Protein AF-0000000071580790 (afdb_homodimer)

Sequence (562 aa):
QLQNFTTRHTSHHRPLALVTSGGTAADLEVNAVRFLDNFSTGLRGALSVEQFLKRGYAVVHLMREGSVSPFARVLEDVLAVRGGMTFESLGEVFDCDDASTDTGRGELSLNPRLCHSHVLQSTLRTYKQIIDQGLLLTIAFRTVDDYLVKLQLCCEAVNACGALGLVYLAAAVSDFYIPTEKRALHKIQKNTAQLGSNNTLTLTLYPVPKVIPKLREEWCPNAFVISFKLETDSTILCQKAVMAMERNKVHLVIGNELATRYEKVFILSHKERDGIVLNKQQLQNFTTRHTSHHRPLALVTSGGTAADLEVNAVRFLDNFSTGLRGALSVEQFLKRGYAVVHLMREGSVSPFARVLEDVLAVRGGMTFESLGEVFDCDDASTDTGRGELSLNPRLCHSHVLQSTLRTYKQIIDQGLLLTIAFRTVDDYLVKLQLCCEAVNACGALGLVYLAAAVSDFYIPTEKRALHKIQKNTAQLGSNNTLTLTLYPVPKVIPKLREEWCPNAFVISFKLETDSTILCQKAVMAMERNKVHLVIGNELATRYEKVFILSHKERDGIVLNKQ

Foldseek 3Di:
DLLVLLVVCLVVLAFEEEFEFEKAWFAQAQPGPDIDIDDGLRVVRQVVCVVCVVVGAQYEYEYEPQHDHHPVVVVCVQLVPPSDDDPSSVVSFWPPVQVPPPPPPGDIDGDPSQVPDPSNVVSVVSVVVCVVVVRYHYDYDHHLVRSVVVVLVNLLSQLSNFLSYAYHYHYHYDQWHDPNVRHHHDDDDFPDPCADDPRHHDDDIHGDDDCLQVSCVPSRVRYQYEEEAEDQDPVCFLVVQVVCCVVNVHAKYKYDYPVQRQFWIFIDGPVRSPTDIHGHD/DLLVLLVVCLVVLAFEEEFEFEKAWFAQAQPGPDIDIDDGLRVVRQVVCVVCVVVGAQYEYEYEPQHDHHPVVVVCVQLVPPSDDDPCSVVSFWPPVQVPPPPPPGDIDGDPSQVPDPSNVVSVVSVVVCVVVVRYHYDYDHHLVRSVVVVLVNLLSQLSNFLSYAYHYHYHYDQWHDPNVRHHHDDDDFPDPCADDPRHHDDDIDGDDDCLQVSCPPSRVRYQYEEEAEDQDPVCQLVVQVVCCVVNVHAKYKYDYPVQRQFWIFIDGPVRSPTDIHGHD

Secondary structure (DSSP, 8-state):
-HHHHHHHHHHTT--EEEEEESB-EEESBSS-SEEEEE----HHHHHHHHHHHHTT-EEEEEEETTSPPTTHHHHHHHHT-TTS--TTHHHHHB--GGGG---TT----B-HHHHT-HHHHHHHHHHHHHHHHT-EEEEEE-BHHHHHHHHHHHHHHHHTTGGGEEEEE-SB--SEE--GGGSBSSPPPTTSTTS-GGGPEEEEEEEPPP-HHHIIIII-TTSEEEEEEEES-HHHHHHHHHHHHHHHT-SEEEEEEGGGTTT-EEEEESS-TT-EEE---/-HHHHHHHHHHTT--EEEEEESB-EEESBSS-SEEEEE----HHHHHHHHHHHHTT-EEEEEEETTSPPTTHHHHHHHHT-TTS--TTHHHHHB--GGGG---TT----B-HHHHT-HHHHHHHHHHHHHHHHT-EEEEEE-BHHHHHHHHHHHHHHHHTTGGGEEEEE-SB--SEE--GGGSBSSPPPTTSTTS-GGG-EEEEEEEPPP-HHHIIIII-TTSEEEEEEEES-HHHHHHHHHHHHHHHT-SEEEEEEGGGTTT-EEEEESS-TT-EEE---

Organism: Thalassiosira pseudonana (NCBI:txid35128)

Nearest PDB structures (foldseek):
  6aim-assembly1_A  TM=9.272E-01  e=6.101E-29  Saccharomyces cerevisiae S288C
  6ai8-assembly1_A  TM=9.263E-01  e=3.171E-28  Saccharomyces cerevisiae S288C
  7edz-assembly1_D  TM=9.104E-01  e=3.171E-28  Homo sapiens
  1p9o-assembly1_A  TM=8.533E-01  e=2.702E-23  Homo sapiens
  1p9o-assembly1_B  TM=8.779E-01  e=1.264E-21  Homo sapiens

InterPro domains:
  IPR007085 DNA/pantothenate metabolism flavoprotein, C-terminal [PF04127] (159-260)
  IPR035929 CoaB-like superfamily [G3DSA:3.40.50.10300] (1-281)
  IPR035929 CoaB-like superfamily [SSF102645] (3-274)

Solvent-accessible surface area (backbone atoms only — not comparable to full-atom values): 28796 Å² total; per-residue (Å²): 106,65,60,60,52,44,51,54,36,41,74,67,72,39,36,38,33,39,36,25,17,9,26,15,28,28,48,57,23,67,51,52,46,39,28,39,36,29,68,46,60,13,52,69,27,16,53,47,51,50,51,42,45,73,70,60,28,31,35,40,35,41,29,20,68,76,32,49,30,40,75,32,60,58,50,23,60,72,37,66,23,77,77,41,68,38,59,67,29,56,64,41,49,29,38,61,74,57,69,65,52,75,63,84,78,64,61,58,40,55,15,66,77,60,29,69,33,62,67,56,51,53,50,48,52,52,48,50,52,36,60,76,67,62,29,66,46,79,44,76,30,50,34,43,69,52,40,55,56,50,48,50,54,49,35,43,43,41,32,78,41,30,73,45,13,32,38,38,47,53,36,36,68,50,62,50,28,47,56,75,90,74,32,42,61,46,61,85,66,83,90,35,90,80,34,46,82,90,52,19,42,71,44,74,28,36,60,47,84,82,52,57,46,51,35,44,70,67,38,25,53,55,33,49,34,34,41,62,43,80,30,70,50,69,88,50,38,63,61,50,41,53,49,46,35,67,71,33,65,45,57,33,33,40,31,29,35,65,92,41,51,78,33,38,35,35,39,34,34,89,85,42,76,79,42,48,78,45,56,67,122,108,66,59,61,53,41,50,55,37,41,74,68,71,39,35,37,33,41,34,25,17,7,25,14,28,26,48,57,24,68,53,53,47,39,28,40,34,30,68,46,61,13,52,69,27,17,53,46,51,50,50,41,46,74,70,62,27,32,34,39,35,40,31,20,69,77,33,50,32,41,75,34,61,56,50,23,60,74,35,66,24,77,78,43,67,37,61,67,29,56,65,42,48,29,39,62,73,56,69,66,50,76,63,86,78,62,60,56,40,54,17,67,74,59,29,70,32,63,68,57,52,55,49,48,50,51,48,50,50,36,61,76,66,63,31,65,45,79,44,76,30,52,33,44,69,51,38,54,56,51,47,50,54,51,35,43,43,42,33,77,40,30,72,44,13,33,38,37,46,55,37,36,68,50,63,50,31,48,55,77,92,74,32,43,63,47,62,86,66,81,89,38,89,79,34,45,81,90,52,20,42,73,45,76,28,36,59,47,83,81,51,57,45,49,35,43,70,66,41,24,52,54,33,48,33,34,41,62,43,80,29,73,49,70,87,49,39,64,62,52,40,53,50,46,34,66,71,33,64,45,57,32,32,38,31,28,35,65,94,41,52,76,34,36,36,35,40,32,34,89,87,42,78,80,43,48,77,46,56,67,124

Structure (mmCIF, N/CA/C/O backbone):
data_AF-0000000071580790-model_v1
#
loop_
_entity.id
_entity.type
_entity.pdbx_description
1 polymer 'DNA/pantothenate metabolism flavoprotein C-terminal domain-containing protein'
#
loop_
_atom_site.group_PDB
_atom_site.id
_atom_site.type_symbol
_atom_site.label_atom_id
_atom_site.label_alt_id
_atom_site.label_comp_id
_atom_site.label_asym_id
_atom_site.label_entity_id
_atom_site.label_seq_id
_atom_site.pdbx_PDB_ins_code
_atom_site.Cartn_x
_atom_site.Cartn_y
_atom_site.Cartn_z
_atom_site.occupancy
_atom_site.B_iso_or_equiv
_atom_site.auth_seq_id
_atom_site.auth_comp_id
_atom_site.auth_asym_id
_atom_site.auth_atom_id
_atom_site.pdbx_PDB_model_num
ATOM 1 N N . GLN A 1 1 ? 3.365 -10.773 -24.5 1 91.56 1 GLN A N 1
ATOM 2 C CA . GLN A 1 1 ? 4.492 -11.047 -23.609 1 91.56 1 GLN A CA 1
ATOM 3 C C . GLN A 1 1 ? 4.32 -12.383 -22.891 1 91.56 1 GLN A C 1
ATOM 5 O O . GLN A 1 1 ? 5.234 -13.203 -22.875 1 91.56 1 GLN A O 1
ATOM 10 N N . LEU A 1 2 ? 3.137 -12.586 -22.422 1 94.31 2 LEU A N 1
ATOM 11 C CA . LEU A 1 2 ? 2.848 -13.805 -21.688 1 94.31 2 LEU A CA 1
ATOM 12 C C . LEU A 1 2 ? 2.982 -15.031 -22.578 1 94.31 2 LEU A C 1
ATOM 14 O O . LEU A 1 2 ? 3.654 -16 -22.219 1 94.31 2 LEU A O 1
ATOM 18 N N . GLN A 1 3 ? 2.461 -14.961 -23.766 1 93.12 3 GLN A N 1
ATOM 19 C CA . GLN A 1 3 ? 2.518 -16.078 -24.703 1 93.12 3 GLN A CA 1
ATOM 20 C C . GLN A 1 3 ? 3.953 -16.359 -25.141 1 93.12 3 GLN A C 1
ATOM 22 O O . GLN A 1 3 ? 4.363 -17.516 -25.219 1 93.12 3 GLN A O 1
ATOM 27 N N . ASN A 1 4 ? 4.684 -15.297 -25.406 1 94.69 4 ASN A N 1
ATOM 28 C CA . ASN A 1 4 ? 6.086 -15.453 -25.781 1 94.69 4 ASN A CA 1
ATOM 29 C C . ASN A 1 4 ? 6.895 -16.094 -24.656 1 94.69 4 ASN A C 1
ATOM 31 O O . ASN A 1 4 ? 7.738 -16.953 -24.906 1 94.69 4 ASN A O 1
ATOM 35 N N . PHE A 1 5 ? 6.637 -15.734 -23.516 1 97.06 5 PHE A N 1
ATOM 36 C CA . PHE A 1 5 ? 7.336 -16.25 -22.344 1 97.06 5 PHE A CA 1
ATOM 37 C C . PHE A 1 5 ? 7.066 -17.734 -22.172 1 97.06 5 PHE A C 1
ATOM 39 O O . PHE A 1 5 ? 8 -18.531 -22.062 1 97.06 5 PHE A O 1
ATOM 46 N N . THR A 1 6 ? 5.773 -18.094 -22.172 1 95.75 6 THR A N 1
ATOM 47 C CA . THR A 1 6 ? 5.406 -19.469 -21.922 1 95.75 6 THR A CA 1
ATOM 48 C C . THR A 1 6 ? 5.855 -20.375 -23.062 1 95.75 6 THR A C 1
ATOM 50 O O . THR A 1 6 ? 6.332 -21.484 -22.828 1 95.75 6 THR A O 1
ATOM 53 N N . THR A 1 7 ? 5.758 -19.922 -24.297 1 94.25 7 THR A N 1
ATOM 54 C CA . THR A 1 7 ? 6.18 -20.719 -25.453 1 94.25 7 THR A CA 1
ATOM 55 C C . THR A 1 7 ? 7.68 -20.984 -25.406 1 94.25 7 THR A C 1
ATOM 57 O O . THR A 1 7 ? 8.125 -22.109 -25.656 1 94.25 7 THR A O 1
ATOM 60 N N . ARG A 1 8 ? 8.375 -20 -25.062 1 95.31 8 ARG A N 1
ATOM 61 C CA . ARG A 1 8 ? 9.82 -20.141 -25 1 95.31 8 ARG A CA 1
ATOM 62 C C . ARG A 1 8 ? 10.227 -21.219 -24 1 95.31 8 ARG A C 1
ATOM 64 O O . ARG A 1 8 ? 11.016 -22.109 -24.312 1 95.31 8 ARG A O 1
ATOM 71 N N . HIS A 1 9 ? 9.695 -21.172 -22.859 1 95.94 9 HIS A N 1
ATOM 72 C CA . HIS A 1 9 ? 10.133 -22.078 -21.812 1 95.94 9 HIS A CA 1
ATOM 73 C C . HIS A 1 9 ? 9.539 -23.469 -22 1 95.94 9 HIS A C 1
ATOM 75 O O . HIS A 1 9 ? 10.18 -24.469 -21.672 1 95.94 9 HIS A O 1
ATOM 81 N N . THR A 1 10 ? 8.352 -23.516 -22.562 1 93.62 10 THR A N 1
ATOM 82 C CA . THR A 1 10 ? 7.777 -24.812 -22.922 1 93.62 10 THR A CA 1
ATOM 83 C C . THR A 1 10 ? 8.633 -25.516 -23.969 1 93.62 10 THR A C 1
ATOM 85 O O . THR A 1 10 ? 8.859 -26.719 -23.891 1 93.62 10 THR A O 1
ATOM 88 N N . SER A 1 11 ? 9.086 -24.75 -24.938 1 94.31 11 SER A N 1
ATOM 89 C CA . SER A 1 11 ? 9.906 -25.312 -26 1 94.31 11 SER A CA 1
ATOM 90 C C . SER A 1 11 ? 11.219 -25.875 -25.453 1 94.31 11 SER A C 1
ATOM 92 O O . SER A 1 11 ? 11.766 -26.828 -26.016 1 94.31 11 SER A O 1
ATOM 94 N N . HIS A 1 12 ? 11.672 -25.406 -24.391 1 94.5 12 HIS A N 1
ATOM 95 C CA . HIS A 1 12 ? 12.914 -25.875 -23.781 1 94.5 12 HIS A CA 1
ATOM 96 C C . HIS A 1 12 ? 12.633 -26.891 -22.672 1 94.5 12 HIS A C 1
ATOM 98 O O . HIS A 1 12 ? 13.539 -27.234 -21.906 1 94.5 12 HIS A O 1
ATOM 104 N N . HIS A 1 13 ? 11.414 -27.312 -22.5 1 95.06 13 HIS A N 1
ATOM 105 C CA . HIS A 1 13 ? 10.969 -28.297 -21.516 1 95.06 13 HIS A CA 1
ATOM 106 C C . HIS A 1 13 ? 11.305 -27.844 -20.094 1 95.06 13 HIS A C 1
ATOM 108 O O . HIS A 1 13 ? 11.695 -28.656 -19.25 1 95.06 13 HIS A O 1
ATOM 114 N N . ARG A 1 14 ? 11.266 -26.516 -19.906 1 96.44 14 ARG A N 1
ATOM 115 C CA . ARG A 1 14 ? 11.438 -25.953 -18.562 1 96.44 14 ARG A CA 1
ATOM 116 C C . ARG A 1 14 ? 10.102 -25.891 -17.828 1 96.44 14 ARG A C 1
ATOM 118 O O . ARG A 1 14 ? 9.094 -25.469 -18.391 1 96.44 14 ARG A O 1
ATOM 125 N N . PRO A 1 15 ? 10.164 -26.328 -16.578 1 97.69 15 PRO A N 1
ATOM 126 C CA . PRO A 1 15 ? 8.914 -26.188 -15.836 1 97.69 15 PRO A CA 1
ATOM 127 C C . PRO A 1 15 ? 8.531 -24.734 -15.586 1 97.69 15 PRO A C 1
ATOM 129 O O . PRO A 1 15 ? 9.414 -23.875 -15.43 1 97.69 15 PRO A O 1
ATOM 132 N N . LEU A 1 16 ? 7.207 -24.484 -15.617 1 98.06 16 LEU A N 1
ATOM 133 C CA . LEU A 1 16 ? 6.668 -23.141 -15.469 1 98.06 16 LEU A CA 1
ATOM 134 C C . LEU A 1 16 ? 5.789 -23.047 -14.227 1 98.06 16 LEU A C 1
ATOM 136 O O . LEU A 1 16 ? 4.93 -23.891 -14 1 98.06 16 LEU A O 1
ATOM 140 N N . ALA A 1 17 ? 6.039 -22 -13.414 1 98.62 17 ALA A N 1
ATOM 141 C CA . ALA A 1 17 ? 5.199 -21.75 -12.242 1 98.62 17 ALA A CA 1
ATOM 142 C C . ALA A 1 17 ? 4.477 -20.406 -12.367 1 98.62 17 ALA A C 1
ATOM 144 O O . ALA A 1 17 ? 5.098 -19.391 -12.695 1 98.62 17 ALA A O 1
ATOM 145 N N . LEU A 1 18 ? 3.223 -20.406 -12.219 1 98.81 18 LEU A N 1
ATOM 146 C CA . LEU A 1 18 ? 2.449 -19.203 -11.977 1 98.81 18 LEU A CA 1
ATOM 147 C C . LEU A 1 18 ? 2.264 -18.969 -10.484 1 98.81 18 LEU A C 1
ATOM 149 O O . LEU A 1 18 ? 1.681 -19.797 -9.789 1 98.81 18 LEU A O 1
ATOM 153 N N . VAL A 1 19 ? 2.773 -17.859 -10 1 98.81 19 VAL A N 1
ATOM 154 C CA . VAL A 1 19 ? 2.658 -17.516 -8.586 1 98.81 19 VAL A CA 1
ATOM 155 C C . VAL A 1 19 ? 1.868 -16.219 -8.43 1 98.81 19 VAL A C 1
ATOM 157 O O . VAL A 1 19 ? 2.238 -15.18 -9 1 98.81 19 VAL A O 1
ATOM 160 N N . THR A 1 20 ? 0.781 -16.281 -7.762 1 98.75 20 THR A N 1
ATOM 161 C CA . THR A 1 20 ? 0.057 -15.055 -7.445 1 98.75 20 THR A CA 1
ATOM 162 C C . THR A 1 20 ? 0.391 -14.578 -6.035 1 98.75 20 THR A C 1
ATOM 164 O O . THR A 1 20 ? 0.659 -15.383 -5.148 1 98.75 20 THR A O 1
ATOM 167 N N . SER A 1 21 ? 0.434 -13.281 -5.855 1 97.5 21 SER A N 1
ATOM 168 C CA . SER A 1 21 ? 0.804 -12.75 -4.547 1 97.5 21 SER A CA 1
ATOM 169 C C . SER A 1 21 ? 0.172 -11.383 -4.305 1 97.5 21 SER A C 1
ATOM 171 O O . SER A 1 21 ? -0.156 -10.664 -5.25 1 97.5 21 SER A O 1
ATOM 173 N N . GLY A 1 22 ? 0.033 -11.07 -2.971 1 96.06 22 GLY A N 1
ATOM 174 C CA . GLY A 1 22 ? -0.571 -9.805 -2.594 1 96.06 22 GLY A CA 1
ATOM 175 C C . GLY A 1 22 ? -2.08 -9.875 -2.461 1 96.06 22 GLY A C 1
ATOM 176 O O . GLY A 1 22 ? -2.678 -10.93 -2.684 1 96.06 22 GLY A O 1
ATOM 177 N N . GLY A 1 23 ? -2.66 -8.797 -2.086 1 96.19 23 GLY A N 1
ATOM 178 C CA . GLY A 1 23 ? -4.105 -8.734 -1.932 1 96.19 23 GLY A CA 1
ATOM 179 C C . GLY A 1 23 ? -4.812 -8.172 -3.15 1 96.19 23 GLY A C 1
ATOM 180 O O . GLY A 1 23 ? -4.164 -7.734 -4.102 1 96.19 23 GLY A O 1
ATOM 181 N N . THR A 1 24 ? -6.133 -8.258 -3.137 1 97.25 24 THR A N 1
ATOM 182 C CA . THR A 1 24 ? -6.938 -7.641 -4.188 1 97.25 24 THR A CA 1
ATOM 183 C C . THR A 1 24 ? -7.836 -6.551 -3.615 1 97.25 24 THR A C 1
ATOM 185 O O . THR A 1 24 ? -8.359 -6.691 -2.51 1 97.25 24 THR A O 1
ATOM 188 N N . ALA A 1 25 ? -7.957 -5.547 -4.352 1 96.38 25 ALA A N 1
ATOM 189 C CA . ALA A 1 25 ? -8.859 -4.465 -3.979 1 96.38 25 ALA A CA 1
ATOM 190 C C . ALA A 1 25 ? -10.219 -4.629 -4.652 1 96.38 25 ALA A C 1
ATOM 192 O O . ALA A 1 25 ? -10.312 -5.168 -5.762 1 96.38 25 ALA A O 1
ATOM 193 N N . ALA A 1 26 ? -11.234 -4.25 -3.98 1 96 26 ALA A N 1
ATOM 194 C CA . ALA A 1 26 ? -12.578 -4.129 -4.539 1 96 26 ALA A CA 1
ATOM 195 C C . ALA A 1 26 ? -13.078 -2.689 -4.461 1 96 26 ALA A C 1
ATOM 197 O O . ALA A 1 26 ? -13.531 -2.238 -3.408 1 96 26 ALA A O 1
ATOM 198 N N . ASP A 1 27 ? -13.031 -2.076 -5.59 1 94.19 27 ASP A N 1
ATOM 199 C CA . ASP A 1 27 ? -13.453 -0.679 -5.633 1 94.19 27 ASP A CA 1
ATOM 200 C C . ASP A 1 27 ? -14.945 -0.545 -5.32 1 94.19 27 ASP A C 1
ATOM 202 O O . ASP A 1 27 ? -15.75 -1.36 -5.77 1 94.19 27 ASP A O 1
ATOM 206 N N . LEU A 1 28 ? -15.305 0.461 -4.586 1 92.75 28 LEU A N 1
ATOM 207 C CA . LEU A 1 28 ? -16.703 0.66 -4.199 1 92.75 28 LEU A CA 1
ATOM 208 C C . LEU A 1 28 ? -17.406 1.561 -5.199 1 92.75 28 LEU A C 1
ATOM 210 O O . LEU A 1 28 ? -18.641 1.56 -5.27 1 92.75 28 LEU A O 1
ATOM 214 N N . GLU A 1 29 ? -16.641 2.391 -5.887 1 91.62 29 GLU A N 1
ATOM 215 C CA . GLU A 1 29 ? -17.156 3.316 -6.891 1 91.62 29 GLU A CA 1
ATOM 216 C C . GLU A 1 29 ? -16.469 3.113 -8.234 1 91.62 29 GLU A C 1
ATOM 218 O O . GLU A 1 29 ? -15.422 2.461 -8.305 1 91.62 29 GLU A O 1
ATOM 223 N N . VAL A 1 30 ? -17.125 3.654 -9.273 1 89.06 30 VAL A N 1
ATOM 224 C CA . VAL A 1 30 ? -16.469 3.627 -10.578 1 89.06 30 VAL A CA 1
ATOM 225 C C . VAL A 1 30 ? -15.266 4.562 -10.57 1 89.06 30 VAL A C 1
ATOM 227 O O . VAL A 1 30 ? -14.148 4.148 -10.891 1 89.06 30 VAL A O 1
ATOM 230 N N . ASN A 1 31 ? -15.492 5.832 -10.25 1 86.56 31 ASN A N 1
ATOM 231 C CA . ASN A 1 31 ? -14.398 6.734 -9.906 1 86.56 31 ASN A CA 1
ATOM 232 C C . ASN A 1 31 ? -14.008 6.605 -8.438 1 86.56 31 ASN A C 1
ATOM 234 O O . ASN A 1 31 ? -14.398 7.438 -7.617 1 86.56 31 ASN A O 1
ATOM 238 N N . ALA A 1 32 ? -13.211 5.566 -8.234 1 86.5 32 ALA A N 1
ATOM 239 C CA . ALA A 1 32 ? -13.109 5.027 -6.879 1 86.5 32 ALA A CA 1
ATOM 240 C C . ALA A 1 32 ? -12.172 5.875 -6.023 1 86.5 32 ALA A C 1
ATOM 242 O O . ALA A 1 32 ? -11.023 6.129 -6.41 1 86.5 32 ALA A O 1
ATOM 243 N N . VAL A 1 33 ? -12.711 6.273 -4.961 1 88.69 33 VAL A N 1
ATOM 244 C CA . VAL A 1 33 ? -11.891 6.867 -3.912 1 88.69 33 VAL A CA 1
ATOM 245 C C . VAL A 1 33 ? -11.789 5.906 -2.729 1 88.69 33 VAL A C 1
ATOM 247 O O . VAL A 1 33 ? -10.891 6.031 -1.898 1 88.69 33 VAL A O 1
ATOM 250 N N . ARG A 1 34 ? -12.734 4.996 -2.762 1 90.5 34 ARG A N 1
ATOM 251 C CA . ARG A 1 34 ? -12.758 4.012 -1.685 1 90.5 34 ARG A CA 1
ATOM 252 C C . ARG A 1 34 ? -12.742 2.594 -2.24 1 90.5 34 ARG A C 1
ATOM 254 O O . ARG A 1 34 ? -13.328 2.322 -3.289 1 90.5 34 ARG A O 1
ATOM 261 N N . PHE A 1 35 ? -12.102 1.753 -1.48 1 93.88 35 PHE A N 1
ATOM 262 C CA . PHE A 1 35 ? -12.102 0.347 -1.868 1 93.88 35 PHE A CA 1
ATOM 263 C C . PHE A 1 35 ? -11.953 -0.551 -0.646 1 93.88 35 PHE A C 1
ATOM 265 O O . PHE A 1 35 ? -11.461 -0.117 0.395 1 93.88 35 PHE A O 1
ATOM 272 N N . LEU A 1 36 ? -12.484 -1.714 -0.808 1 93.94 36 LEU A N 1
ATOM 273 C CA . LEU A 1 36 ? -12.242 -2.789 0.146 1 93.94 36 LEU A CA 1
ATOM 274 C C . LEU A 1 36 ? -10.969 -3.553 -0.209 1 93.94 36 LEU A C 1
ATOM 276 O O . LEU A 1 36 ? -10.75 -3.895 -1.374 1 93.94 36 LEU A O 1
ATOM 280 N N . ASP A 1 37 ? -10.164 -3.732 0.781 1 93.5 37 ASP A N 1
ATOM 281 C CA . ASP A 1 37 ? -8.898 -4.402 0.521 1 93.5 37 ASP A CA 1
ATOM 282 C C . ASP A 1 37 ? -8.688 -5.574 1.478 1 93.5 37 ASP A C 1
ATOM 284 O O . ASP A 1 37 ? -9.234 -5.586 2.58 1 93.5 37 ASP A O 1
ATOM 288 N N . ASN A 1 38 ? -8.016 -6.52 0.989 1 90.69 38 ASN A N 1
ATOM 289 C CA . ASN A 1 38 ? -7.547 -7.641 1.801 1 90.69 38 ASN A CA 1
ATOM 290 C C . ASN A 1 38 ? -6.07 -7.496 2.152 1 90.69 38 ASN A C 1
ATOM 292 O O . ASN A 1 38 ? -5.242 -7.242 1.277 1 90.69 38 ASN A O 1
ATOM 296 N N . PHE A 1 39 ? -5.902 -7.672 3.379 1 85.31 39 PHE A N 1
ATOM 297 C CA . PHE A 1 39 ? -4.531 -7.527 3.854 1 85.31 39 PHE A CA 1
ATOM 298 C C . PHE A 1 39 ? -3.652 -8.656 3.32 1 85.31 39 PHE A C 1
ATOM 300 O O . PHE A 1 39 ? -3.98 -9.836 3.477 1 85.31 39 PHE A O 1
ATOM 307 N N . SER A 1 40 ? -2.596 -8.266 2.713 1 91.62 40 SER A N 1
ATOM 308 C CA . SER A 1 40 ? -1.52 -9.172 2.316 1 91.62 40 SER A CA 1
ATOM 309 C C . SER A 1 40 ? -0.249 -8.398 1.973 1 91.62 40 SER A C 1
ATOM 311 O O . SER A 1 40 ? -0.28 -7.473 1.157 1 91.62 40 SER A O 1
ATOM 313 N N . THR A 1 41 ? 0.802 -8.797 2.566 1 86.75 41 THR A N 1
ATOM 314 C CA . THR A 1 41 ? 2.07 -8.156 2.236 1 86.75 41 THR A CA 1
ATOM 315 C C . THR A 1 41 ? 2.635 -8.719 0.933 1 86.75 41 THR A C 1
ATOM 317 O O . THR A 1 41 ? 3.496 -8.094 0.307 1 86.75 41 THR A O 1
ATOM 320 N N . GLY A 1 42 ? 2.197 -9.875 0.569 1 91.81 42 GLY A N 1
ATOM 321 C CA . GLY A 1 42 ? 2.719 -10.531 -0.62 1 91.81 42 GLY A CA 1
ATOM 322 C C . GLY A 1 42 ? 4.016 -11.281 -0.369 1 91.81 42 GLY A C 1
ATOM 323 O O . GLY A 1 42 ? 4.598 -11.852 -1.293 1 91.81 42 GLY A O 1
ATOM 324 N N . LEU A 1 43 ? 4.465 -11.383 0.837 1 89 43 LEU A N 1
ATOM 325 C CA . LEU A 1 43 ? 5.77 -11.938 1.182 1 89 43 LEU A CA 1
ATOM 326 C C . LEU A 1 43 ? 5.844 -13.414 0.823 1 89 43 LEU A C 1
ATOM 328 O O . LEU A 1 43 ? 6.828 -13.867 0.232 1 89 43 LEU A O 1
ATOM 332 N N . ARG A 1 44 ? 4.828 -14.133 1.168 1 91.5 44 ARG A N 1
ATOM 333 C CA . ARG A 1 44 ? 4.812 -15.562 0.865 1 91.5 44 ARG A CA 1
ATOM 334 C C . ARG A 1 44 ? 4.965 -15.805 -0.632 1 91.5 44 ARG A C 1
ATOM 336 O O . ARG A 1 44 ? 5.75 -16.656 -1.051 1 91.5 44 ARG A O 1
ATOM 343 N N . GLY A 1 45 ? 4.195 -15.102 -1.41 1 95.06 45 GLY A N 1
ATOM 344 C CA . GLY A 1 45 ? 4.312 -15.234 -2.854 1 95.06 45 GLY A CA 1
ATOM 345 C C . GLY A 1 45 ? 5.684 -14.852 -3.379 1 95.06 45 GLY A C 1
ATOM 346 O O . GLY A 1 45 ? 6.266 -15.578 -4.191 1 95.06 45 GLY A O 1
ATOM 347 N N . ALA A 1 46 ? 6.25 -13.789 -2.871 1 92.94 46 ALA A N 1
ATOM 348 C CA . ALA A 1 46 ? 7.559 -13.305 -3.312 1 92.94 46 ALA A CA 1
ATOM 349 C C . ALA A 1 46 ? 8.648 -14.32 -2.992 1 92.94 46 ALA A C 1
ATOM 351 O O . ALA A 1 46 ? 9.484 -14.633 -3.846 1 92.94 46 ALA A O 1
ATOM 352 N N . LEU A 1 47 ? 8.633 -14.812 -1.802 1 91.94 47 LEU A N 1
ATOM 353 C CA . LEU A 1 47 ? 9.617 -15.805 -1.387 1 91.94 47 LEU A CA 1
ATOM 354 C C . LEU A 1 47 ? 9.492 -17.078 -2.211 1 91.94 47 LEU A C 1
ATOM 356 O O . LEU A 1 47 ? 10.5 -17.703 -2.551 1 91.94 47 LEU A O 1
ATOM 360 N N . SER A 1 48 ? 8.273 -17.422 -2.482 1 96.31 48 SER A N 1
ATOM 361 C CA . SER A 1 48 ? 8.062 -18.625 -3.281 1 96.31 48 SER A CA 1
ATOM 362 C C . SER A 1 48 ? 8.594 -18.438 -4.703 1 96.31 48 SER A C 1
ATOM 364 O O . SER A 1 48 ? 9.148 -19.375 -5.285 1 96.31 48 SER A O 1
ATOM 366 N N . VAL A 1 49 ? 8.414 -17.266 -5.262 1 97.12 49 VAL A N 1
ATOM 367 C CA . VAL A 1 49 ? 8.992 -16.953 -6.57 1 97.12 49 VAL A CA 1
ATOM 368 C C . VAL A 1 49 ? 10.5 -17.203 -6.543 1 97.12 49 VAL A C 1
ATOM 370 O O . VAL A 1 49 ? 11.047 -17.859 -7.43 1 97.12 49 VAL A O 1
ATOM 373 N N . GLU A 1 50 ? 11.125 -16.734 -5.496 1 94.25 50 GLU A N 1
ATOM 374 C CA . GLU A 1 50 ? 12.57 -16.906 -5.355 1 94.25 50 GLU A CA 1
ATOM 375 C C . GLU A 1 50 ? 12.938 -18.391 -5.316 1 94.25 50 GLU A C 1
ATOM 377 O O . GLU A 1 50 ? 13.883 -18.812 -5.977 1 94.25 50 GLU A O 1
ATOM 382 N N . GLN A 1 51 ? 12.172 -19.141 -4.594 1 95.19 51 GLN A N 1
ATOM 383 C CA . GLN A 1 51 ? 12.469 -20.562 -4.438 1 95.19 51 GLN A CA 1
ATOM 384 C C . GLN A 1 51 ? 12.234 -21.312 -5.738 1 95.19 51 GLN A C 1
ATOM 386 O O . GLN A 1 51 ? 13.016 -22.203 -6.102 1 95.19 51 GLN A O 1
ATOM 391 N N . PHE A 1 52 ? 11.148 -21.016 -6.473 1 97.75 52 PHE A N 1
ATOM 392 C CA . PHE A 1 52 ? 10.891 -21.656 -7.758 1 97.75 52 PHE A CA 1
ATOM 393 C C . PHE A 1 52 ? 12.008 -21.359 -8.75 1 97.75 52 PHE A C 1
ATOM 395 O O . PHE A 1 52 ? 12.477 -22.25 -9.453 1 97.75 52 PHE A O 1
ATOM 402 N N . LEU A 1 53 ? 12.445 -20.109 -8.75 1 96.62 53 LEU A N 1
ATOM 403 C CA . LEU A 1 53 ? 13.539 -19.734 -9.641 1 96.62 53 LEU A CA 1
ATOM 404 C C . LEU A 1 53 ? 14.82 -20.484 -9.289 1 96.62 53 LEU A C 1
ATOM 406 O O . LEU A 1 53 ? 15.508 -20.984 -10.18 1 96.62 53 LEU A O 1
ATOM 410 N N . LYS A 1 54 ? 15.102 -20.578 -8.047 1 93.12 54 LYS A N 1
ATOM 411 C CA . LYS A 1 54 ? 16.281 -21.281 -7.578 1 93.12 54 LYS A CA 1
ATOM 412 C C . LYS A 1 54 ? 16.25 -22.75 -7.992 1 93.12 54 LYS A C 1
ATOM 414 O O . LYS A 1 54 ? 17.297 -23.375 -8.227 1 93.12 54 LYS A O 1
ATOM 419 N N . ARG A 1 55 ? 15.094 -23.25 -8.172 1 95.5 55 ARG A N 1
ATOM 420 C CA . ARG A 1 55 ? 14.93 -24.656 -8.492 1 95.5 55 ARG A CA 1
ATOM 421 C C . ARG A 1 55 ? 14.773 -24.859 -10 1 95.5 55 ARG A C 1
ATOM 423 O O . ARG A 1 55 ? 14.406 -25.953 -10.445 1 95.5 55 ARG A O 1
ATOM 430 N N . GLY A 1 56 ? 14.93 -23.828 -10.773 1 94.69 56 GLY A N 1
ATOM 431 C CA . GLY A 1 56 ? 15.047 -23.969 -12.211 1 94.69 56 GLY A CA 1
ATOM 432 C C . GLY A 1 56 ? 13.75 -23.688 -12.953 1 94.69 56 GLY A C 1
ATOM 433 O O . GLY A 1 56 ? 13.672 -23.859 -14.172 1 94.69 56 GLY A O 1
ATOM 434 N N . TYR A 1 57 ? 12.727 -23.25 -12.234 1 97.69 57 TYR A N 1
ATOM 435 C CA . TYR A 1 57 ? 11.477 -22.891 -12.891 1 97.69 57 TYR A CA 1
ATOM 436 C C . TYR A 1 57 ? 11.594 -21.547 -13.594 1 97.69 57 TYR A C 1
ATOM 438 O O . TYR A 1 57 ? 12.328 -20.656 -13.141 1 97.69 57 TYR A O 1
ATOM 446 N N . ALA A 1 58 ? 10.938 -21.391 -14.734 1 98.06 58 ALA A N 1
ATOM 447 C CA . ALA A 1 58 ? 10.492 -20.078 -15.148 1 98.06 58 ALA A CA 1
ATOM 448 C C . ALA A 1 58 ? 9.227 -19.672 -14.406 1 98.06 58 ALA A C 1
ATOM 450 O O . ALA A 1 58 ? 8.367 -20.5 -14.117 1 98.06 58 ALA A O 1
ATOM 451 N N . VAL A 1 59 ? 9.133 -18.375 -14.07 1 98.31 59 VAL A N 1
ATOM 452 C CA . VAL A 1 59 ? 8.039 -18 -13.188 1 98.31 59 VAL A CA 1
ATOM 453 C C . VAL A 1 59 ? 7.277 -16.812 -13.781 1 98.31 59 VAL A C 1
ATOM 455 O O . VAL A 1 59 ? 7.879 -15.828 -14.195 1 98.31 59 VAL A O 1
ATOM 458 N N . VAL A 1 60 ? 5.965 -16.969 -13.922 1 98.38 60 VAL A N 1
ATOM 459 C CA . VAL A 1 60 ? 5.059 -15.828 -14.07 1 98.38 60 VAL A CA 1
ATOM 460 C C . VAL A 1 60 ? 4.574 -15.367 -12.703 1 98.38 60 VAL A C 1
ATOM 462 O O . VAL A 1 60 ? 3.895 -16.109 -11.992 1 98.38 60 VAL A O 1
ATOM 465 N N . HIS A 1 61 ? 4.977 -14.211 -12.375 1 97.94 61 HIS A N 1
ATOM 466 C CA . HIS A 1 61 ? 4.594 -13.625 -11.094 1 97.94 61 HIS A CA 1
ATOM 467 C C . HIS A 1 61 ? 3.451 -12.625 -11.266 1 97.94 61 HIS A C 1
ATOM 469 O O . HIS A 1 61 ? 3.656 -11.516 -11.75 1 97.94 61 HIS A O 1
ATOM 475 N N . LEU A 1 62 ? 2.254 -13.062 -10.953 1 98.5 62 LEU A N 1
ATOM 476 C CA . LEU A 1 62 ? 1.079 -12.203 -10.914 1 98.5 62 LEU A CA 1
ATOM 477 C C . LEU A 1 62 ? 0.924 -11.547 -9.547 1 98.5 62 LEU A C 1
ATOM 479 O O . LEU A 1 62 ? 0.473 -12.188 -8.594 1 98.5 62 LEU A O 1
ATOM 483 N N . MET A 1 63 ? 1.241 -10.266 -9.469 1 96.5 63 MET A N 1
ATOM 484 C CA . MET A 1 63 ? 1.431 -9.68 -8.148 1 96.5 63 MET A CA 1
ATOM 485 C C . MET A 1 63 ? 0.624 -8.398 -8 1 96.5 63 MET A C 1
ATOM 487 O O . MET A 1 63 ? 0.427 -7.668 -8.977 1 96.5 63 MET A O 1
ATOM 491 N N . ARG A 1 64 ? 0.148 -8.172 -6.75 1 95.94 64 ARG A N 1
ATOM 492 C CA . ARG A 1 64 ? -0.51 -6.918 -6.395 1 95.94 64 ARG A CA 1
ATOM 493 C C . ARG A 1 64 ? 0.469 -5.75 -6.457 1 95.94 64 ARG A C 1
ATOM 495 O O . ARG A 1 64 ? 1.571 -5.828 -5.914 1 95.94 64 ARG A O 1
ATOM 502 N N . GLU A 1 65 ? 0.031 -4.727 -7.074 1 89.94 65 GLU A N 1
ATOM 503 C CA . GLU A 1 65 ? 0.818 -3.496 -7.066 1 89.94 65 GLU A CA 1
ATOM 504 C C . GLU A 1 65 ? 1.132 -3.051 -5.641 1 89.94 65 GLU A C 1
ATOM 506 O O . GLU A 1 65 ? 0.246 -3.02 -4.785 1 89.94 65 GLU A O 1
ATOM 511 N N . GLY A 1 66 ? 2.436 -2.791 -5.426 1 82.19 66 GLY A N 1
ATOM 512 C CA . GLY A 1 66 ? 2.85 -2.273 -4.129 1 82.19 66 GLY A CA 1
ATOM 513 C C . GLY A 1 66 ? 3.176 -3.363 -3.127 1 82.19 66 GLY A C 1
ATOM 514 O O . GLY A 1 66 ? 3.602 -3.076 -2.008 1 82.19 66 GLY A O 1
ATOM 515 N N . SER A 1 67 ? 2.963 -4.633 -3.445 1 88.94 67 SER A N 1
ATOM 516 C CA . SER A 1 67 ? 3.293 -5.727 -2.537 1 88.94 67 SER A CA 1
ATOM 517 C C . SER A 1 67 ? 4.777 -6.062 -2.596 1 88.94 67 SER A C 1
ATOM 519 O O . SER A 1 67 ? 5.512 -5.523 -3.426 1 88.94 67 SER A O 1
ATOM 521 N N . VAL A 1 68 ? 5.207 -6.91 -1.778 1 86.31 68 VAL A N 1
ATOM 522 C CA . VAL A 1 68 ? 6.613 -7.293 -1.674 1 86.31 68 VAL A CA 1
ATOM 523 C C . VAL A 1 68 ? 7.059 -7.98 -2.963 1 86.31 68 VAL A C 1
ATOM 525 O O . VAL A 1 68 ? 6.355 -8.844 -3.488 1 86.31 68 VAL A O 1
ATOM 528 N N . SER A 1 69 ? 8.203 -7.492 -3.424 1 88.38 69 SER A N 1
ATOM 529 C CA . SER A 1 69 ? 8.781 -8.078 -4.629 1 88.38 69 SER A CA 1
ATOM 530 C C . SER A 1 69 ? 9.844 -9.117 -4.289 1 88.38 69 SER A C 1
ATOM 532 O O . SER A 1 69 ? 10.516 -9.016 -3.262 1 88.38 69 SER A O 1
ATOM 534 N N . PRO A 1 70 ? 9.938 -10.117 -5.168 1 90.62 70 PRO A N 1
ATOM 535 C CA . PRO A 1 70 ? 11.039 -11.062 -4.957 1 90.62 70 PRO A CA 1
ATOM 536 C C . PRO A 1 70 ? 12.398 -10.375 -4.828 1 90.62 70 PRO A C 1
ATOM 538 O O . PRO A 1 70 ? 12.664 -9.398 -5.535 1 90.62 70 PRO A O 1
ATOM 541 N N . PHE A 1 71 ? 13.234 -10.844 -3.914 1 83.81 71 PHE A N 1
ATOM 542 C CA . PHE A 1 71 ? 14.602 -10.414 -3.656 1 83.81 71 PHE A CA 1
ATOM 543 C C . PHE A 1 71 ? 14.633 -9.008 -3.076 1 83.81 71 PHE A C 1
ATOM 545 O O . PHE A 1 71 ? 15.703 -8.461 -2.805 1 83.81 71 PHE A O 1
ATOM 552 N N . ALA A 1 72 ? 13.445 -8.391 -2.934 1 77.38 72 ALA A N 1
ATOM 553 C CA . ALA A 1 72 ? 13.398 -7.035 -2.395 1 77.38 72 ALA A CA 1
ATOM 554 C C . ALA A 1 72 ? 13.789 -7.023 -0.917 1 77.38 72 ALA A C 1
ATOM 556 O O . ALA A 1 72 ? 14.336 -6.035 -0.423 1 77.38 72 ALA A O 1
ATOM 557 N N . ARG A 1 73 ? 13.445 -8.078 -0.23 1 76.12 73 ARG A N 1
ATOM 558 C CA . ARG A 1 73 ? 13.734 -8.172 1.196 1 76.12 73 ARG A CA 1
ATOM 559 C C . ARG A 1 73 ? 15.234 -8.047 1.459 1 76.12 73 ARG A C 1
ATOM 561 O O . ARG A 1 73 ? 15.648 -7.539 2.504 1 76.12 73 ARG A O 1
ATOM 568 N N . VAL A 1 74 ? 15.969 -8.531 0.555 1 75.88 74 VAL A N 1
ATOM 569 C CA . VAL A 1 74 ? 17.422 -8.438 0.71 1 75.88 74 VAL A CA 1
ATOM 570 C C . VAL A 1 74 ? 17.844 -6.965 0.754 1 75.88 74 VAL A C 1
ATOM 572 O O . VAL A 1 74 ? 18.609 -6.562 1.622 1 75.88 74 VAL A O 1
ATOM 575 N N . LEU A 1 75 ? 17.266 -6.281 -0.213 1 70.94 75 LEU A N 1
ATOM 576 C CA . LEU A 1 75 ? 17.562 -4.852 -0.23 1 70.94 75 LEU A CA 1
ATOM 577 C C . LEU A 1 75 ? 17.016 -4.172 1.022 1 70.94 75 LEU A C 1
ATOM 579 O O . LEU A 1 75 ? 17.672 -3.309 1.603 1 70.94 75 LEU A O 1
ATOM 583 N N . GLU A 1 76 ? 15.805 -4.582 1.376 1 71 76 GLU A N 1
ATOM 584 C CA . GLU A 1 76 ? 15.18 -3.986 2.553 1 71 76 GLU A CA 1
ATOM 585 C C . GLU A 1 76 ? 16 -4.254 3.811 1 71 76 GLU A C 1
ATOM 587 O O . GLU A 1 76 ? 16.125 -3.383 4.672 1 71 76 GLU A O 1
ATOM 592 N N . ASP A 1 77 ? 16.5 -5.367 3.846 1 70.75 77 ASP A N 1
ATOM 593 C CA . ASP A 1 77 ? 17.297 -5.746 5.004 1 70.75 77 ASP A CA 1
ATOM 594 C C . ASP A 1 77 ? 18.625 -4.977 5.027 1 70.75 77 ASP A C 1
ATOM 596 O O . ASP A 1 77 ? 19.016 -4.441 6.062 1 70.75 77 ASP A O 1
ATOM 600 N N . VAL A 1 78 ? 19.203 -4.922 3.879 1 68.38 78 VAL A N 1
ATOM 601 C CA . VAL A 1 78 ? 20.531 -4.309 3.814 1 68.38 78 VAL A CA 1
ATOM 602 C C . VAL A 1 78 ? 20.391 -2.789 3.932 1 68.38 78 VAL A C 1
ATOM 604 O O . VAL A 1 78 ? 21.266 -2.129 4.52 1 68.38 78 VAL A O 1
ATOM 607 N N . LEU A 1 79 ? 19.297 -2.32 3.354 1 67.25 79 LEU A N 1
ATOM 608 C CA . LEU A 1 79 ? 19.094 -0.875 3.369 1 67.25 79 LEU A CA 1
ATOM 609 C C . LEU A 1 79 ? 18.344 -0.442 4.621 1 67.25 79 LEU A C 1
ATOM 611 O O . LEU A 1 79 ? 18.172 0.755 4.863 1 67.25 79 LEU A O 1
ATOM 615 N N . ALA A 1 80 ? 17.891 -1.452 5.418 1 62.03 80 ALA A N 1
ATOM 616 C CA . ALA A 1 80 ? 17.109 -1.202 6.637 1 62.03 80 ALA A CA 1
ATOM 617 C C . ALA A 1 80 ? 15.867 -0.375 6.336 1 62.03 80 ALA A C 1
ATOM 619 O O . ALA A 1 80 ? 15.57 0.591 7.043 1 62.03 80 ALA A O 1
ATOM 620 N N . VAL A 1 81 ? 15.32 -0.591 5.254 1 62.31 81 VAL A N 1
ATOM 621 C CA . VAL A 1 81 ? 14.148 0.165 4.82 1 62.31 81 VAL A CA 1
ATOM 622 C C . VAL A 1 81 ? 12.922 -0.745 4.801 1 62.31 81 VAL A C 1
ATOM 624 O O . VAL A 1 81 ? 12.148 -0.728 3.846 1 62.31 81 VAL A O 1
ATOM 627 N N . ARG A 1 82 ? 12.602 -1.438 5.801 1 59.25 82 ARG A N 1
ATOM 628 C CA . ARG A 1 82 ? 11.453 -2.334 5.816 1 59.25 82 ARG A CA 1
ATOM 629 C C . ARG A 1 82 ? 10.172 -1.587 5.461 1 59.25 82 ARG A C 1
ATOM 631 O O . ARG A 1 82 ? 9.875 -0.537 6.035 1 59.25 82 ARG A O 1
ATOM 638 N N . GLY A 1 83 ? 9.469 -1.973 4.504 1 60.81 83 GLY A N 1
ATOM 639 C CA . GLY A 1 83 ? 8.195 -1.388 4.121 1 60.81 83 GLY A CA 1
ATOM 640 C C . GLY A 1 83 ? 8.312 -0.393 2.98 1 60.81 83 GLY A C 1
ATOM 641 O O . GLY A 1 83 ? 7.434 0.451 2.793 1 60.81 83 GLY A O 1
ATOM 642 N N . GLY A 1 84 ? 9.383 -0.3 2.311 1 62.84 84 GLY A N 1
ATOM 643 C CA . GLY A 1 84 ? 9.578 0.614 1.196 1 62.84 84 GLY A CA 1
ATOM 644 C C . GLY A 1 84 ? 10.617 1.683 1.475 1 62.84 84 GLY A C 1
ATOM 645 O O . GLY A 1 84 ? 11.141 1.769 2.586 1 62.84 84 GLY A O 1
ATOM 646 N N . MET A 1 85 ? 10.969 2.412 0.452 1 66.44 85 MET A N 1
ATOM 647 C CA . MET A 1 85 ? 11.969 3.471 0.576 1 66.44 85 MET A CA 1
ATOM 648 C C . MET A 1 85 ? 11.414 4.648 1.37 1 66.44 85 MET A C 1
ATOM 650 O O . MET A 1 85 ? 10.266 5.043 1.184 1 66.44 85 MET A O 1
ATOM 654 N N . THR A 1 86 ? 12.086 4.969 2.395 1 71.5 86 THR A N 1
ATOM 655 C CA . THR A 1 86 ? 11.711 6.098 3.24 1 71.5 86 THR A CA 1
ATOM 656 C C . THR A 1 86 ? 12.719 7.234 3.092 1 71.5 86 THR A C 1
ATOM 658 O O . THR A 1 86 ? 13.727 7.098 2.391 1 71.5 86 THR A O 1
ATOM 661 N N . PHE A 1 87 ? 12.375 8.328 3.734 1 71.88 87 PHE A N 1
ATOM 662 C CA . PHE A 1 87 ? 13.297 9.453 3.818 1 71.88 87 PHE A CA 1
ATOM 663 C C . PHE A 1 87 ? 14.664 8.992 4.312 1 71.88 87 PHE A C 1
ATOM 665 O O . PHE A 1 87 ? 15.695 9.383 3.764 1 71.88 87 PHE A O 1
ATOM 672 N N . GLU A 1 88 ? 14.586 8.055 5.184 1 74.06 88 GLU A N 1
ATOM 673 C CA . GLU A 1 88 ? 15.812 7.598 5.832 1 74.06 88 GLU A CA 1
ATOM 674 C C . GLU A 1 88 ? 16.625 6.695 4.906 1 74.06 88 GLU A C 1
ATOM 676 O O . GLU A 1 88 ? 17.812 6.461 5.141 1 74.06 88 GLU A O 1
ATOM 681 N N . SER A 1 89 ? 15.945 6.23 3.859 1 75.94 89 SER A N 1
ATOM 682 C CA . SER A 1 89 ? 16.594 5.285 2.961 1 75.94 89 SER A CA 1
ATOM 683 C C . SER A 1 89 ? 17.766 5.934 2.227 1 75.94 89 SER A C 1
ATOM 685 O O . SER A 1 89 ? 18.734 5.258 1.857 1 75.94 89 SER A O 1
ATOM 687 N N . LEU A 1 90 ? 17.672 7.219 2.072 1 73.62 90 LEU A N 1
ATOM 688 C CA . LEU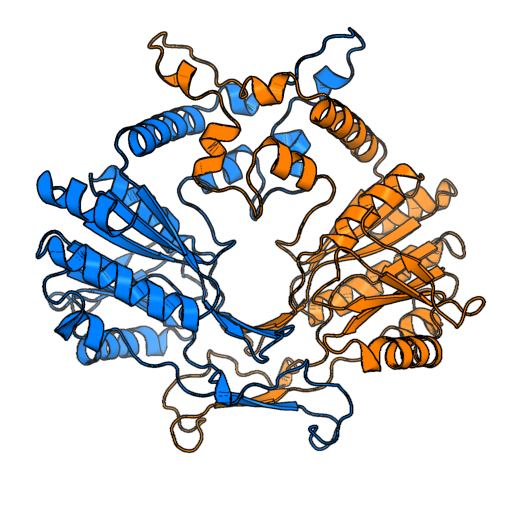 A 1 90 ? 18.719 7.93 1.354 1 73.62 90 LEU A CA 1
ATOM 689 C C . LEU A 1 90 ? 20.062 7.777 2.059 1 73.62 90 LEU A C 1
ATOM 691 O O . LEU A 1 90 ? 21.078 7.465 1.423 1 73.62 90 LEU A O 1
ATOM 695 N N . GLY A 1 91 ? 20.062 7.879 3.326 1 74.75 91 GLY A N 1
ATOM 696 C CA . GLY A 1 91 ? 21.297 7.777 4.094 1 74.75 91 GLY A CA 1
ATOM 697 C C . GLY A 1 91 ? 21.766 6.348 4.254 1 74.75 91 GLY A C 1
ATOM 698 O O . GLY A 1 91 ? 22.938 6.113 4.594 1 74.75 91 GLY A O 1
ATOM 699 N N . GLU A 1 92 ? 20.891 5.508 3.971 1 77.12 92 GLU A N 1
ATOM 700 C CA . GLU A 1 92 ? 21.25 4.098 4.105 1 77.12 92 GLU A CA 1
ATOM 701 C C . GLU A 1 92 ? 21.906 3.572 2.828 1 77.12 92 GLU A C 1
ATOM 703 O O . GLU A 1 92 ? 22.766 2.693 2.883 1 77.12 92 GLU A O 1
ATOM 708 N N . VAL A 1 93 ? 21.5 4.145 1.759 1 77.12 93 VAL A N 1
ATOM 709 C CA . VAL A 1 93 ? 21.969 3.664 0.464 1 77.12 93 VAL A CA 1
ATOM 710 C C . VAL A 1 93 ? 23.25 4.395 0.076 1 77.12 93 VAL A C 1
ATOM 712 O O . VAL A 1 93 ? 24.203 3.781 -0.416 1 77.12 93 VAL A O 1
ATOM 715 N N . PHE A 1 94 ? 23.25 5.637 0.366 1 78.81 94 PHE A N 1
ATOM 716 C CA . PHE A 1 94 ? 24.344 6.453 -0.122 1 78.81 94 PHE A CA 1
ATOM 717 C C . PHE A 1 94 ? 25.25 6.879 1.026 1 78.81 94 PHE A C 1
ATOM 719 O O . PHE A 1 94 ? 24.797 7.016 2.164 1 78.81 94 PHE A O 1
ATOM 726 N N . ASP A 1 95 ? 26.469 6.996 0.576 1 74.62 95 ASP A N 1
ATOM 727 C CA . ASP A 1 95 ? 27.406 7.59 1.521 1 74.62 95 ASP A CA 1
ATOM 728 C C . ASP A 1 95 ? 27.234 9.109 1.588 1 74.62 95 ASP A C 1
ATOM 730 O O . ASP A 1 95 ? 27.609 9.82 0.653 1 74.62 95 ASP A O 1
ATOM 734 N N . CYS A 1 96 ? 26.594 9.578 2.613 1 64.94 96 CYS A N 1
ATOM 735 C CA . CYS A 1 96 ? 26.281 10.992 2.748 1 64.94 96 CYS A CA 1
ATOM 736 C C . CYS A 1 96 ? 27.484 11.781 3.229 1 64.94 96 CYS A C 1
ATOM 738 O O . CYS A 1 96 ? 27.5 13.016 3.168 1 64.94 96 CYS A O 1
ATOM 740 N N . ASP A 1 97 ? 28.375 11.172 3.857 1 61.22 97 ASP A N 1
ATOM 741 C CA . ASP A 1 97 ? 29.531 11.898 4.379 1 61.22 97 ASP A CA 1
ATOM 742 C C . ASP A 1 97 ? 30.344 12.523 3.248 1 61.22 97 ASP A C 1
ATOM 744 O O . ASP A 1 97 ? 30.984 13.57 3.434 1 61.22 97 ASP A O 1
ATOM 748 N N . ASP A 1 98 ? 30.422 11.844 2.17 1 54.5 98 ASP A N 1
ATOM 749 C CA . ASP A 1 98 ? 31.297 12.344 1.122 1 54.5 98 ASP A CA 1
ATOM 750 C C . ASP A 1 98 ? 30.656 13.492 0.353 1 54.5 98 ASP A C 1
ATOM 752 O O . ASP A 1 98 ? 31.297 14.148 -0.463 1 54.5 98 ASP A O 1
ATOM 756 N N . ALA A 1 99 ? 29.375 13.688 0.429 1 51.53 99 ALA A N 1
ATOM 757 C CA . ALA A 1 99 ? 28.781 14.805 -0.298 1 51.53 99 ALA A CA 1
ATOM 758 C C . ALA A 1 99 ? 29.297 16.141 0.22 1 51.53 99 ALA A C 1
ATOM 760 O O . ALA A 1 99 ? 29.094 17.188 -0.404 1 51.53 99 ALA A O 1
ATOM 761 N N . SER A 1 100 ? 29.625 16.172 1.529 1 45.56 100 SER A N 1
ATOM 762 C CA . SER A 1 100 ? 30.141 17.406 2.096 1 45.56 100 SER A CA 1
ATOM 763 C C . SER A 1 100 ? 31.484 17.781 1.462 1 45.56 100 SER A C 1
ATOM 765 O O . SER A 1 100 ? 31.969 18.891 1.649 1 45.56 100 SER A O 1
ATOM 767 N N . THR A 1 101 ? 32.188 16.812 1.154 1 43.97 101 THR A N 1
ATOM 768 C CA . THR A 1 101 ? 33.5 17.328 0.844 1 43.97 101 THR A CA 1
ATOM 769 C C . THR A 1 101 ? 33.469 18.125 -0.451 1 43.97 101 THR A C 1
ATOM 771 O O . THR A 1 101 ? 32.781 17.781 -1.397 1 43.97 101 THR A O 1
ATOM 774 N N . ASP A 1 102 ? 33.625 19.438 -0.329 1 38.72 102 ASP A N 1
ATOM 775 C CA . ASP A 1 102 ? 33.875 20.562 -1.246 1 38.72 102 ASP A CA 1
ATOM 776 C C . ASP A 1 102 ? 34.5 20.078 -2.547 1 38.72 102 ASP A C 1
ATOM 778 O O . ASP A 1 102 ? 35.031 20.875 -3.326 1 38.72 102 ASP A O 1
ATOM 782 N N . THR A 1 103 ? 35.156 18.969 -2.514 1 38.91 103 THR A N 1
ATOM 783 C CA . THR A 1 103 ? 35.938 19 -3.742 1 38.91 103 THR A CA 1
ATOM 784 C C . THR A 1 103 ? 35.062 18.875 -4.965 1 38.91 103 THR A C 1
ATOM 786 O O . THR A 1 103 ? 34.312 17.891 -5.113 1 38.91 103 THR A O 1
ATOM 789 N N . GLY A 1 104 ? 34.281 19.719 -5.473 1 43.12 104 GLY A N 1
ATOM 790 C CA . GLY A 1 104 ? 33.625 20.031 -6.738 1 43.12 104 GLY A CA 1
ATOM 791 C C . GLY A 1 104 ? 33 18.812 -7.398 1 43.12 104 GLY A C 1
ATOM 792 O O . GLY A 1 104 ? 31.969 18.938 -8.062 1 43.12 104 GLY A O 1
ATOM 793 N N . ARG A 1 105 ? 33.75 17.812 -7.715 1 47.72 105 ARG A N 1
ATOM 794 C CA . ARG A 1 105 ? 33.375 16.719 -8.602 1 47.72 105 ARG A CA 1
ATOM 795 C C . ARG A 1 105 ? 32.812 15.539 -7.801 1 47.72 105 ARG A C 1
ATOM 797 O O . ARG A 1 105 ? 33.062 14.375 -8.141 1 47.72 105 ARG A O 1
ATOM 804 N N . GLY A 1 106 ? 32.25 15.469 -6.625 1 55.5 106 GLY A N 1
ATOM 805 C CA . GLY A 1 106 ? 32.188 14.336 -5.707 1 55.5 106 GLY A CA 1
ATOM 806 C C . GLY A 1 106 ? 31.141 13.312 -6.121 1 55.5 106 GLY A C 1
ATOM 807 O O . GLY A 1 106 ? 29.969 13.641 -6.301 1 55.5 106 GLY A O 1
ATOM 808 N N . GLU A 1 107 ? 31.469 12.336 -6.629 1 71 107 GLU A N 1
ATOM 809 C CA . GLU A 1 107 ? 30.719 11.164 -7.062 1 71 107 GLU A CA 1
ATOM 810 C C . GLU A 1 107 ? 30.016 10.492 -5.883 1 71 107 GLU A C 1
ATOM 812 O O . GLU A 1 107 ? 30.562 10.438 -4.781 1 71 107 GLU A O 1
ATOM 817 N N . LEU A 1 108 ? 28.719 10.312 -6.082 1 78.44 108 LEU A N 1
ATOM 818 C CA . LEU A 1 108 ? 27.953 9.578 -5.082 1 78.44 108 LEU A CA 1
ATOM 819 C C . LEU A 1 108 ? 28.469 8.141 -4.961 1 78.44 108 LEU A C 1
ATOM 821 O O . LEU A 1 108 ? 28.828 7.52 -5.961 1 78.44 108 LEU A O 1
ATOM 825 N N . SER A 1 109 ? 28.641 7.797 -3.746 1 80.12 109 SER A N 1
ATOM 826 C CA . SER A 1 109 ? 29.078 6.43 -3.512 1 80.12 109 SER A CA 1
ATOM 827 C C . SER A 1 109 ? 28.078 5.664 -2.645 1 80.12 109 SER A C 1
ATOM 829 O O . SER A 1 109 ? 27.297 6.27 -1.912 1 80.12 109 SER A O 1
ATOM 831 N N . LEU A 1 110 ? 28.141 4.414 -2.871 1 80.44 110 LEU A N 1
ATOM 832 C CA . LEU A 1 110 ? 27.328 3.531 -2.039 1 80.44 110 LEU A CA 1
ATOM 833 C C . LEU A 1 110 ? 27.812 3.559 -0.592 1 80.44 110 LEU A C 1
ATOM 835 O O . LEU A 1 110 ? 29.016 3.672 -0.332 1 80.44 110 LEU A O 1
ATOM 839 N N . ASN A 1 111 ? 26.828 3.434 0.264 1 78.62 111 ASN A N 1
ATOM 840 C CA . ASN A 1 111 ? 27.203 3.195 1.653 1 78.62 111 ASN A CA 1
ATOM 841 C C . ASN A 1 111 ? 28.156 2.012 1.779 1 78.62 111 ASN A C 1
ATOM 843 O O . ASN A 1 111 ? 27.922 0.946 1.213 1 78.62 111 ASN A O 1
ATOM 847 N N . PRO A 1 112 ? 29.25 2.227 2.428 1 76.81 112 PRO A N 1
ATOM 848 C CA . PRO A 1 112 ? 30.266 1.169 2.52 1 76.81 112 PRO A CA 1
ATOM 849 C C . PRO A 1 112 ? 29.688 -0.157 3.008 1 76.81 112 PRO A C 1
ATOM 851 O O . PRO A 1 112 ? 30.156 -1.226 2.609 1 76.81 112 PRO A O 1
ATOM 854 N N . ARG A 1 113 ? 28.75 -0.098 3.865 1 78.31 113 ARG A N 1
ATOM 855 C CA . ARG A 1 113 ? 28.109 -1.307 4.367 1 78.31 113 ARG A CA 1
ATOM 856 C C . ARG A 1 113 ? 27.516 -2.129 3.227 1 78.31 113 ARG A C 1
ATOM 858 O O . ARG A 1 113 ? 27.453 -3.357 3.309 1 78.31 113 ARG A O 1
ATOM 865 N N . LEU A 1 114 ? 27.125 -1.488 2.209 1 78.38 114 LEU A N 1
ATOM 866 C CA . LEU A 1 114 ? 26.5 -2.148 1.065 1 78.38 114 LEU A CA 1
ATOM 867 C C . LEU A 1 114 ? 27.562 -2.678 0.102 1 78.38 114 LEU A C 1
ATOM 869 O O . LEU A 1 114 ? 27.375 -3.732 -0.51 1 78.38 114 LEU A O 1
ATOM 873 N N . CYS A 1 115 ? 28.672 -2.012 0.064 1 76.44 115 CYS A N 1
ATOM 874 C CA . CYS A 1 115 ? 29.719 -2.354 -0.888 1 76.44 115 CYS A CA 1
ATOM 875 C C . CYS A 1 115 ? 30.281 -3.738 -0.603 1 76.44 115 CYS A C 1
ATOM 877 O O . CYS A 1 115 ? 30.703 -4.445 -1.521 1 76.44 115 CYS A O 1
ATOM 879 N N . HIS A 1 116 ? 30.156 -4.148 0.66 1 78.62 116 HIS A N 1
ATOM 880 C CA . HIS A 1 116 ? 30.828 -5.395 1.033 1 78.62 116 HIS A CA 1
ATOM 881 C C . HIS A 1 116 ? 29.812 -6.461 1.432 1 78.62 116 HIS A C 1
ATOM 883 O O . HIS A 1 116 ? 30.172 -7.484 2.012 1 78.62 116 HIS A O 1
ATOM 889 N N . SER A 1 117 ? 28.625 -6.25 1.07 1 81.31 117 SER A N 1
ATOM 890 C CA . SER A 1 117 ? 27.594 -7.199 1.449 1 81.31 117 SER A CA 1
ATOM 891 C C . SER A 1 117 ? 27.609 -8.43 0.542 1 81.31 117 SER A C 1
ATOM 893 O O . SER A 1 117 ? 27.25 -8.336 -0.637 1 81.31 117 SER A O 1
ATOM 895 N N . HIS A 1 118 ? 27.953 -9.578 1.153 1 83.19 118 HIS A N 1
ATOM 896 C CA . HIS A 1 118 ? 28 -10.828 0.403 1 83.19 118 HIS A CA 1
ATOM 897 C C . HIS A 1 118 ? 26.609 -11.258 -0.044 1 83.19 118 HIS A C 1
ATOM 899 O O . HIS A 1 118 ? 26.438 -11.789 -1.145 1 83.19 118 HIS A O 1
ATOM 905 N N . VAL A 1 119 ? 25.719 -11 0.799 1 82.12 119 VAL A N 1
ATOM 906 C CA . VAL A 1 119 ? 24.344 -11.375 0.486 1 82.12 119 VAL A CA 1
ATOM 907 C C . VAL A 1 119 ? 23.844 -10.57 -0.716 1 82.12 119 VAL A C 1
ATOM 909 O O . VAL A 1 119 ? 23.203 -11.117 -1.609 1 82.12 119 VAL A O 1
ATOM 912 N N . LEU A 1 120 ? 24.219 -9.359 -0.738 1 82.25 120 LEU A N 1
ATOM 913 C CA . LEU A 1 120 ? 23.812 -8.508 -1.852 1 82.25 120 LEU A CA 1
ATOM 914 C C . LEU A 1 120 ? 24.5 -8.938 -3.143 1 82.25 120 LEU A C 1
ATOM 916 O O . LEU A 1 120 ? 23.875 -8.961 -4.207 1 82.25 120 LEU A O 1
ATOM 920 N N . GLN A 1 121 ? 25.703 -9.258 -3.002 1 82.62 121 GLN A N 1
ATOM 921 C CA . GLN A 1 121 ? 26.453 -9.711 -4.172 1 82.62 121 GLN A CA 1
ATOM 922 C C . GLN A 1 121 ? 25.844 -10.969 -4.77 1 82.62 121 GLN A C 1
ATOM 924 O O . GLN A 1 121 ? 25.625 -11.047 -5.98 1 82.62 121 GLN A O 1
ATOM 929 N N . SER A 1 122 ? 25.562 -11.891 -3.895 1 84.5 122 SER A N 1
ATOM 930 C CA . SER A 1 122 ? 24.969 -13.141 -4.34 1 84.5 122 SER A CA 1
ATOM 931 C C . SER A 1 122 ? 23.594 -12.914 -4.957 1 84.5 122 SER A C 1
ATOM 933 O O . SER A 1 122 ? 23.25 -13.523 -5.969 1 84.5 122 SER A O 1
ATOM 935 N N . THR A 1 123 ? 22.891 -12.07 -4.395 1 84.5 123 THR A N 1
ATOM 936 C CA . THR A 1 123 ? 21.547 -11.75 -4.891 1 84.5 123 THR A CA 1
ATOM 937 C C . THR A 1 123 ? 21.625 -11.094 -6.266 1 84.5 123 THR A C 1
ATOM 939 O O . THR A 1 123 ? 20.828 -11.398 -7.148 1 84.5 123 THR A O 1
ATOM 942 N N . LEU A 1 124 ? 22.578 -10.242 -6.438 1 82.5 124 LEU A N 1
ATOM 943 C CA . LEU A 1 124 ? 22.734 -9.555 -7.715 1 82.5 124 LEU A CA 1
ATOM 944 C C . LEU A 1 124 ? 23.125 -10.539 -8.812 1 82.5 124 LEU A C 1
ATOM 946 O O . LEU A 1 124 ? 22.688 -10.406 -9.953 1 82.5 124 LEU A O 1
ATOM 950 N N . ARG A 1 125 ? 23.938 -11.453 -8.461 1 84.81 125 ARG A N 1
ATOM 951 C CA . ARG A 1 125 ? 24.312 -12.477 -9.43 1 84.81 125 ARG A CA 1
ATOM 952 C C . ARG A 1 125 ? 23.094 -13.297 -9.859 1 84.81 125 ARG A C 1
ATOM 954 O O . ARG A 1 125 ? 22.906 -13.547 -11.047 1 84.81 125 ARG A O 1
ATOM 961 N N . THR A 1 126 ? 22.391 -13.664 -8.859 1 86.81 126 THR A N 1
ATOM 962 C CA . THR A 1 126 ? 21.172 -14.414 -9.141 1 86.81 126 THR A CA 1
ATOM 963 C C . THR A 1 126 ? 20.219 -13.586 -9.992 1 86.81 126 THR A C 1
ATOM 965 O O . THR A 1 126 ? 19.625 -14.094 -10.953 1 86.81 126 THR A O 1
ATOM 968 N N . TYR A 1 127 ? 20.094 -12.422 -9.688 1 84.12 127 TYR A N 1
ATOM 969 C CA . TYR A 1 127 ? 19.25 -11.5 -10.438 1 84.12 127 TYR A CA 1
ATOM 970 C C . TYR A 1 127 ? 19.672 -11.43 -11.898 1 84.12 127 TYR A C 1
ATOM 972 O O . TYR A 1 127 ? 18.828 -11.531 -12.797 1 84.12 127 TYR A O 1
ATOM 980 N N . LYS A 1 128 ? 20.906 -11.25 -12.094 1 84.44 128 LYS A N 1
ATOM 981 C CA . LYS A 1 128 ? 21.422 -11.156 -13.453 1 84.44 128 LYS A CA 1
ATOM 982 C C . LYS A 1 128 ? 21.125 -12.422 -14.25 1 84.44 128 LYS A C 1
ATOM 984 O O . LYS A 1 128 ? 20.734 -12.344 -15.422 1 84.44 128 LYS A O 1
ATOM 989 N N . GLN A 1 129 ? 21.297 -13.469 -13.602 1 90.19 129 GLN A N 1
ATOM 990 C CA . GLN A 1 129 ? 21.031 -14.742 -14.258 1 90.19 129 GLN A CA 1
ATOM 991 C C . GLN A 1 129 ? 19.562 -14.844 -14.656 1 90.19 129 GLN A C 1
ATOM 993 O O . GLN A 1 129 ? 19.234 -15.297 -15.766 1 90.19 129 GLN A O 1
ATOM 998 N N . ILE A 1 130 ? 18.719 -14.445 -13.812 1 92.94 130 ILE A N 1
ATOM 999 C CA . ILE A 1 130 ? 17.281 -14.516 -14.055 1 92.94 130 ILE A CA 1
ATOM 1000 C C . ILE A 1 130 ? 16.906 -13.602 -15.219 1 92.94 130 ILE A C 1
ATOM 1002 O O . ILE A 1 130 ? 16.125 -13.992 -16.094 1 92.94 130 ILE A O 1
ATOM 1006 N N . ILE A 1 131 ? 17.516 -12.477 -15.25 1 87.88 131 ILE A N 1
ATOM 1007 C CA . ILE A 1 131 ? 17.234 -11.508 -16.312 1 87.88 131 ILE A CA 1
ATOM 1008 C C . ILE A 1 131 ? 17.781 -12.023 -17.641 1 87.88 131 ILE A C 1
ATOM 1010 O O . ILE A 1 131 ? 17.078 -11.992 -18.656 1 87.88 131 ILE A O 1
ATOM 1014 N N . ASP A 1 132 ? 18.984 -12.477 -17.609 1 90.62 132 ASP A N 1
ATOM 1015 C CA . ASP A 1 132 ? 19.641 -12.945 -18.812 1 90.62 132 ASP A CA 1
ATOM 1016 C C . ASP A 1 132 ? 18.891 -14.125 -19.438 1 90.62 132 ASP A C 1
ATOM 1018 O O . ASP A 1 132 ? 18.781 -14.211 -20.656 1 90.62 132 ASP A O 1
ATOM 1022 N N . GLN A 1 133 ? 18.391 -14.93 -18.625 1 94.69 133 GLN A N 1
ATOM 1023 C CA . GLN A 1 133 ? 17.719 -16.141 -19.109 1 94.69 133 GLN A CA 1
ATOM 1024 C C . GLN A 1 133 ? 16.219 -15.914 -19.281 1 94.69 133 GLN A C 1
ATOM 1026 O O . GLN A 1 133 ? 15.508 -16.797 -19.766 1 94.69 133 GLN A O 1
ATOM 1031 N N . GLY A 1 134 ? 15.727 -14.805 -18.875 1 94.88 134 GLY A N 1
ATOM 1032 C CA . GLY A 1 134 ? 14.32 -14.492 -19.016 1 94.88 134 GLY A CA 1
ATOM 1033 C C . GLY A 1 134 ? 13.414 -15.414 -18.219 1 94.88 134 GLY A C 1
ATOM 1034 O O . GLY A 1 134 ? 12.422 -15.914 -18.75 1 94.88 134 GLY A O 1
ATOM 1035 N N . LEU A 1 135 ? 13.766 -15.625 -16.969 1 97.06 135 LEU A N 1
ATOM 1036 C CA . LEU A 1 135 ? 13.117 -16.672 -16.188 1 97.06 135 LEU A CA 1
ATOM 1037 C C . LEU A 1 135 ? 11.938 -16.125 -15.398 1 97.06 135 LEU A C 1
ATOM 1039 O O . LEU A 1 135 ? 11.148 -16.875 -14.836 1 97.06 135 LEU A O 1
ATOM 1043 N N . LEU A 1 136 ? 11.812 -14.781 -15.438 1 96.69 136 LEU A N 1
ATOM 1044 C CA . LEU A 1 136 ? 10.773 -14.18 -14.617 1 96.69 136 LEU A CA 1
ATOM 1045 C C . LEU A 1 136 ? 9.961 -13.172 -15.422 1 96.69 136 LEU A C 1
ATOM 1047 O O . LEU A 1 136 ? 10.531 -12.297 -16.078 1 96.69 136 LEU A O 1
ATOM 1051 N N . LEU A 1 137 ? 8.711 -13.32 -15.5 1 96.38 137 LEU A N 1
ATOM 1052 C CA . LEU A 1 137 ? 7.766 -12.352 -16.047 1 96.38 137 LEU A CA 1
ATOM 1053 C C . LEU A 1 137 ? 6.801 -11.875 -14.969 1 96.38 137 LEU A C 1
ATOM 1055 O O . LEU A 1 137 ? 6.07 -12.672 -14.383 1 96.38 137 LEU A O 1
ATOM 1059 N N . THR A 1 138 ? 6.832 -10.602 -14.695 1 95.06 138 THR A N 1
ATOM 1060 C CA . THR A 1 138 ? 5.969 -10.039 -13.656 1 95.06 138 THR A CA 1
ATOM 1061 C C . THR A 1 138 ? 4.781 -9.312 -14.281 1 95.06 138 THR A C 1
ATOM 1063 O O . THR A 1 138 ? 4.953 -8.508 -15.203 1 95.06 138 THR A O 1
ATOM 1066 N N . ILE A 1 139 ? 3.654 -9.648 -13.852 1 96.44 139 ILE A N 1
ATOM 1067 C CA . ILE A 1 139 ? 2.406 -9 -14.242 1 96.44 139 ILE A CA 1
ATOM 1068 C C . ILE A 1 139 ? 1.706 -8.438 -13.008 1 96.44 139 ILE A C 1
ATOM 1070 O O . ILE A 1 139 ? 1.509 -9.148 -12.023 1 96.44 139 ILE A O 1
ATOM 1074 N N . ALA A 1 140 ? 1.322 -7.211 -13.07 1 94.5 140 ALA A N 1
ATOM 1075 C CA . ALA A 1 140 ? 0.748 -6.559 -11.898 1 94.5 140 ALA A CA 1
ATOM 1076 C C . ALA A 1 140 ? -0.774 -6.512 -11.984 1 94.5 140 ALA A C 1
ATOM 1078 O O . ALA A 1 140 ? -1.337 -6.461 -13.078 1 94.5 140 ALA A O 1
ATOM 1079 N N . PHE A 1 141 ? -1.408 -6.555 -10.828 1 97.06 141 PHE A N 1
ATOM 1080 C CA . PHE A 1 141 ? -2.836 -6.293 -10.703 1 97.06 141 PHE A CA 1
ATOM 1081 C C . PHE A 1 141 ? -3.119 -5.422 -9.484 1 97.06 141 PHE A C 1
ATOM 1083 O O . PHE A 1 141 ? -2.248 -5.234 -8.633 1 97.06 141 PHE A O 1
ATOM 1090 N N . ARG A 1 142 ? -4.328 -4.895 -9.445 1 95.06 142 ARG A N 1
ATOM 1091 C CA . ARG A 1 142 ? -4.738 -4.16 -8.258 1 95.06 142 ARG A CA 1
ATOM 1092 C C . ARG A 1 142 ? -6.094 -4.645 -7.754 1 95.06 142 ARG A C 1
ATOM 1094 O O . ARG A 1 142 ? -6.23 -5.016 -6.586 1 95.06 142 ARG A O 1
ATOM 1101 N N . THR A 1 143 ? -7.074 -4.656 -8.656 1 96.88 143 THR A N 1
ATOM 1102 C CA . THR A 1 143 ? -8.43 -4.973 -8.242 1 96.88 143 THR A CA 1
ATOM 1103 C C . THR A 1 143 ? -8.711 -6.465 -8.398 1 96.88 143 THR A C 1
ATOM 1105 O O . THR A 1 143 ? -8.008 -7.16 -9.133 1 96.88 143 THR A O 1
ATOM 1108 N N . VAL A 1 144 ? -9.758 -6.902 -7.742 1 97.25 144 VAL A N 1
ATOM 1109 C CA . VAL A 1 144 ? -10.164 -8.297 -7.855 1 97.25 144 VAL A CA 1
ATOM 1110 C C . VAL A 1 144 ? -10.609 -8.594 -9.289 1 97.25 144 VAL A C 1
ATOM 1112 O O . VAL A 1 144 ? -10.328 -9.672 -9.82 1 97.25 144 VAL A O 1
ATOM 1115 N N . ASP A 1 145 ? -11.211 -7.617 -9.977 1 96.06 145 ASP A N 1
ATOM 1116 C CA . ASP A 1 145 ? -11.602 -7.777 -11.367 1 96.06 145 ASP A CA 1
ATOM 1117 C C . ASP A 1 145 ? -10.375 -7.992 -12.258 1 96.06 145 ASP A C 1
ATOM 1119 O O . ASP A 1 145 ? -10.352 -8.922 -13.07 1 96.06 145 ASP A O 1
ATOM 1123 N N . ASP A 1 146 ? -9.469 -7.141 -12.055 1 97.31 146 ASP A N 1
ATOM 1124 C CA . ASP A 1 146 ? -8.211 -7.211 -12.797 1 97.31 146 ASP A CA 1
ATOM 1125 C C . ASP A 1 146 ? -7.5 -8.539 -12.547 1 97.31 146 ASP A C 1
ATOM 1127 O O . ASP A 1 146 ? -7.027 -9.18 -13.484 1 97.31 146 ASP A O 1
ATOM 1131 N N . TYR A 1 147 ? -7.465 -8.906 -11.344 1 98.25 147 TYR A N 1
ATOM 1132 C CA . TYR A 1 147 ? -6.824 -10.156 -10.938 1 98.25 147 TYR A CA 1
ATOM 1133 C C . TYR A 1 147 ? -7.457 -11.352 -11.641 1 98.25 147 TYR A C 1
ATOM 1135 O O . TYR A 1 147 ? -6.754 -12.195 -12.195 1 98.25 147 TYR A O 1
ATOM 1143 N N . LEU A 1 148 ? -8.758 -11.445 -11.641 1 98 148 LEU A N 1
ATOM 1144 C CA . LEU A 1 148 ? -9.469 -12.602 -12.18 1 98 148 LEU A CA 1
ATOM 1145 C C . LEU A 1 148 ? -9.219 -12.734 -13.68 1 98 148 LEU A C 1
ATOM 1147 O O . LEU A 1 148 ? -8.961 -13.836 -14.172 1 98 148 LEU A O 1
ATOM 1151 N N . VAL A 1 149 ? -9.234 -11.648 -14.391 1 98 149 VAL A N 1
ATOM 1152 C CA . VAL A 1 149 ? -9.008 -11.656 -15.836 1 98 149 VAL A CA 1
ATOM 1153 C C . VAL A 1 149 ? -7.574 -12.086 -16.125 1 98 149 VAL A C 1
ATOM 1155 O O . VAL A 1 149 ? -7.34 -12.953 -16.969 1 98 149 VAL A O 1
ATOM 1158 N N . LYS A 1 150 ? -6.68 -11.555 -15.422 1 98.69 150 LYS A N 1
ATOM 1159 C CA . LYS A 1 150 ? -5.266 -11.836 -15.664 1 98.69 150 LYS A CA 1
ATOM 1160 C C . LYS A 1 150 ? -4.906 -13.25 -15.219 1 98.69 150 LYS A C 1
ATOM 1162 O O . LYS A 1 150 ? -4.059 -13.898 -15.828 1 98.69 150 LYS A O 1
ATOM 1167 N N . LEU A 1 151 ? -5.543 -13.664 -14.148 1 98.69 151 LEU A N 1
ATOM 1168 C CA . LEU A 1 151 ? -5.324 -15.039 -13.711 1 98.69 151 LEU A CA 1
ATOM 1169 C C . LEU A 1 151 ? -5.727 -16.031 -14.805 1 98.69 151 LEU A C 1
ATOM 1171 O O . LEU A 1 151 ? -4.984 -16.969 -15.094 1 98.69 151 LEU A O 1
ATOM 1175 N N . GLN A 1 152 ? -6.859 -15.82 -15.414 1 98.5 152 GLN A N 1
ATOM 1176 C CA . GLN A 1 152 ? -7.316 -16.703 -16.5 1 98.5 152 GLN A CA 1
ATOM 1177 C C . GLN A 1 152 ? -6.32 -16.719 -17.641 1 98.5 152 GLN A C 1
ATOM 1179 O O . GLN A 1 152 ? -5.945 -17.781 -18.141 1 98.5 152 GLN A O 1
ATOM 1184 N N . LEU A 1 153 ? -5.918 -15.547 -18.016 1 98.38 153 LEU A N 1
ATOM 1185 C CA . LEU A 1 153 ? -4.969 -15.438 -19.125 1 98.38 153 LEU A CA 1
ATOM 1186 C C . LEU A 1 153 ? -3.67 -16.156 -18.797 1 98.38 153 LEU A C 1
ATOM 1188 O O . LEU A 1 153 ? -3.129 -16.875 -19.641 1 98.38 153 LEU A O 1
ATOM 1192 N N . CYS A 1 154 ? -3.211 -15.977 -17.594 1 98.56 154 CYS A N 1
ATOM 1193 C CA . CYS A 1 154 ? -1.967 -16.625 -17.188 1 98.56 154 CYS A CA 1
ATOM 1194 C C . CYS A 1 154 ? -2.121 -18.141 -17.156 1 98.56 154 CYS A C 1
ATOM 1196 O O . CYS A 1 154 ? -1.241 -18.859 -17.625 1 98.56 154 CYS A O 1
ATOM 1198 N N . CYS A 1 155 ? -3.209 -18.609 -16.609 1 98.25 155 CYS A N 1
ATOM 1199 C CA . CYS A 1 155 ? -3.459 -20.047 -16.516 1 98.25 155 CYS A CA 1
ATOM 1200 C C . CYS A 1 155 ? -3.541 -20.688 -17.891 1 98.25 155 CYS A C 1
ATOM 1202 O O . CYS A 1 155 ? -2.967 -21.75 -18.141 1 98.25 155 CYS A O 1
ATOM 1204 N N . GLU A 1 156 ? -4.219 -20 -18.766 1 97.38 156 GLU A N 1
ATOM 1205 C CA . GLU A 1 156 ? -4.344 -20.516 -20.125 1 97.38 156 GLU A CA 1
ATOM 1206 C C . GLU A 1 156 ? -2.984 -20.578 -20.812 1 97.38 156 GLU A C 1
ATOM 1208 O O . GLU A 1 156 ? -2.717 -21.516 -21.578 1 97.38 156 GLU A O 1
ATOM 1213 N N . ALA A 1 157 ? -2.207 -19.625 -20.547 1 96.81 157 ALA A N 1
ATOM 1214 C CA . ALA A 1 157 ? -0.855 -19.641 -21.094 1 96.81 157 ALA A CA 1
ATOM 1215 C C . ALA A 1 157 ? -0.033 -20.781 -20.5 1 96.81 157 ALA A C 1
ATOM 1217 O O . ALA A 1 157 ? 0.706 -21.453 -21.219 1 96.81 157 ALA A O 1
ATOM 1218 N N . VAL A 1 158 ? -0.146 -21.016 -19.25 1 95.88 158 VAL A N 1
ATOM 1219 C CA . VAL A 1 158 ? 0.596 -22.047 -18.531 1 95.88 158 VAL A CA 1
ATOM 1220 C C . VAL A 1 158 ? 0.121 -23.422 -19 1 95.88 158 VAL A C 1
ATOM 1222 O O . VAL A 1 158 ? 0.876 -24.406 -18.938 1 95.88 158 VAL A O 1
ATOM 1225 N N . ASN A 1 159 ? -1.116 -23.469 -19.391 1 95.19 159 ASN A N 1
ATOM 1226 C CA . ASN A 1 159 ? -1.698 -24.719 -19.844 1 95.19 159 ASN A CA 1
ATOM 1227 C C . ASN A 1 159 ? -0.872 -25.359 -20.953 1 95.19 159 ASN A C 1
ATOM 1229 O O . ASN A 1 159 ? -0.831 -26.594 -21.062 1 95.19 159 ASN A O 1
ATOM 1233 N N . ALA A 1 160 ? -0.223 -24.609 -21.703 1 91.5 160 ALA A N 1
ATOM 1234 C CA . ALA A 1 160 ? 0.581 -25.094 -22.828 1 91.5 160 ALA A CA 1
ATOM 1235 C C . ALA A 1 160 ? 1.716 -25.984 -22.328 1 91.5 160 ALA A C 1
ATOM 1237 O O . ALA A 1 160 ? 2.23 -26.828 -23.078 1 91.5 160 ALA A O 1
ATOM 1238 N N . CYS A 1 161 ? 2.025 -25.891 -21.125 1 92.94 161 CYS A N 1
ATOM 1239 C CA . CYS A 1 161 ? 3.143 -26.641 -20.578 1 92.94 161 CYS A CA 1
ATOM 1240 C C . CYS A 1 161 ? 2.666 -27.969 -20 1 92.94 161 CYS A C 1
ATOM 1242 O O . CYS A 1 161 ? 3.477 -28.797 -19.562 1 92.94 161 CYS A O 1
ATOM 1244 N N . GLY A 1 162 ? 1.392 -28.125 -19.891 1 93 162 GLY A N 1
ATOM 1245 C CA . GLY A 1 162 ? 0.83 -29.375 -19.406 1 93 162 GLY A CA 1
ATOM 1246 C C . GLY A 1 162 ? 1.231 -29.672 -17.969 1 93 162 GLY A C 1
ATOM 1247 O O . GLY A 1 162 ? 1.079 -28.844 -17.078 1 93 162 GLY A O 1
ATOM 1248 N N . ALA A 1 163 ? 1.85 -30.859 -17.812 1 94.31 163 ALA A N 1
ATOM 1249 C CA . ALA A 1 163 ? 2.16 -31.359 -16.469 1 94.31 163 ALA A CA 1
ATOM 1250 C C . ALA A 1 163 ? 3.377 -30.656 -15.891 1 94.31 163 ALA A C 1
ATOM 1252 O O . ALA A 1 163 ? 3.654 -30.766 -14.695 1 94.31 163 ALA A O 1
ATOM 1253 N N . LEU A 1 164 ? 4.031 -29.875 -16.688 1 96.25 164 LEU A N 1
ATOM 1254 C CA . LEU A 1 164 ? 5.188 -29.125 -16.219 1 96.25 164 LEU A CA 1
ATOM 1255 C C . LEU A 1 164 ? 4.758 -27.781 -15.641 1 96.25 164 LEU A C 1
ATOM 1257 O O . LEU A 1 164 ? 5.582 -27.031 -15.109 1 96.25 164 LEU A O 1
ATOM 1261 N N . GLY A 1 165 ? 3.457 -27.531 -15.742 1 97.31 165 GLY A N 1
ATOM 1262 C CA . GLY A 1 165 ? 2.904 -26.297 -15.188 1 97.31 165 GLY A CA 1
ATOM 1263 C C . GLY A 1 165 ? 2.5 -26.422 -13.734 1 97.31 165 GLY A C 1
ATOM 1264 O O . GLY A 1 165 ? 1.967 -27.469 -13.32 1 97.31 165 GLY A O 1
ATOM 1265 N N . LEU A 1 166 ? 2.824 -25.422 -12.969 1 98.38 166 LEU A N 1
ATOM 1266 C CA . LEU A 1 166 ? 2.439 -25.328 -11.562 1 98.38 166 LEU A CA 1
ATOM 1267 C C . LEU A 1 166 ? 1.756 -23.984 -11.281 1 98.38 166 LEU A C 1
ATOM 1269 O O . LEU A 1 166 ? 2.211 -22.938 -11.75 1 98.38 166 LEU A O 1
ATOM 1273 N N . VAL A 1 167 ? 0.618 -24.047 -10.641 1 98.62 167 VAL A N 1
ATOM 1274 C CA . VAL A 1 167 ? -0.124 -22.844 -10.258 1 98.62 167 VAL A CA 1
ATOM 1275 C C . VAL A 1 167 ? -0.148 -22.719 -8.734 1 98.62 167 VAL A C 1
ATOM 1277 O O . VAL A 1 167 ? -0.658 -23.594 -8.039 1 98.62 167 VAL A O 1
ATOM 1280 N N . TYR A 1 168 ? 0.474 -21.641 -8.25 1 98.69 168 TYR A N 1
ATOM 1281 C CA . TYR A 1 168 ? 0.648 -21.328 -6.836 1 98.69 168 TYR A CA 1
ATOM 1282 C C . TYR A 1 168 ? -0.169 -20.094 -6.445 1 98.69 168 TYR A C 1
ATOM 1284 O O . TYR A 1 168 ? 0.258 -18.969 -6.672 1 98.69 168 TYR A O 1
ATOM 1292 N N . LEU A 1 169 ? -1.332 -20.312 -5.832 1 98.38 169 LEU A N 1
ATOM 1293 C CA . LEU A 1 169 ? -2.324 -19.266 -5.633 1 98.38 169 LEU A CA 1
ATOM 1294 C C . LEU A 1 169 ? -2.205 -18.656 -4.242 1 98.38 169 LEU A C 1
ATOM 1296 O O . LEU A 1 169 ? -3.111 -18.797 -3.416 1 98.38 169 LEU A O 1
ATOM 1300 N N . ALA A 1 170 ? -1.19 -17.812 -4.035 1 97 170 ALA A N 1
ATOM 1301 C CA . ALA A 1 170 ? -0.896 -17.281 -2.707 1 97 170 ALA A CA 1
ATOM 1302 C C . ALA A 1 170 ? -1.489 -15.883 -2.535 1 97 170 ALA A C 1
ATOM 1304 O O . ALA A 1 170 ? -1.369 -15.281 -1.467 1 97 170 ALA A O 1
ATOM 1305 N N . ALA A 1 171 ? -2.146 -15.312 -3.521 1 97.69 171 ALA A N 1
ATOM 1306 C CA . ALA A 1 171 ? -2.771 -14 -3.387 1 97.69 171 ALA A CA 1
ATOM 1307 C C . ALA A 1 171 ? -3.975 -14.055 -2.451 1 97.69 171 ALA A C 1
ATOM 1309 O O . ALA A 1 171 ? -4.715 -15.039 -2.443 1 97.69 171 ALA A O 1
ATOM 1310 N N . ALA A 1 172 ? -4.113 -13.023 -1.696 1 96.25 172 ALA A N 1
ATOM 1311 C CA . ALA A 1 172 ? -5.328 -12.852 -0.904 1 96.25 172 ALA A CA 1
ATOM 1312 C C . ALA A 1 172 ? -6.438 -12.211 -1.734 1 96.25 172 ALA A C 1
ATOM 1314 O O . ALA A 1 172 ? -6.457 -10.984 -1.918 1 96.25 172 ALA A O 1
ATOM 1315 N N . VAL A 1 173 ? -7.367 -13.039 -2.137 1 96.06 173 VAL A N 1
ATOM 1316 C CA . VAL A 1 173 ? -8.406 -12.586 -3.059 1 96.06 173 VAL A CA 1
ATOM 1317 C C . VAL A 1 173 ? -9.672 -12.234 -2.281 1 96.06 173 VAL A C 1
ATOM 1319 O O . VAL A 1 173 ? -10.117 -13.008 -1.429 1 96.06 173 VAL A O 1
ATOM 1322 N N . SER A 1 174 ? -10.203 -11.125 -2.633 1 94.12 174 SER A N 1
ATOM 1323 C CA . SER A 1 174 ? -11.43 -10.688 -1.976 1 94.12 174 SER A CA 1
ATOM 1324 C C . SER A 1 174 ? -12.547 -11.719 -2.145 1 94.12 174 SER A C 1
ATOM 1326 O O . SER A 1 174 ? -12.742 -12.258 -3.236 1 94.12 174 SER A O 1
ATOM 1328 N N . ASP A 1 175 ? -13.258 -11.93 -1.044 1 91.38 175 ASP A N 1
ATOM 1329 C CA . ASP A 1 175 ? -14.414 -12.82 -1.098 1 91.38 175 ASP A CA 1
ATOM 1330 C C . ASP A 1 175 ? -15.641 -12.086 -1.626 1 91.38 175 ASP A C 1
ATOM 1332 O O . ASP A 1 175 ? -16.562 -12.711 -2.15 1 91.38 175 ASP A O 1
ATOM 1336 N N . PHE A 1 176 ? -15.633 -10.734 -1.455 1 93.25 176 PHE A N 1
ATOM 1337 C CA . PHE A 1 176 ? -16.781 -9.914 -1.821 1 93.25 176 PHE A CA 1
ATOM 1338 C C . PHE A 1 176 ? -16.359 -8.695 -2.621 1 93.25 176 PHE A C 1
ATOM 1340 O O . PHE A 1 176 ? -15.219 -8.227 -2.486 1 93.25 176 PHE A O 1
ATOM 1347 N N . TYR A 1 177 ? -17.203 -8.258 -3.43 1 94.5 177 TYR A N 1
ATOM 1348 C CA . TYR A 1 177 ? -16.984 -7.027 -4.184 1 94.5 177 TYR A CA 1
ATOM 1349 C C . TYR A 1 177 ? -18.312 -6.418 -4.625 1 94.5 177 TYR A C 1
ATOM 1351 O O . TYR A 1 177 ? -19.375 -6.934 -4.293 1 94.5 177 TYR A O 1
ATOM 1359 N N . ILE A 1 178 ? -18.312 -5.273 -5.199 1 93.5 178 ILE A N 1
ATOM 1360 C CA . ILE A 1 178 ? -19.469 -4.688 -5.859 1 93.5 178 ILE A CA 1
ATOM 1361 C C . ILE A 1 178 ? -19.297 -4.77 -7.375 1 93.5 178 ILE A C 1
ATOM 1363 O O . ILE A 1 178 ? -18.359 -4.18 -7.934 1 93.5 178 ILE A O 1
ATOM 1367 N N . PRO A 1 179 ? -20.219 -5.473 -7.992 1 93.5 179 PRO A N 1
ATOM 1368 C CA . PRO A 1 179 ? -20.141 -5.504 -9.453 1 93.5 179 PRO A CA 1
ATOM 1369 C C . PRO A 1 179 ? -20.156 -4.113 -10.078 1 93.5 179 PRO A C 1
ATOM 1371 O O . PRO A 1 179 ? -20.859 -3.219 -9.586 1 93.5 179 PRO A O 1
ATOM 1374 N N . THR A 1 180 ? -19.391 -4 -11.148 1 91.38 180 THR A N 1
ATOM 1375 C CA . THR A 1 180 ? -19.172 -2.703 -11.773 1 91.38 180 THR A CA 1
ATOM 1376 C C . THR A 1 180 ? -20.516 -2.014 -12.062 1 91.38 180 THR A C 1
ATOM 1378 O O . THR A 1 180 ? -20.641 -0.806 -11.852 1 91.38 180 THR A O 1
ATOM 1381 N N . GLU A 1 181 ? -21.516 -2.756 -12.5 1 92.19 181 GLU A N 1
ATOM 1382 C CA . GLU A 1 181 ? -22.797 -2.201 -12.898 1 92.19 181 GLU A CA 1
ATOM 1383 C C . GLU A 1 181 ? -23.578 -1.686 -11.688 1 92.19 181 GLU A C 1
ATOM 1385 O O . GLU A 1 181 ? -24.531 -0.925 -11.844 1 92.19 181 GLU A O 1
ATOM 1390 N N . LYS A 1 182 ? -23.203 -2.078 -10.492 1 91.38 182 LYS A N 1
ATOM 1391 C CA . LYS A 1 182 ? -23.906 -1.681 -9.281 1 91.38 182 LYS A CA 1
ATOM 1392 C C . LYS A 1 182 ? -23.125 -0.614 -8.516 1 91.38 182 LYS A C 1
ATOM 1394 O O . LYS A 1 182 ? -23.578 -0.151 -7.461 1 91.38 182 LYS A O 1
ATOM 1399 N N . ARG A 1 183 ? -22.016 -0.243 -9.039 1 89.81 183 ARG A N 1
ATOM 1400 C CA . ARG A 1 183 ? -21.188 0.758 -8.375 1 89.81 183 ARG A CA 1
ATOM 1401 C C . ARG A 1 183 ? -21.703 2.166 -8.656 1 89.81 183 ARG A C 1
ATOM 1403 O O . ARG A 1 183 ? -22.109 2.471 -9.773 1 89.81 183 ARG A O 1
ATOM 1410 N N . ALA A 1 184 ? -21.656 2.984 -7.566 1 86.19 184 ALA A N 1
ATOM 1411 C CA . ALA A 1 184 ? -21.906 4.406 -7.781 1 86.19 184 ALA A CA 1
ATOM 1412 C C . ALA A 1 184 ? -20.828 5.031 -8.672 1 86.19 184 ALA A C 1
ATOM 1414 O O . ALA A 1 184 ? -19.672 4.637 -8.617 1 86.19 184 ALA A O 1
ATOM 1415 N N . LEU A 1 185 ? -21.25 5.938 -9.484 1 86.12 185 LEU A N 1
ATOM 1416 C CA . LEU A 1 185 ? -20.312 6.574 -10.398 1 86.12 185 LEU A CA 1
ATOM 1417 C C . LEU A 1 185 ? -19.281 7.414 -9.641 1 86.12 185 LEU A C 1
ATOM 1419 O O . LEU A 1 185 ? -18.094 7.352 -9.922 1 86.12 185 LEU A O 1
ATOM 1423 N N . HIS A 1 186 ? -19.828 8.172 -8.719 1 83.75 186 HIS A N 1
ATOM 1424 C CA . HIS A 1 186 ? -18.984 9.086 -7.965 1 83.75 186 HIS A CA 1
ATOM 1425 C C . HIS A 1 186 ? -18.922 8.695 -6.492 1 83.75 186 HIS A C 1
ATOM 1427 O O . HIS A 1 186 ? -19.625 7.781 -6.059 1 83.75 186 HIS A O 1
ATOM 1433 N N . LYS A 1 187 ? -18 9.367 -5.824 1 80.62 187 LYS A N 1
ATOM 1434 C CA . LYS A 1 187 ? -17.781 9.102 -4.406 1 80.62 187 LYS A CA 1
ATOM 1435 C C . LYS A 1 187 ? -19.078 9.227 -3.617 1 80.62 187 LYS A C 1
ATOM 1437 O O . LYS A 1 187 ? -19.859 10.148 -3.846 1 80.62 187 LYS A O 1
ATOM 1442 N N . ILE A 1 188 ? -19.328 8.242 -2.783 1 77.06 188 ILE A N 1
ATOM 1443 C CA . ILE A 1 188 ? -20.484 8.273 -1.896 1 77.06 188 ILE A CA 1
ATOM 1444 C C . ILE A 1 188 ? -20.344 9.422 -0.896 1 77.06 188 ILE A C 1
ATOM 1446 O O . ILE A 1 188 ? -19.312 9.531 -0.219 1 77.06 188 ILE A O 1
ATOM 1450 N N . GLN A 1 189 ? -21.281 10.32 -0.892 1 77.69 189 GLN A N 1
ATOM 1451 C CA . GLN A 1 189 ? -21.188 11.531 -0.083 1 77.69 189 GLN A CA 1
ATOM 1452 C C . GLN A 1 189 ? -21.672 11.281 1.34 1 77.69 189 GLN A C 1
ATOM 1454 O O . GLN A 1 189 ? -22.578 10.461 1.559 1 77.69 189 GLN A O 1
ATOM 1459 N N . LYS A 1 190 ? -21 12.086 2.16 1 71.81 190 LYS A N 1
ATOM 1460 C CA . LYS A 1 190 ? -21.531 12.133 3.52 1 71.81 190 LYS A CA 1
ATOM 1461 C C . LYS A 1 190 ? -22.828 12.945 3.582 1 71.81 190 LYS A C 1
ATOM 1463 O O . LYS A 1 190 ? -23.016 13.867 2.789 1 71.81 190 LYS A O 1
ATOM 1468 N N . ASN A 1 191 ? -23.781 12.625 4.359 1 63.12 191 ASN A N 1
ATOM 1469 C CA . ASN A 1 191 ? -24.984 13.398 4.652 1 63.12 191 ASN A CA 1
ATOM 1470 C C . ASN A 1 191 ? -25.969 13.352 3.49 1 63.12 191 ASN A C 1
ATOM 1472 O O . ASN A 1 191 ? -26.5 14.391 3.08 1 63.12 191 ASN A O 1
ATOM 1476 N N . THR A 1 192 ? -25.906 12.391 2.797 1 65.56 192 THR A N 1
ATOM 1477 C CA . THR A 1 192 ? -26.875 12.25 1.722 1 65.56 192 THR A CA 1
ATOM 1478 C C . THR A 1 192 ? -28 11.297 2.129 1 65.56 192 THR A C 1
ATOM 1480 O O . THR A 1 192 ? -27.875 10.57 3.115 1 65.56 192 THR A O 1
ATOM 1483 N N . ALA A 1 193 ? -29.016 11.484 1.342 1 55 193 ALA A N 1
ATOM 1484 C CA . ALA A 1 193 ? -30.203 10.656 1.492 1 55 193 ALA A CA 1
ATOM 1485 C C . ALA A 1 193 ? -29.859 9.172 1.446 1 55 193 ALA A C 1
ATOM 1487 O O . ALA A 1 193 ? -30.641 8.336 1.888 1 55 193 ALA A O 1
ATOM 1488 N N . GLN A 1 194 ? -28.656 8.914 0.982 1 66.25 194 GLN A N 1
ATOM 1489 C CA . GLN A 1 194 ? -28.234 7.523 0.87 1 66.25 194 GLN A CA 1
ATOM 1490 C C . GLN A 1 194 ? -27.797 6.973 2.221 1 66.25 194 GLN A C 1
ATOM 1492 O O . GLN A 1 194 ? -27.641 5.758 2.381 1 66.25 194 GLN A O 1
ATOM 1497 N N . LEU A 1 195 ? -27.844 7.859 3.15 1 71.56 195 LEU A N 1
ATOM 1498 C CA . LEU A 1 195 ? -27.391 7.445 4.473 1 71.56 195 LEU A CA 1
ATOM 1499 C C . LEU A 1 195 ? -28.562 7.059 5.359 1 71.56 195 LEU A C 1
ATOM 1501 O O . LEU A 1 195 ? -29.688 7.547 5.164 1 71.56 195 LEU A O 1
ATOM 1505 N N . GLY A 1 196 ? -28.266 6.02 6.125 1 71.56 196 GLY A N 1
ATOM 1506 C CA . GLY A 1 196 ? -29.266 5.562 7.074 1 71.56 196 GLY A CA 1
ATOM 1507 C C . GLY A 1 196 ? -29.422 6.492 8.266 1 71.56 196 GLY A C 1
ATOM 1508 O O . GLY A 1 196 ? -28.953 7.629 8.242 1 71.56 196 GLY A O 1
ATOM 1509 N N . SER A 1 197 ? -30.266 5.879 9.141 1 76.06 197 SER A N 1
ATOM 1510 C CA . SER A 1 197 ? -30.438 6.578 10.406 1 76.06 197 SER A CA 1
ATOM 1511 C C . SER A 1 197 ? -29.094 6.871 11.078 1 76.06 197 SER A C 1
ATOM 1513 O O . SER A 1 197 ? -28.156 6.078 10.969 1 76.06 197 SER A O 1
ATOM 1515 N N . ASN A 1 198 ? -28.828 8.039 11.625 1 80.5 198 ASN A N 1
ATOM 1516 C CA . ASN A 1 198 ? -27.625 8.453 12.352 1 80.5 198 ASN A CA 1
ATOM 1517 C C . ASN A 1 198 ? -26.438 8.656 11.406 1 80.5 198 ASN A C 1
ATOM 1519 O O . ASN A 1 198 ? -25.297 8.391 11.773 1 80.5 198 ASN A O 1
ATOM 1523 N N . ASN A 1 199 ? -26.719 8.664 10.102 1 86.25 199 ASN A N 1
ATOM 1524 C CA . ASN A 1 199 ? -25.734 8.992 9.078 1 86.25 199 ASN A CA 1
ATOM 1525 C C . ASN A 1 199 ? -24.828 7.805 8.773 1 86.25 199 ASN A C 1
ATOM 1527 O O . ASN A 1 199 ? -23.641 7.98 8.477 1 86.25 199 ASN A O 1
ATOM 1531 N N . THR A 1 200 ? -25.469 6.605 8.984 1 90.31 200 THR A N 1
ATOM 1532 C CA . THR A 1 200 ? -24.719 5.387 8.688 1 90.31 200 THR A CA 1
ATOM 1533 C C . THR A 1 200 ? -24.766 5.078 7.191 1 90.31 200 THR A C 1
ATOM 1535 O O . THR A 1 200 ? -25.719 5.453 6.504 1 90.31 200 THR A O 1
ATOM 1538 N N . LEU A 1 201 ? -23.688 4.484 6.715 1 89.19 201 LEU A N 1
ATOM 1539 C CA . LEU A 1 201 ? -23.625 3.992 5.344 1 89.19 201 LEU A CA 1
ATOM 1540 C C . LEU A 1 201 ? -23.781 2.477 5.301 1 89.19 201 LEU A C 1
ATOM 1542 O O . LEU A 1 201 ? -23.062 1.756 6 1 89.19 201 LEU A O 1
ATOM 1546 N N . THR A 1 202 ? -24.766 2.049 4.551 1 89.56 202 THR A N 1
ATOM 1547 C CA . THR A 1 202 ? -24.953 0.613 4.363 1 89.56 202 THR A CA 1
ATOM 1548 C C . THR A 1 202 ? -24.438 0.18 2.99 1 89.56 202 THR A C 1
ATOM 1550 O O . THR A 1 202 ? -24.891 0.706 1.967 1 89.56 202 THR A O 1
ATOM 1553 N N . LEU A 1 203 ? -23.531 -0.751 3.027 1 89.75 203 LEU A N 1
ATOM 1554 C CA . LEU A 1 203 ? -22.969 -1.291 1.794 1 89.75 203 LEU A CA 1
ATOM 1555 C C . LEU A 1 203 ? -23.391 -2.744 1.597 1 89.75 203 LEU A C 1
ATOM 1557 O O . LEU A 1 203 ? -23.375 -3.531 2.545 1 89.75 203 LEU A O 1
ATOM 1561 N N . THR A 1 204 ? -23.812 -2.977 0.405 1 91.19 204 THR A N 1
ATOM 1562 C CA . THR A 1 204 ? -24.078 -4.359 0.027 1 91.19 204 THR A CA 1
ATOM 1563 C C . THR A 1 204 ? -22.984 -4.887 -0.901 1 91.19 204 THR A C 1
ATOM 1565 O O . THR A 1 204 ? -22.766 -4.336 -1.98 1 91.19 204 THR A O 1
ATOM 1568 N N . LEU A 1 205 ? -22.359 -5.941 -0.454 1 93 205 LEU A N 1
ATOM 1569 C CA . LEU A 1 205 ? -21.281 -6.566 -1.223 1 93 205 LEU A CA 1
ATOM 1570 C C . LEU A 1 205 ? -21.719 -7.926 -1.755 1 93 205 LEU A C 1
ATOM 1572 O O . LEU A 1 205 ? -22.469 -8.648 -1.086 1 93 205 LEU A O 1
ATOM 1576 N N . TYR A 1 206 ? -21.25 -8.25 -2.918 1 94.31 206 TYR A N 1
ATOM 1577 C CA . TYR A 1 206 ? -21.609 -9.484 -3.613 1 94.31 206 TYR A CA 1
ATOM 1578 C C . TYR A 1 206 ? -20.438 -10.461 -3.627 1 94.31 206 TYR A C 1
ATOM 1580 O O . TYR A 1 206 ? -19.281 -10.047 -3.607 1 94.31 206 TYR A O 1
ATOM 1588 N N . PRO A 1 207 ? -20.75 -11.75 -3.619 1 93.69 207 PRO A N 1
ATOM 1589 C CA . PRO A 1 207 ? -19.672 -12.727 -3.635 1 93.69 207 PRO A CA 1
ATOM 1590 C C . PRO A 1 207 ? -18.844 -12.672 -4.914 1 93.69 207 PRO A C 1
ATOM 1592 O O . PRO A 1 207 ? -19.391 -12.539 -6.008 1 93.69 207 PRO A O 1
ATOM 1595 N N . VAL A 1 208 ? -17.547 -12.719 -4.77 1 94.62 208 VAL A N 1
ATOM 1596 C CA . VAL A 1 208 ? -16.656 -12.828 -5.918 1 94.62 208 VAL A CA 1
ATOM 1597 C C . VAL A 1 208 ? -16.766 -14.219 -6.535 1 94.62 208 VAL A C 1
ATOM 1599 O O . VAL A 1 208 ? -16.859 -15.219 -5.816 1 94.62 208 VAL A O 1
ATOM 1602 N N . PRO A 1 209 ? -16.75 -14.32 -7.867 1 93.25 209 PRO A N 1
ATOM 1603 C CA . PRO A 1 209 ? -16.828 -15.641 -8.508 1 93.25 209 PRO A CA 1
ATOM 1604 C C . PRO A 1 209 ? -15.711 -16.578 -8.086 1 93.25 209 PRO A C 1
ATOM 1606 O O . PRO A 1 209 ? -14.555 -16.156 -7.961 1 93.25 209 PRO A O 1
ATOM 1609 N N . LYS A 1 210 ? -16.078 -17.781 -7.828 1 90.25 210 LYS A N 1
ATOM 1610 C CA . LYS A 1 210 ? -15.086 -18.812 -7.523 1 90.25 210 LYS A CA 1
ATOM 1611 C C . LYS A 1 210 ? -14.461 -19.359 -8.797 1 90.25 210 LYS A C 1
ATOM 1613 O O . LYS A 1 210 ? -15.141 -20 -9.609 1 90.25 210 LYS A O 1
ATOM 1618 N N . VAL A 1 211 ? -13.227 -19.188 -8.914 1 95.31 211 VAL A N 1
ATOM 1619 C CA . VAL A 1 211 ? -12.648 -19.5 -10.219 1 95.31 211 VAL A CA 1
ATOM 1620 C C . VAL A 1 211 ? -11.734 -20.719 -10.117 1 95.31 211 VAL A C 1
ATOM 1622 O O . VAL A 1 211 ? -11.359 -21.297 -11.133 1 95.31 211 VAL A O 1
ATOM 1625 N N . ILE A 1 212 ? -11.391 -21.203 -8.93 1 96.75 212 ILE A N 1
ATOM 1626 C CA . ILE A 1 212 ? -10.406 -22.266 -8.789 1 96.75 212 ILE A CA 1
ATOM 1627 C C . ILE A 1 212 ? -10.945 -23.547 -9.43 1 96.75 212 ILE A C 1
ATOM 1629 O O . ILE A 1 212 ? -10.219 -24.234 -10.156 1 96.75 212 ILE A O 1
ATOM 1633 N N . PRO A 1 213 ? -12.234 -23.891 -9.281 1 96.19 213 PRO A N 1
ATOM 1634 C CA . PRO A 1 213 ? -12.734 -25.078 -9.977 1 96.19 213 PRO A CA 1
ATOM 1635 C C . PRO A 1 213 ? -12.625 -24.953 -11.5 1 96.19 213 PRO A C 1
ATOM 1637 O O . PRO A 1 213 ? -12.258 -25.906 -12.172 1 96.19 213 PRO A O 1
ATOM 1640 N N . LYS A 1 214 ? -12.945 -23.797 -12.008 1 96.5 214 LYS A N 1
ATOM 1641 C CA . LYS A 1 214 ? -12.82 -23.562 -13.445 1 96.5 214 LYS A CA 1
ATOM 1642 C C . LYS A 1 214 ? -11.367 -23.672 -13.898 1 96.5 214 LYS A C 1
ATOM 1644 O O . LYS A 1 214 ? -11.086 -24.188 -14.984 1 96.5 214 LYS A O 1
ATOM 1649 N N . LEU A 1 215 ? -10.516 -23.156 -13.07 1 98 215 LEU A N 1
ATOM 1650 C CA . LEU A 1 215 ? -9.086 -23.25 -13.328 1 98 215 LEU A CA 1
ATOM 1651 C C . LEU A 1 215 ? -8.656 -24.719 -13.477 1 98 215 LEU A C 1
ATOM 1653 O O . LEU A 1 215 ? -7.973 -25.078 -14.43 1 98 215 LEU A O 1
ATOM 1657 N N . ARG A 1 216 ? -9.094 -25.578 -12.641 1 96.94 216 ARG A N 1
ATOM 1658 C CA . ARG A 1 216 ? -8.719 -26.984 -12.586 1 96.94 216 ARG A CA 1
ATOM 1659 C C . ARG A 1 216 ? -9.352 -27.766 -13.734 1 96.94 216 ARG A C 1
ATOM 1661 O O . ARG A 1 216 ? -8.75 -28.719 -14.25 1 96.94 216 ARG A O 1
ATOM 1668 N N . GLU A 1 217 ? -10.5 -27.297 -14.18 1 96.44 217 GLU A N 1
ATOM 1669 C CA . GLU A 1 217 ? -11.258 -28.078 -15.156 1 96.44 217 GLU A CA 1
ATOM 1670 C C . GLU A 1 217 ? -11 -27.594 -16.578 1 96.44 217 GLU A C 1
ATOM 1672 O O . GLU A 1 217 ? -10.953 -28.391 -17.516 1 96.44 217 GLU A O 1
ATOM 1677 N N . GLU A 1 218 ? -10.797 -26.266 -16.688 1 97.25 218 GLU A N 1
ATOM 1678 C CA . GLU A 1 218 ? -10.82 -25.703 -18.031 1 97.25 218 GLU A CA 1
ATOM 1679 C C . GLU A 1 218 ? -9.539 -24.938 -18.328 1 97.25 218 GLU A C 1
ATOM 1681 O O . GLU A 1 218 ? -8.914 -25.141 -19.375 1 97.25 218 GLU A O 1
ATOM 1686 N N . TRP A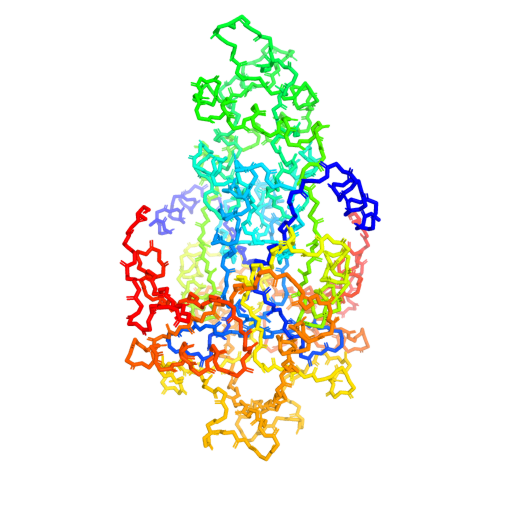 1 219 ? -9.094 -24.062 -17.484 1 97.88 219 TRP A N 1
ATOM 1687 C CA . TRP A 1 219 ? -8.023 -23.125 -17.797 1 97.88 219 TRP A CA 1
ATOM 1688 C C . TRP A 1 219 ? -6.68 -23.844 -17.891 1 97.88 219 TRP A C 1
ATOM 1690 O O . TRP A 1 219 ? -5.914 -23.609 -18.828 1 97.88 219 TRP A O 1
ATOM 1700 N N . CYS A 1 220 ? -6.367 -24.75 -16.906 1 96.94 220 CYS A N 1
ATOM 1701 C CA . CYS A 1 220 ? -5.121 -25.516 -16.906 1 96.94 220 CYS A CA 1
ATOM 1702 C C . CYS A 1 220 ? -5.289 -26.812 -16.141 1 96.94 220 CYS A C 1
ATOM 1704 O O . CYS A 1 220 ? -4.66 -27.016 -15.094 1 96.94 220 CYS A O 1
ATOM 1706 N N . PRO A 1 221 ? -6.016 -27.734 -16.672 1 96.88 221 PRO A N 1
ATOM 1707 C CA . PRO A 1 221 ? -6.402 -28.953 -15.977 1 96.88 221 PRO A CA 1
ATOM 1708 C C . PRO A 1 221 ? -5.211 -29.859 -15.648 1 96.88 221 PRO A C 1
ATOM 1710 O O . PRO A 1 221 ? -5.273 -30.656 -14.711 1 96.88 221 PRO A O 1
ATOM 1713 N N . ASN A 1 222 ? -4.117 -29.75 -16.328 1 96.69 222 ASN A N 1
ATOM 1714 C CA . ASN A 1 222 ? -3 -30.672 -16.141 1 96.69 222 ASN A CA 1
ATOM 1715 C C . ASN A 1 222 ? -1.949 -30.078 -15.203 1 96.69 222 ASN A C 1
ATOM 1717 O O . ASN A 1 222 ? -1.003 -30.766 -14.82 1 96.69 222 ASN A O 1
ATOM 1721 N N . ALA A 1 223 ? -2.102 -28.828 -14.828 1 97.38 223 ALA A N 1
ATOM 1722 C CA . ALA A 1 223 ? -1.136 -28.172 -13.945 1 97.38 223 ALA A CA 1
ATOM 1723 C C . ALA A 1 223 ? -1.306 -28.641 -12.508 1 97.38 223 ALA A C 1
ATOM 1725 O O . ALA A 1 223 ? -2.404 -29.031 -12.102 1 97.38 223 ALA A O 1
ATOM 1726 N N . PHE A 1 224 ? -0.18 -28.672 -11.773 1 97.5 224 PHE A N 1
ATOM 1727 C CA . PHE A 1 224 ? -0.227 -28.875 -10.328 1 97.5 224 PHE A CA 1
ATOM 1728 C C . PHE A 1 224 ? -0.669 -27.609 -9.617 1 97.5 224 PHE A C 1
ATOM 1730 O O . PHE A 1 224 ? -0.035 -26.562 -9.75 1 97.5 224 PHE A O 1
ATOM 1737 N N . VAL A 1 225 ? -1.763 -27.688 -8.844 1 97.75 225 VAL A N 1
ATOM 1738 C CA . VAL A 1 225 ? -2.367 -26.469 -8.305 1 97.75 225 VAL A CA 1
ATOM 1739 C C . VAL A 1 225 ? -2.297 -26.5 -6.777 1 97.75 225 VAL A C 1
ATOM 1741 O O . VAL A 1 225 ? -2.705 -27.469 -6.145 1 97.75 225 VAL A O 1
ATOM 1744 N N . ILE A 1 226 ? -1.742 -25.406 -6.227 1 97.12 226 ILE A N 1
ATOM 1745 C CA . ILE A 1 226 ? -1.633 -25.188 -4.789 1 97.12 226 ILE A CA 1
ATOM 1746 C C . ILE A 1 226 ? -2.463 -23.969 -4.391 1 97.12 226 ILE A C 1
ATOM 1748 O O . ILE A 1 226 ? -2.311 -22.891 -4.965 1 97.12 226 ILE A O 1
ATOM 1752 N N . SER A 1 227 ? -3.379 -24.141 -3.479 1 96.81 227 SER A N 1
ATOM 1753 C CA . SER A 1 227 ? -4.172 -23.016 -2.971 1 96.81 227 SER A CA 1
ATOM 1754 C C . SER A 1 227 ? -3.873 -22.75 -1.499 1 96.81 227 SER A C 1
ATOM 1756 O O . SER A 1 227 ? -3.16 -23.531 -0.856 1 96.81 227 SER A O 1
ATOM 1758 N N . PHE A 1 228 ? -4.344 -21.625 -1.042 1 94.25 228 PHE A N 1
ATOM 1759 C CA . PHE A 1 228 ? -4.047 -21.172 0.312 1 94.25 228 PHE A CA 1
ATOM 1760 C C . PHE A 1 228 ? -5.328 -20.844 1.066 1 94.25 228 PHE A C 1
ATOM 1762 O O . PHE A 1 228 ? -6.344 -20.5 0.456 1 94.25 228 PHE A O 1
ATOM 1769 N N . LYS A 1 229 ? -5.27 -21.031 2.393 1 90.69 229 LYS A N 1
ATOM 1770 C CA . LYS A 1 229 ? -6.34 -20.641 3.301 1 90.69 229 LYS A CA 1
ATOM 1771 C C . LYS A 1 229 ? -5.785 -19.891 4.512 1 90.69 229 LYS A C 1
ATOM 1773 O O . LYS A 1 229 ? -4.883 -20.391 5.188 1 90.69 229 LYS A O 1
ATOM 1778 N N . LEU A 1 230 ? -6.23 -18.703 4.664 1 89 230 LEU A N 1
ATOM 1779 C CA . LEU A 1 230 ? -5.883 -17.938 5.852 1 89 230 LEU A CA 1
ATOM 1780 C C . LEU A 1 230 ? -7.078 -17.797 6.789 1 89 230 LEU A C 1
ATOM 1782 O O . LEU A 1 230 ? -8.18 -17.469 6.352 1 89 230 LEU A O 1
ATOM 1786 N N . GLU A 1 231 ? -6.84 -18.141 7.996 1 87 231 GLU A N 1
ATOM 1787 C CA . GLU A 1 231 ? -7.887 -18.016 9 1 87 231 GLU A CA 1
ATOM 1788 C C . GLU A 1 231 ? -7.387 -17.234 10.219 1 87 231 GLU A C 1
ATOM 1790 O O . GLU A 1 231 ? -6.184 -17.188 10.477 1 87 231 GLU A O 1
ATOM 1795 N N . THR A 1 232 ? -8.297 -16.562 10.859 1 86.81 232 THR A N 1
ATOM 1796 C CA . THR A 1 232 ? -7.961 -15.859 12.102 1 86.81 232 THR A CA 1
ATOM 1797 C C . THR A 1 232 ? -8.336 -16.703 13.312 1 86.81 232 THR A C 1
ATOM 1799 O O . THR A 1 232 ? -7.902 -16.422 14.43 1 86.81 232 THR A O 1
ATOM 1802 N N . ASP A 1 233 ? -9.148 -17.703 13.125 1 83.88 233 ASP A N 1
ATOM 1803 C CA . ASP A 1 233 ? -9.523 -18.703 14.117 1 83.88 233 ASP A CA 1
ATOM 1804 C C . ASP A 1 233 ? -8.93 -20.062 13.773 1 83.88 233 ASP A C 1
ATOM 1806 O O . ASP A 1 233 ? -9.398 -20.734 12.859 1 83.88 233 ASP A O 1
ATOM 1810 N N . SER A 1 234 ? -7.988 -20.453 14.562 1 82.06 234 SER A N 1
ATOM 1811 C CA . SER A 1 234 ? -7.238 -21.672 14.273 1 82.06 234 SER A CA 1
ATOM 1812 C C . SER A 1 234 ? -8.125 -22.922 14.391 1 82.06 234 SER A C 1
ATOM 1814 O O . SER A 1 234 ? -7.84 -23.953 13.781 1 82.06 234 SER A O 1
ATOM 1816 N N . THR A 1 235 ? -9.18 -22.766 15.086 1 85.19 235 THR A N 1
ATOM 1817 C CA . THR A 1 235 ? -10.008 -23.938 15.359 1 85.19 235 THR A CA 1
ATOM 1818 C C . THR A 1 235 ? -10.758 -24.375 14.102 1 85.19 235 THR A C 1
ATOM 1820 O O . THR A 1 235 ? -11.203 -25.516 14.008 1 85.19 235 THR A O 1
ATOM 1823 N N . ILE A 1 236 ? -10.844 -23.469 13.156 1 87.12 236 ILE A N 1
ATOM 1824 C CA . ILE A 1 236 ? -11.625 -23.828 11.977 1 87.12 236 ILE A CA 1
ATOM 1825 C C . ILE A 1 236 ? -10.695 -24.016 10.781 1 87.12 236 ILE A C 1
ATOM 1827 O O . ILE A 1 236 ? -11.141 -24.375 9.695 1 87.12 236 ILE A O 1
ATOM 1831 N N . LEU A 1 237 ? -9.453 -23.797 10.953 1 86.06 237 LEU A N 1
ATOM 1832 C CA . LEU A 1 237 ? -8.508 -23.766 9.836 1 86.06 237 LEU A CA 1
ATOM 1833 C C . LEU A 1 237 ? -8.445 -25.109 9.141 1 86.06 237 LEU A C 1
ATOM 1835 O O . LEU A 1 237 ? -8.547 -25.188 7.91 1 86.06 237 LEU A O 1
ATOM 1839 N N . CYS A 1 238 ? -8.328 -26.172 9.852 1 85.06 238 CYS A N 1
ATOM 1840 C CA . CYS A 1 238 ? -8.195 -27.516 9.281 1 85.06 238 CYS A CA 1
ATOM 1841 C C . CYS A 1 238 ? -9.445 -27.891 8.492 1 85.06 238 CYS A C 1
ATOM 1843 O O . CYS A 1 238 ? -9.352 -28.359 7.359 1 85.06 238 CYS A O 1
ATOM 1845 N N . GLN A 1 239 ? -10.5 -27.656 9.086 1 86.31 239 GLN A N 1
ATOM 1846 C CA . GLN A 1 239 ? -11.766 -27.969 8.43 1 86.31 239 GLN A CA 1
ATOM 1847 C C . GLN A 1 239 ? -11.938 -27.188 7.137 1 86.31 239 GLN A C 1
ATOM 1849 O O . GLN A 1 239 ? -12.375 -27.734 6.121 1 86.31 239 GLN A O 1
ATOM 1854 N N . LYS A 1 240 ? -11.594 -25.969 7.18 1 88.38 240 LYS A N 1
ATOM 1855 C CA . LYS A 1 240 ? -11.703 -25.125 5.996 1 88.38 240 LYS A CA 1
ATOM 1856 C C . LYS A 1 240 ? -10.75 -25.578 4.898 1 88.38 240 LYS A C 1
ATOM 1858 O O . LYS A 1 240 ? -11.086 -25.531 3.713 1 88.38 240 LYS A O 1
ATOM 1863 N N . ALA A 1 241 ? -9.617 -25.984 5.363 1 88.56 241 ALA A N 1
ATOM 1864 C CA . ALA A 1 241 ? -8.633 -26.469 4.398 1 88.56 241 ALA A CA 1
ATOM 1865 C C . ALA A 1 241 ? -9.125 -27.734 3.709 1 88.56 241 ALA A C 1
ATOM 1867 O O . ALA A 1 241 ? -8.992 -27.891 2.492 1 88.56 241 ALA A O 1
ATOM 1868 N N . VAL A 1 242 ? -9.711 -28.578 4.395 1 88.31 242 VAL A N 1
ATOM 1869 C CA . VAL A 1 242 ? -10.242 -29.828 3.85 1 88.31 242 VAL A CA 1
ATOM 1870 C C . VAL A 1 242 ? -11.375 -29.516 2.875 1 88.31 242 VAL A C 1
ATOM 1872 O O . VAL A 1 242 ? -11.414 -30.062 1.769 1 88.31 242 VAL A O 1
ATOM 1875 N N . MET A 1 243 ? -12.219 -28.625 3.273 1 87.81 243 MET A N 1
ATOM 1876 C CA . MET A 1 243 ? -13.328 -28.234 2.416 1 87.81 243 MET A CA 1
ATOM 1877 C C . MET A 1 243 ? -12.828 -27.625 1.114 1 87.81 243 MET A C 1
ATOM 1879 O O . MET A 1 243 ? -13.375 -27.875 0.044 1 87.81 243 MET A O 1
ATOM 1883 N N . ALA A 1 244 ? -11.828 -26.859 1.288 1 88.75 244 ALA A N 1
ATOM 1884 C CA . ALA A 1 244 ? -11.25 -26.219 0.109 1 88.75 244 ALA A CA 1
ATOM 1885 C C . ALA A 1 244 ? -10.664 -27.266 -0.846 1 88.75 244 ALA A C 1
ATOM 1887 O O . ALA A 1 244 ? -10.82 -27.156 -2.064 1 88.75 244 ALA A O 1
ATOM 1888 N N . MET A 1 245 ? -10.031 -28.203 -0.295 1 90.62 245 MET A N 1
ATOM 1889 C CA . MET A 1 245 ? -9.43 -29.266 -1.109 1 90.62 245 MET A CA 1
ATOM 1890 C C . MET A 1 245 ? -10.5 -30.016 -1.895 1 90.62 245 MET A C 1
ATOM 1892 O O . MET A 1 245 ? -10.344 -30.266 -3.092 1 90.62 245 MET A O 1
ATOM 1896 N N . GLU A 1 246 ? -11.547 -30.312 -1.264 1 89.12 246 GLU A N 1
ATOM 1897 C CA . GLU A 1 246 ? -12.617 -31.094 -1.879 1 89.12 246 GLU A CA 1
ATOM 1898 C C . GLU A 1 246 ? -13.375 -30.266 -2.918 1 89.12 246 GLU A C 1
ATOM 1900 O O . GLU A 1 246 ? -13.625 -30.734 -4.027 1 89.12 246 GLU A O 1
ATOM 1905 N N . ARG A 1 247 ? -13.656 -29.078 -2.568 1 90.06 247 ARG A N 1
ATOM 1906 C CA . ARG A 1 247 ? -14.461 -28.219 -3.432 1 90.06 247 ARG A CA 1
ATOM 1907 C C . ARG A 1 247 ? -13.664 -27.781 -4.66 1 90.06 247 ARG A C 1
ATOM 1909 O O . ARG A 1 247 ? -14.203 -27.734 -5.77 1 90.06 247 ARG A O 1
ATOM 1916 N N . ASN A 1 248 ? -12.406 -27.484 -4.434 1 93.19 248 ASN A N 1
ATOM 1917 C CA . ASN A 1 248 ? -11.594 -26.875 -5.492 1 93.19 248 ASN A CA 1
ATOM 1918 C C . ASN A 1 248 ? -10.789 -27.938 -6.242 1 93.19 248 ASN A C 1
ATOM 1920 O O . ASN A 1 248 ? -10.227 -27.656 -7.305 1 93.19 248 ASN A O 1
ATOM 1924 N N . LYS A 1 249 ? -10.719 -29.156 -5.73 1 93.56 249 LYS A N 1
ATOM 1925 C CA . LYS A 1 249 ? -9.992 -30.266 -6.328 1 93.56 249 LYS A CA 1
ATOM 1926 C C . LYS A 1 249 ? -8.547 -29.891 -6.609 1 93.56 249 LYS A C 1
ATOM 1928 O O . LYS A 1 249 ? -8.016 -30.188 -7.684 1 93.56 249 LYS A O 1
ATOM 1933 N N . VAL A 1 250 ? -8.008 -29.109 -5.711 1 95.56 250 VAL A N 1
ATOM 1934 C CA . VAL A 1 250 ? -6.605 -28.719 -5.859 1 95.56 250 VAL A CA 1
ATOM 1935 C C . VAL A 1 250 ? -5.707 -29.828 -5.316 1 95.56 250 VAL A C 1
ATOM 1937 O O . VAL A 1 250 ? -6.18 -30.766 -4.656 1 95.56 250 VAL A O 1
ATOM 1940 N N . HIS A 1 251 ? -4.453 -29.766 -5.664 1 95.12 251 HIS A N 1
ATOM 1941 C CA . HIS A 1 251 ? -3.516 -30.828 -5.32 1 95.12 251 HIS A CA 1
ATOM 1942 C C . HIS A 1 251 ? -2.959 -30.641 -3.914 1 95.12 251 HIS A C 1
ATOM 1944 O O . HIS A 1 251 ? -2.646 -31.609 -3.229 1 95.12 251 HIS A O 1
ATOM 1950 N N . LEU A 1 252 ? -2.773 -29.375 -3.506 1 95.19 252 LEU A N 1
ATOM 1951 C CA . LEU A 1 252 ? -2.279 -29.016 -2.18 1 95.19 252 LEU A CA 1
ATOM 1952 C C . LEU A 1 252 ? -2.986 -27.781 -1.649 1 95.19 252 LEU A C 1
ATOM 1954 O O . LEU A 1 252 ? -3.256 -26.844 -2.404 1 95.19 252 LEU A O 1
ATOM 1958 N N . VAL A 1 253 ? -3.303 -27.828 -0.316 1 94.81 253 VAL A N 1
ATOM 1959 C CA . VAL A 1 253 ? -3.818 -26.641 0.372 1 94.81 253 VAL A CA 1
ATOM 1960 C C . VAL A 1 253 ? -2.885 -26.266 1.519 1 94.81 253 VAL A C 1
ATOM 1962 O O . VAL A 1 253 ? -2.535 -27.109 2.348 1 94.81 253 VAL A O 1
ATOM 1965 N N . ILE A 1 254 ? -2.463 -25.031 1.464 1 93.25 254 ILE A N 1
ATOM 1966 C CA . ILE A 1 254 ? -1.639 -24.516 2.549 1 93.25 254 ILE A CA 1
ATOM 1967 C C . ILE A 1 254 ? -2.471 -23.578 3.428 1 93.25 254 ILE A C 1
ATOM 1969 O O . ILE A 1 254 ? -3.039 -22.609 2.941 1 93.25 254 ILE A O 1
ATOM 1973 N N . GLY A 1 255 ? -2.586 -23.938 4.699 1 90.12 255 GLY A N 1
ATOM 1974 C CA . GLY A 1 255 ? -3.326 -23.125 5.66 1 90.12 255 GLY A CA 1
ATOM 1975 C C . GLY A 1 255 ? -2.432 -22.391 6.645 1 90.12 255 GLY A C 1
ATOM 1976 O O . GLY A 1 255 ? -1.424 -22.938 7.098 1 90.12 255 GLY A O 1
ATOM 1977 N N . ASN A 1 256 ? -2.814 -21.078 6.848 1 88 256 ASN A N 1
ATOM 1978 C CA . ASN A 1 256 ? -2.105 -20.297 7.855 1 88 256 ASN A CA 1
ATOM 1979 C C . ASN A 1 256 ? -3.074 -19.516 8.742 1 88 256 ASN A C 1
ATOM 1981 O O . ASN A 1 256 ? -4.176 -19.172 8.312 1 88 256 ASN A O 1
ATOM 1985 N N . GLU A 1 257 ? -2.588 -19.438 9.969 1 87.31 257 GLU A N 1
ATOM 1986 C CA . GLU A 1 257 ? -3.271 -18.516 10.867 1 87.31 257 GLU A CA 1
ATOM 1987 C C . GLU A 1 257 ? -2.641 -17.125 10.82 1 87.31 257 GLU A C 1
ATOM 1989 O O . GLU A 1 257 ? -1.415 -17 10.781 1 87.31 257 GLU A O 1
ATOM 1994 N N . LEU A 1 258 ? -3.527 -16.188 10.898 1 85.12 258 LEU A N 1
ATOM 1995 C CA . LEU A 1 258 ? -3.07 -14.812 10.734 1 85.12 258 LEU A CA 1
ATOM 1996 C C . LEU A 1 258 ? -1.976 -14.484 11.75 1 85.12 258 LEU A C 1
ATOM 1998 O O . LEU A 1 258 ? -0.934 -13.93 11.383 1 85.12 258 LEU A O 1
ATOM 2002 N N . ALA A 1 259 ? -2.127 -14.836 12.953 1 82.25 259 ALA A N 1
ATOM 2003 C CA . ALA A 1 259 ? -1.239 -14.445 14.047 1 82.25 259 ALA A CA 1
ATOM 2004 C C . ALA A 1 259 ? 0.11 -15.148 13.938 1 82.25 259 ALA A C 1
ATOM 2006 O O . ALA A 1 259 ? 1.134 -14.609 14.367 1 82.25 259 ALA A O 1
ATOM 2007 N N . THR A 1 260 ? 0.149 -16.297 13.328 1 82.75 260 THR A N 1
ATOM 2008 C CA . THR A 1 260 ? 1.363 -17.109 13.305 1 82.75 260 THR A CA 1
ATOM 2009 C C . THR A 1 260 ? 1.801 -17.375 11.867 1 82.75 260 THR A C 1
ATOM 2011 O O . THR A 1 260 ? 2.508 -18.359 11.602 1 82.75 260 THR A O 1
ATOM 2014 N N . ARG A 1 261 ? 1.384 -16.594 10.961 1 79.31 261 ARG A N 1
ATOM 2015 C CA . ARG A 1 261 ? 1.485 -16.875 9.531 1 79.31 261 ARG A CA 1
ATOM 2016 C C . ARG A 1 261 ? 2.943 -16.938 9.086 1 79.31 261 ARG A C 1
ATOM 2018 O O . ARG A 1 261 ? 3.258 -17.531 8.055 1 79.31 261 ARG A O 1
ATOM 2025 N N . TYR A 1 262 ? 3.836 -16.406 9.883 1 76.94 262 TYR A N 1
ATOM 2026 C CA . TYR A 1 262 ? 5.242 -16.453 9.492 1 76.94 262 TYR A CA 1
ATOM 2027 C C . TYR A 1 262 ? 5.965 -17.594 10.188 1 76.94 262 TYR A C 1
ATOM 2029 O O . TYR A 1 262 ? 7.117 -17.891 9.875 1 76.94 262 TYR A O 1
ATOM 2037 N N . GLU A 1 263 ? 5.23 -18.297 11.016 1 81.12 263 GLU A N 1
ATOM 2038 C CA . GLU A 1 263 ? 5.891 -19.281 11.852 1 81.12 263 GLU A CA 1
ATOM 2039 C C . GLU A 1 263 ? 5.387 -20.688 11.531 1 81.12 263 GLU A C 1
ATOM 2041 O O . GLU A 1 263 ? 6.145 -21.656 11.609 1 81.12 263 GLU A O 1
ATOM 2046 N N . LYS A 1 264 ? 4.09 -20.672 11.242 1 82.75 264 LYS A N 1
ATOM 2047 C CA . LYS A 1 264 ? 3.467 -21.984 11.109 1 82.75 264 LYS A CA 1
ATOM 2048 C C . LYS A 1 264 ? 2.584 -22.062 9.867 1 82.75 264 LYS A C 1
ATOM 2050 O O . LYS A 1 264 ? 1.871 -21.094 9.555 1 82.75 264 LYS A O 1
ATOM 2055 N N . VAL A 1 265 ? 2.807 -23.172 9.148 1 85.44 265 VAL A N 1
ATOM 2056 C CA . VAL A 1 265 ? 1.886 -23.438 8.047 1 85.44 265 VAL A CA 1
ATOM 2057 C C . VAL A 1 265 ? 1.332 -24.859 8.172 1 85.44 265 VAL A C 1
ATOM 2059 O O . VAL A 1 265 ? 2.01 -25.75 8.688 1 85.44 265 VAL A O 1
ATOM 2062 N N . PHE A 1 266 ? 0.082 -25.016 7.816 1 85.56 266 PHE A N 1
ATOM 2063 C CA . PHE A 1 266 ? -0.597 -26.297 7.688 1 85.56 266 PHE A CA 1
ATOM 2064 C C . PHE A 1 266 ? -0.683 -26.719 6.223 1 85.56 266 PHE A C 1
ATOM 2066 O O . PHE A 1 266 ? -1.229 -25.984 5.395 1 85.56 266 PHE A O 1
ATOM 2073 N N . ILE A 1 267 ? -0.031 -27.875 5.926 1 90.5 267 ILE A N 1
ATOM 2074 C CA . ILE A 1 267 ? -0.041 -28.359 4.547 1 90.5 267 ILE A CA 1
ATOM 2075 C C . ILE A 1 267 ? -0.933 -29.594 4.438 1 90.5 267 ILE A C 1
ATOM 2077 O O . ILE A 1 267 ? -0.701 -30.594 5.113 1 90.5 267 ILE A O 1
ATOM 2081 N N . LEU A 1 268 ? -1.953 -29.5 3.58 1 89 268 LEU A N 1
ATOM 2082 C CA . LEU A 1 268 ? -2.887 -30.594 3.34 1 89 268 LEU A CA 1
ATOM 2083 C C . LEU A 1 268 ? -2.779 -31.094 1.904 1 89 268 LEU A C 1
ATOM 2085 O O . LEU A 1 268 ? -2.758 -30.297 0.963 1 89 268 LEU A O 1
ATOM 2089 N N . SER A 1 269 ? -2.562 -32.406 1.84 1 89.88 269 SER A N 1
ATOM 2090 C CA . SER A 1 269 ? -2.586 -33.062 0.542 1 89.88 269 SER A CA 1
ATOM 2091 C C . SER A 1 269 ? -3.553 -34.25 0.544 1 89.88 269 SER A C 1
ATOM 2093 O O . SER A 1 269 ? -4.102 -34.594 1.589 1 89.88 269 SER A O 1
ATOM 2095 N N . HIS A 1 270 ? -3.842 -34.75 -0.643 1 83.5 270 HIS A N 1
ATOM 2096 C CA . HIS A 1 270 ? -4.711 -35.906 -0.73 1 83.5 270 HIS A CA 1
ATOM 2097 C C . HIS A 1 270 ? -4.09 -37.125 -0.02 1 83.5 270 HIS A C 1
ATOM 2099 O O . HIS A 1 270 ? -4.809 -37.969 0.485 1 83.5 270 HIS A O 1
ATOM 2105 N N . LYS A 1 271 ? -2.76 -37.062 0.092 1 77.88 271 LYS A N 1
ATOM 2106 C CA . LYS A 1 271 ? -2.045 -38.156 0.723 1 77.88 271 LYS A CA 1
ATOM 2107 C C . LYS A 1 271 ? -1.921 -37.969 2.229 1 77.88 271 LYS A C 1
ATOM 2109 O O . LYS A 1 271 ? -1.898 -38.906 2.998 1 77.88 271 LYS A O 1
ATOM 2114 N N . GLU A 1 272 ? -1.777 -36.781 2.688 1 73.5 272 GLU A N 1
ATOM 2115 C CA . GLU A 1 272 ? -1.619 -36.438 4.094 1 73.5 272 GLU A CA 1
ATOM 2116 C C . GLU A 1 272 ? -2.758 -35.531 4.559 1 73.5 272 GLU A C 1
ATOM 2118 O O . GLU A 1 272 ? -2.639 -34.281 4.527 1 73.5 272 GLU A O 1
ATOM 2123 N N . ARG A 1 273 ? -3.75 -36.188 5.117 1 66.19 273 ARG A N 1
ATOM 2124 C CA . ARG A 1 273 ? -4.98 -35.469 5.43 1 66.19 273 ARG A CA 1
ATOM 2125 C C . ARG A 1 273 ? -4.895 -34.812 6.801 1 66.19 273 ARG A C 1
ATOM 2127 O O . ARG A 1 273 ? -5.684 -33.906 7.117 1 66.19 273 ARG A O 1
ATOM 2134 N N . ASP A 1 274 ? -3.82 -35.25 7.496 1 68 274 ASP A N 1
ATOM 2135 C CA . ASP A 1 274 ? -3.715 -34.656 8.828 1 68 274 ASP A CA 1
ATOM 2136 C C . ASP A 1 274 ? -2.908 -33.375 8.797 1 68 274 ASP A C 1
ATOM 2138 O O . ASP A 1 274 ? -2.889 -32.625 9.781 1 68 274 ASP A O 1
ATOM 2142 N N . GLY A 1 275 ? -2.443 -32.938 7.781 1 65.5 275 GLY A N 1
ATOM 2143 C CA . GLY A 1 275 ? -1.683 -31.703 7.641 1 65.5 275 GLY A CA 1
ATOM 2144 C C . GLY A 1 275 ? -0.331 -31.75 8.328 1 65.5 275 GLY A C 1
ATOM 2145 O O . GLY A 1 275 ? -0.115 -32.562 9.227 1 65.5 275 GLY A O 1
ATOM 2146 N N . ILE A 1 276 ? 0.676 -31.172 7.711 1 71.19 276 ILE A N 1
ATOM 2147 C CA . ILE A 1 276 ? 1.999 -31 8.305 1 71.19 276 ILE A CA 1
ATOM 2148 C C . ILE A 1 276 ? 2.205 -29.547 8.719 1 71.19 276 ILE A C 1
ATOM 2150 O O . ILE A 1 276 ? 1.877 -28.641 7.961 1 71.19 276 ILE A O 1
ATOM 2154 N N . VAL A 1 277 ? 2.508 -29.359 10.008 1 69.88 277 VAL A N 1
ATOM 2155 C CA . VAL A 1 277 ? 2.805 -28.016 10.5 1 69.88 277 VAL A CA 1
ATOM 2156 C C . VAL A 1 277 ? 4.301 -27.734 10.367 1 69.88 277 VAL A C 1
ATOM 2158 O O . VAL A 1 277 ? 5.129 -28.516 10.828 1 69.88 277 VAL A O 1
ATOM 2161 N N . LEU A 1 278 ? 4.574 -26.703 9.477 1 67.56 278 LEU A N 1
ATOM 2162 C CA . LEU A 1 278 ? 5.965 -26.281 9.352 1 67.56 278 LEU A CA 1
ATOM 2163 C C . LEU A 1 278 ? 6.215 -25 10.141 1 67.56 278 LEU A C 1
ATOM 2165 O O . LEU A 1 278 ? 5.367 -24.109 10.172 1 67.56 278 LEU A O 1
ATOM 2169 N N . ASN A 1 279 ? 7.172 -24.922 11.031 1 58.91 279 ASN A N 1
ATOM 2170 C CA . ASN A 1 279 ? 7.562 -23.766 11.82 1 58.91 279 ASN A CA 1
ATOM 2171 C C . ASN A 1 279 ? 8.656 -22.953 11.117 1 58.91 279 ASN A C 1
ATOM 2173 O O . ASN A 1 279 ? 9.25 -23.422 10.148 1 58.91 279 ASN A O 1
ATOM 2177 N N . LYS A 1 280 ? 9.031 -21.797 11.781 1 52.88 280 LYS A N 1
ATOM 2178 C CA . LYS A 1 280 ? 9.828 -20.656 11.328 1 52.88 280 LYS A CA 1
ATOM 2179 C C . LYS A 1 280 ? 10.688 -21.047 10.125 1 52.88 280 LYS A C 1
ATOM 2181 O O . LYS A 1 280 ? 10.898 -20.219 9.227 1 52.88 280 LYS A O 1
ATOM 2186 N N . GLN A 1 281 ? 11.656 -21.734 9.891 1 36.5 281 GLN A N 1
ATOM 2187 C CA . GLN A 1 281 ? 12.625 -21.766 8.797 1 36.5 281 GLN A CA 1
ATOM 2188 C C . GLN A 1 281 ? 12.109 -22.609 7.629 1 36.5 281 GLN A C 1
ATOM 2190 O O . GLN A 1 281 ? 11.547 -23.688 7.832 1 36.5 281 GLN A O 1
ATOM 2195 N N . GLN B 1 1 ? 9.258 11.891 22 1 91.56 1 GLN B N 1
ATOM 2196 C CA . GLN B 1 1 ? 9.922 12.352 20.781 1 91.56 1 GLN B CA 1
ATOM 2197 C C . GLN B 1 1 ? 9.242 13.594 20.219 1 91.56 1 GLN B C 1
ATOM 2199 O O . GLN B 1 1 ? 9.906 14.594 19.922 1 91.56 1 GLN B O 1
ATOM 2204 N N . LEU B 1 2 ? 7.949 13.531 20.203 1 94.38 2 LEU B N 1
ATOM 2205 C CA . LEU B 1 2 ? 7.176 14.641 19.656 1 94.38 2 LEU B CA 1
ATOM 2206 C C . LEU B 1 2 ? 7.352 15.898 20.484 1 94.38 2 LEU B C 1
ATOM 2208 O O . LEU B 1 2 ? 7.645 16.969 19.953 1 94.38 2 LEU B O 1
ATOM 2212 N N . GLN B 1 3 ? 7.297 15.773 21.797 1 93.19 3 GLN B N 1
ATOM 2213 C CA . GLN B 1 3 ? 7.434 16.922 22.688 1 93.19 3 GLN B CA 1
ATOM 2214 C C . GLN B 1 3 ? 8.836 17.5 22.625 1 93.19 3 GLN B C 1
ATOM 2216 O O . GLN B 1 3 ? 9 18.734 22.594 1 93.19 3 GLN B O 1
ATOM 2221 N N . ASN B 1 4 ? 9.82 16.625 22.578 1 94.69 4 ASN B N 1
ATOM 2222 C CA . ASN B 1 4 ? 11.203 17.078 22.453 1 94.69 4 ASN B CA 1
ATOM 2223 C C . ASN B 1 4 ? 11.43 17.828 21.156 1 94.69 4 ASN B C 1
ATOM 2225 O O . ASN B 1 4 ? 12.109 18.859 21.125 1 94.69 4 ASN B O 1
ATOM 2229 N N . PHE B 1 5 ? 10.875 17.391 20.156 1 97.06 5 PHE B N 1
ATOM 2230 C CA . PHE B 1 5 ? 11.008 17.984 18.844 1 97.06 5 PHE B CA 1
ATOM 2231 C C . PHE B 1 5 ? 10.391 19.391 18.812 1 97.06 5 PHE B C 1
ATOM 2233 O O . PHE B 1 5 ? 11.047 20.359 18.422 1 97.06 5 PHE B O 1
ATOM 2240 N N . THR B 1 6 ? 9.133 19.453 19.281 1 95.75 6 THR B N 1
ATOM 2241 C CA . THR B 1 6 ? 8.422 20.719 19.219 1 95.75 6 THR B CA 1
ATOM 2242 C C . THR B 1 6 ? 9.039 21.75 20.172 1 95.75 6 THR B C 1
ATOM 2244 O O . THR B 1 6 ? 9.164 22.922 19.828 1 95.75 6 THR B O 1
ATOM 2247 N N . THR B 1 7 ? 9.461 21.328 21.344 1 94.19 7 THR B N 1
ATOM 2248 C CA . THR B 1 7 ? 10.078 22.219 22.312 1 94.19 7 THR B CA 1
ATOM 2249 C C . THR B 1 7 ? 11.383 22.797 21.766 1 94.19 7 THR B C 1
ATOM 2251 O O . THR B 1 7 ? 11.641 24 21.891 1 94.19 7 THR B O 1
ATOM 2254 N N . ARG B 1 8 ? 12.109 21.969 21.172 1 95.25 8 ARG B N 1
ATOM 2255 C CA . ARG B 1 8 ? 13.383 22.391 20.609 1 95.25 8 ARG B CA 1
ATOM 2256 C C . ARG B 1 8 ? 13.188 23.5 19.578 1 95.25 8 ARG B C 1
ATOM 2258 O O . ARG B 1 8 ? 13.828 24.547 19.656 1 95.25 8 ARG B O 1
ATOM 2265 N N . HIS B 1 9 ? 12.312 23.297 18.703 1 96 9 HIS B N 1
ATOM 2266 C CA . HIS B 1 9 ? 12.172 24.25 17.594 1 96 9 HIS B CA 1
ATOM 2267 C C . HIS B 1 9 ? 11.406 25.484 18.031 1 96 9 HIS B C 1
ATOM 2269 O O . HIS B 1 9 ? 11.672 26.594 17.531 1 96 9 HIS B O 1
ATOM 2275 N N . THR B 1 10 ? 10.5 25.312 18.969 1 93.56 10 THR B N 1
ATOM 2276 C CA . THR B 1 10 ? 9.828 26.469 19.547 1 93.56 10 THR B CA 1
ATOM 2277 C C . THR B 1 10 ? 10.828 27.375 20.281 1 93.56 10 THR B C 1
ATOM 2279 O O . THR B 1 10 ? 10.766 28.594 20.172 1 93.56 10 THR B O 1
ATOM 2282 N N . SER B 1 11 ? 11.734 26.766 21 1 94.31 11 SER B N 1
ATOM 2283 C CA . SER B 1 11 ? 12.734 27.516 21.734 1 94.31 11 SER B CA 1
ATOM 2284 C C . SER B 1 11 ? 13.625 28.328 20.797 1 94.31 11 SER B C 1
ATOM 2286 O O . SER B 1 11 ? 14.133 29.391 21.172 1 94.31 11 SER B O 1
ATOM 2288 N N . HIS B 1 12 ? 13.773 27.922 19.625 1 94.44 12 HIS B N 1
ATOM 2289 C CA . HIS B 1 12 ? 14.609 28.609 18.641 1 94.44 12 HIS B CA 1
ATOM 2290 C C . HIS B 1 12 ? 13.766 29.5 17.734 1 94.44 12 HIS B C 1
ATOM 2292 O O . HIS B 1 12 ? 14.25 30 16.719 1 94.44 12 HIS B O 1
ATOM 2298 N N . HIS B 1 13 ? 12.484 29.641 18 1 95 13 HIS B N 1
ATOM 2299 C CA . HIS B 1 13 ? 11.539 30.484 17.266 1 95 13 HIS B CA 1
ATOM 2300 C C . HIS B 1 13 ? 11.461 30.062 15.805 1 95 13 HIS B C 1
ATOM 2302 O O . HIS B 1 13 ? 11.367 30.906 14.914 1 95 13 HIS B O 1
ATOM 2308 N N . ARG B 1 14 ? 11.641 28.75 15.578 1 96.44 14 ARG B N 1
ATOM 2309 C CA . ARG B 1 14 ? 11.453 28.188 14.25 1 96.44 14 ARG B CA 1
ATOM 2310 C C . ARG B 1 14 ? 9.992 27.828 14.008 1 96.44 14 ARG B C 1
ATOM 2312 O O . ARG B 1 14 ? 9.344 27.219 14.859 1 96.44 14 ARG B O 1
ATOM 2319 N N . PRO B 1 15 ? 9.523 28.219 12.844 1 97.69 15 PRO B N 1
ATOM 2320 C CA . PRO B 1 15 ? 8.148 27.797 12.562 1 97.69 15 PRO B CA 1
ATOM 2321 C C . PRO B 1 15 ? 8.023 26.281 12.398 1 97.69 15 PRO B C 1
ATOM 2323 O O . PRO B 1 15 ? 8.953 25.625 11.922 1 97.69 15 PRO B O 1
ATOM 2326 N N . LEU B 1 16 ? 6.875 25.781 12.875 1 98.06 16 LEU B N 1
ATOM 2327 C CA . LEU B 1 16 ? 6.609 24.344 12.867 1 98.06 16 LEU B CA 1
ATOM 2328 C C . LEU B 1 16 ? 5.398 24.016 12 1 98.06 16 LEU B C 1
ATOM 2330 O O . LEU B 1 16 ? 4.359 24.672 12.109 1 98.06 16 LEU B O 1
ATOM 2334 N N . ALA B 1 17 ? 5.562 23.031 11.117 1 98.62 17 ALA B N 1
ATOM 2335 C CA . ALA B 1 17 ? 4.445 22.562 10.297 1 98.62 17 ALA B CA 1
ATOM 2336 C C . ALA B 1 17 ? 4.105 21.109 10.609 1 98.62 17 ALA B C 1
ATOM 2338 O O . ALA B 1 17 ? 4.996 20.25 10.664 1 98.62 17 ALA B O 1
ATOM 2339 N N . LEU B 1 18 ? 2.91 20.844 10.898 1 98.81 18 LEU B N 1
ATOM 2340 C CA . LEU B 1 18 ? 2.369 19.484 10.891 1 98.81 18 LEU B CA 1
ATOM 2341 C C . LEU B 1 18 ? 1.733 19.156 9.539 1 98.81 18 LEU B C 1
ATOM 2343 O O . LEU B 1 18 ? 0.786 19.828 9.117 1 98.81 18 LEU B O 1
ATOM 2347 N N . VAL B 1 19 ? 2.258 18.156 8.859 1 98.81 19 VAL B N 1
ATOM 2348 C CA . VAL B 1 19 ? 1.735 17.75 7.559 1 98.81 19 VAL B CA 1
ATOM 2349 C C . VAL B 1 19 ? 1.229 16.312 7.637 1 98.81 19 VAL B C 1
ATOM 2351 O O . VAL B 1 19 ? 1.976 15.406 8.008 1 98.81 19 VAL B O 1
ATOM 2354 N N . THR B 1 20 ? -0.006 16.125 7.391 1 98.75 20 THR B N 1
ATOM 2355 C CA . THR B 1 20 ? -0.523 14.766 7.297 1 98.75 20 THR B CA 1
ATOM 2356 C C . THR B 1 20 ? -0.604 14.312 5.84 1 98.75 20 THR B C 1
ATOM 2358 O O . THR B 1 20 ? -0.837 15.133 4.945 1 98.75 20 THR B O 1
ATOM 2361 N N . SER B 1 21 ? -0.361 13.055 5.609 1 97.56 21 SER B N 1
ATOM 2362 C CA . SER B 1 21 ? -0.365 12.57 4.234 1 97.56 21 SER B CA 1
ATOM 2363 C C . SER B 1 21 ? -0.745 11.094 4.172 1 97.56 21 SER B C 1
ATOM 2365 O O . SER B 1 21 ? -0.573 10.359 5.148 1 97.56 21 SER B O 1
ATOM 2367 N N . GLY B 1 22 ? -1.255 10.695 2.963 1 96.12 22 GLY B N 1
ATOM 2368 C CA . GLY B 1 22 ? -1.674 9.32 2.768 1 96.12 22 GLY B CA 1
ATOM 2369 C C . GLY B 1 22 ? -3.117 9.07 3.162 1 96.12 22 GLY B C 1
ATOM 2370 O O . GLY B 1 22 ? -3.807 9.984 3.621 1 96.12 22 GLY B O 1
ATOM 2371 N N . GLY B 1 23 ? -3.561 7.879 2.959 1 96.19 23 GLY B N 1
ATOM 2372 C CA . GLY B 1 23 ? -4.922 7.516 3.307 1 96.19 23 GLY B CA 1
ATOM 2373 C C . GLY B 1 23 ? -5.035 6.859 4.672 1 96.19 23 GLY B C 1
ATOM 2374 O O . GLY B 1 23 ? -4.023 6.594 5.324 1 96.19 23 GLY B O 1
ATOM 2375 N N . THR B 1 24 ? -6.273 6.68 5.113 1 97.38 24 THR B N 1
ATOM 2376 C CA . THR B 1 24 ? -6.52 5.949 6.352 1 97.38 24 THR B CA 1
ATOM 2377 C C . THR B 1 24 ? -7.309 4.672 6.078 1 97.38 24 THR B C 1
ATOM 2379 O O . THR B 1 24 ? -8.195 4.656 5.223 1 97.38 24 THR B O 1
ATOM 2382 N N . ALA B 1 25 ? -6.961 3.699 6.781 1 96.44 25 ALA B N 1
ATOM 2383 C CA . ALA B 1 25 ? -7.691 2.438 6.703 1 96.44 25 ALA B CA 1
ATOM 2384 C C . ALA B 1 25 ? -8.742 2.34 7.805 1 96.44 25 ALA B C 1
ATOM 2386 O O . ALA B 1 25 ? -8.555 2.889 8.898 1 96.44 25 ALA B O 1
ATOM 2387 N N . ALA B 1 26 ? -9.828 1.737 7.5 1 96 26 ALA B N 1
ATOM 2388 C CA . ALA B 1 26 ? -10.844 1.361 8.484 1 96 26 ALA B CA 1
ATOM 2389 C C . ALA B 1 26 ? -11.023 -0.153 8.531 1 96 26 ALA B C 1
ATOM 2391 O O . ALA B 1 26 ? -11.703 -0.729 7.676 1 96 26 ALA B O 1
ATOM 2392 N N . ASP B 1 27 ? -10.469 -0.696 9.555 1 94.25 27 ASP B N 1
ATOM 2393 C CA . ASP B 1 27 ? -10.555 -2.146 9.695 1 94.25 27 ASP B CA 1
ATOM 2394 C C . ASP B 1 27 ? -11.992 -2.6 9.906 1 94.25 27 ASP B C 1
ATOM 2396 O O . ASP B 1 27 ? -12.758 -1.95 10.625 1 94.25 27 ASP B O 1
ATOM 2400 N N . LEU B 1 28 ? -12.367 -3.691 9.297 1 92.81 28 LEU B N 1
ATOM 2401 C CA . LEU B 1 28 ? -13.734 -4.191 9.406 1 92.81 28 LEU B CA 1
ATOM 2402 C C . LEU B 1 28 ? -13.867 -5.18 10.555 1 92.81 28 LEU B C 1
ATOM 2404 O O . LEU B 1 28 ? -14.969 -5.434 11.047 1 92.81 28 LEU B O 1
ATOM 2408 N N . GLU B 1 29 ? -12.758 -5.797 10.914 1 91.69 29 GLU B N 1
ATOM 2409 C CA . GLU B 1 29 ? -12.695 -6.773 12 1 91.69 29 GLU B CA 1
ATOM 2410 C C . GLU B 1 29 ? -11.633 -6.379 13.031 1 91.69 29 GLU B C 1
ATOM 2412 O O . GLU B 1 29 ? -10.797 -5.52 12.766 1 91.69 29 GLU B O 1
ATOM 2417 N N . VAL B 1 30 ? -11.773 -7.008 14.219 1 89.25 30 VAL B N 1
ATOM 2418 C CA . VAL B 1 30 ? -10.727 -6.793 15.211 1 89.25 30 VAL B CA 1
ATOM 2419 C C . VAL B 1 30 ? -9.438 -7.461 14.75 1 89.25 30 VAL B C 1
ATOM 2421 O O . VAL B 1 30 ? -8.383 -6.816 14.68 1 89.25 30 VAL B O 1
ATOM 2424 N N . ASN B 1 31 ? -9.492 -8.758 14.484 1 86.56 31 ASN B N 1
ATOM 2425 C CA . ASN B 1 31 ? -8.422 -9.43 13.75 1 86.56 31 ASN B CA 1
ATOM 2426 C C . ASN B 1 31 ? -8.594 -9.273 12.242 1 86.56 31 ASN B C 1
ATOM 2428 O O . ASN B 1 31 ? -9.07 -10.195 11.578 1 86.56 31 ASN B O 1
ATOM 2432 N N . ALA B 1 32 ? -8.156 -8.109 11.82 1 86.75 32 ALA B N 1
ATOM 2433 C CA . ALA B 1 32 ? -8.633 -7.609 10.531 1 86.75 32 ALA B CA 1
ATOM 2434 C C . ALA B 1 32 ? -7.891 -8.281 9.375 1 86.75 32 ALA B C 1
ATOM 2436 O O . ALA B 1 32 ? -6.656 -8.289 9.344 1 86.75 32 ALA B O 1
ATOM 2437 N N . VAL B 1 33 ? -8.664 -8.828 8.547 1 88.62 33 VAL B N 1
ATOM 2438 C CA . VAL B 1 33 ? -8.156 -9.281 7.258 1 88.62 33 VAL B CA 1
ATOM 2439 C C . VAL B 1 33 ? -8.664 -8.367 6.148 1 88.62 33 VAL B C 1
ATOM 2441 O O . VAL B 1 33 ? -8.102 -8.336 5.051 1 88.62 33 VAL B O 1
ATOM 2444 N N . ARG B 1 34 ? -9.703 -7.664 6.531 1 90.44 34 ARG B N 1
ATOM 2445 C CA . ARG B 1 34 ? -10.305 -6.746 5.57 1 90.44 34 ARG B CA 1
ATOM 2446 C C . ARG B 1 34 ? -10.383 -5.332 6.137 1 90.44 34 ARG B C 1
ATOM 2448 O O . ARG B 1 34 ? -10.617 -5.152 7.336 1 90.44 34 ARG B O 1
ATOM 2455 N N . PHE B 1 35 ? -10.227 -4.402 5.238 1 93.94 35 PHE B N 1
ATOM 2456 C CA . PHE B 1 35 ? -10.383 -3.016 5.652 1 93.94 35 PHE B CA 1
ATOM 2457 C C . PHE B 1 35 ? -10.859 -2.152 4.492 1 93.94 35 PHE B C 1
ATOM 2459 O O . PHE B 1 35 ? -10.672 -2.512 3.326 1 93.94 35 PHE B O 1
ATOM 2466 N N . LEU B 1 36 ? -11.531 -1.12 4.863 1 94.06 36 LEU B N 1
ATOM 2467 C CA . LEU B 1 36 ? -11.852 -0.054 3.922 1 94.06 36 LEU B CA 1
ATOM 2468 C C . LEU B 1 36 ? -10.727 0.967 3.846 1 94.06 36 LEU B C 1
ATOM 2470 O O . LEU B 1 36 ? -10.195 1.391 4.875 1 94.06 36 LEU B O 1
ATOM 2474 N N . ASP B 1 37 ? -10.367 1.265 2.645 1 93.56 37 ASP B N 1
ATOM 2475 C CA . ASP B 1 37 ? -9.25 2.195 2.479 1 93.56 37 ASP B CA 1
ATOM 2476 C C . ASP B 1 37 ? -9.633 3.348 1.555 1 93.56 37 ASP B C 1
ATOM 2478 O O . ASP B 1 37 ? -10.516 3.205 0.705 1 93.56 37 ASP B O 1
ATOM 2482 N N . ASN B 1 38 ? -9.047 4.441 1.822 1 90.88 38 ASN B N 1
ATOM 2483 C CA . ASN B 1 38 ? -9.133 5.602 0.943 1 90.88 38 ASN B CA 1
ATOM 2484 C C . ASN B 1 38 ? -7.871 5.758 0.101 1 90.88 38 ASN B C 1
ATOM 2486 O O . ASN B 1 38 ? -6.758 5.715 0.629 1 90.88 38 ASN B O 1
ATOM 2490 N N . PHE B 1 39 ? -8.172 5.906 -1.104 1 85.69 39 PHE B N 1
ATOM 2491 C CA . PHE B 1 39 ? -7.047 6.031 -2.025 1 85.69 39 PHE B CA 1
ATOM 2492 C C . PHE B 1 39 ? -6.293 7.336 -1.784 1 85.69 39 PHE B C 1
ATOM 2494 O O . PHE B 1 39 ? -6.891 8.414 -1.775 1 85.69 39 PHE B O 1
ATOM 2501 N N . SER B 1 40 ? -5.027 7.199 -1.584 1 91.75 40 SER B N 1
ATOM 2502 C CA . SER B 1 40 ? -4.098 8.32 -1.55 1 91.75 40 SER B CA 1
ATOM 2503 C C . SER B 1 40 ? -2.654 7.852 -1.688 1 91.75 40 SER B C 1
ATOM 2505 O O . SER B 1 40 ? -2.207 6.977 -0.941 1 91.75 40 SER B O 1
ATOM 2507 N N . THR B 1 41 ? -1.979 8.438 -2.598 1 87 41 THR B N 1
ATOM 2508 C CA . THR B 1 41 ? -0.569 8.094 -2.742 1 87 41 THR B CA 1
ATOM 2509 C C . THR B 1 41 ? 0.275 8.805 -1.691 1 87 41 THR B C 1
ATOM 2511 O O . THR B 1 41 ? 1.408 8.406 -1.418 1 87 41 THR B O 1
ATOM 2514 N N . GLY B 1 42 ? -0.239 9.859 -1.155 1 91.88 42 GLY B N 1
ATOM 2515 C CA . GLY B 1 42 ? 0.507 10.656 -0.194 1 91.88 42 GLY B CA 1
ATOM 2516 C C . GLY B 1 42 ? 1.456 11.641 -0.846 1 91.88 42 GLY B C 1
ATOM 2517 O O . GLY B 1 42 ? 2.184 12.359 -0.156 1 91.88 42 GLY B O 1
ATOM 2518 N N . LEU B 1 43 ? 1.422 11.797 -2.131 1 89.25 43 LEU B N 1
ATOM 2519 C CA . LEU B 1 43 ? 2.387 12.594 -2.881 1 89.25 43 LEU B CA 1
ATOM 2520 C C . LEU B 1 43 ? 2.271 14.07 -2.516 1 89.25 43 LEU B C 1
ATOM 2522 O O . LEU B 1 43 ? 3.281 14.734 -2.279 1 89.25 43 LEU B O 1
ATOM 2526 N N . ARG B 1 44 ? 1.068 14.555 -2.467 1 91.62 44 ARG B N 1
ATOM 2527 C CA . ARG B 1 44 ? 0.864 15.961 -2.121 1 91.62 44 ARG B CA 1
ATOM 2528 C C . ARG B 1 44 ? 1.466 16.281 -0.759 1 91.62 44 ARG B C 1
ATOM 2530 O O . ARG B 1 44 ? 2.152 17.297 -0.602 1 91.62 44 ARG B O 1
ATOM 2537 N N . GLY B 1 45 ? 1.184 15.461 0.208 1 95.19 45 GLY B N 1
ATOM 2538 C CA . GLY B 1 45 ? 1.757 15.656 1.529 1 95.19 45 GLY B CA 1
ATOM 2539 C C . GLY B 1 45 ? 3.271 15.586 1.54 1 95.19 45 GLY B C 1
ATOM 2540 O O . GLY B 1 45 ? 3.934 16.438 2.131 1 95.19 45 GLY B O 1
ATOM 2541 N N . ALA B 1 46 ? 3.836 14.648 0.835 1 93 46 ALA B N 1
ATOM 2542 C CA . ALA B 1 46 ? 5.285 14.469 0.785 1 93 46 ALA B CA 1
ATOM 2543 C C . ALA B 1 46 ? 5.969 15.672 0.149 1 93 46 ALA B C 1
ATOM 2545 O O . ALA B 1 46 ? 6.965 16.172 0.674 1 93 46 ALA B O 1
ATOM 2546 N N . LEU B 1 47 ? 5.441 16.109 -0.945 1 92.12 47 LEU B N 1
ATOM 2547 C CA . LEU B 1 47 ? 6.004 17.266 -1.637 1 92.12 47 LEU B CA 1
ATOM 2548 C C . LEU B 1 47 ? 5.906 18.516 -0.771 1 92.12 47 LEU B C 1
ATOM 2550 O O . LEU B 1 47 ? 6.816 19.344 -0.773 1 92.12 47 LEU B O 1
ATOM 2554 N N . SER B 1 48 ? 4.812 18.609 -0.098 1 96.38 48 SER B N 1
ATOM 2555 C CA . SER B 1 48 ? 4.645 19.766 0.77 1 96.38 48 SER B CA 1
ATOM 2556 C C . SER B 1 48 ? 5.648 19.75 1.916 1 96.38 48 SER B C 1
ATOM 2558 O O . SER B 1 48 ? 6.164 20.797 2.312 1 96.38 48 SER B O 1
ATOM 2560 N N . VAL B 1 49 ? 5.93 18.578 2.461 1 97.19 49 VAL B N 1
ATOM 2561 C CA . VAL B 1 49 ? 6.965 18.453 3.484 1 97.19 49 VAL B CA 1
ATOM 2562 C C . VAL B 1 49 ? 8.289 18.984 2.953 1 97.19 49 VAL B C 1
ATOM 2564 O O . VAL B 1 49 ? 8.953 19.781 3.623 1 97.19 49 VAL B O 1
ATOM 2567 N N . GLU B 1 50 ? 8.609 18.625 1.743 1 94.19 50 GLU B N 1
ATOM 2568 C CA . GLU B 1 50 ? 9.844 19.094 1.124 1 94.19 50 GLU B CA 1
ATOM 2569 C C . GLU B 1 50 ? 9.867 20.609 1.013 1 94.19 50 GLU B C 1
ATOM 2571 O O . GLU B 1 50 ? 10.875 21.25 1.322 1 94.19 50 GLU B O 1
ATOM 2576 N N . GLN B 1 51 ? 8.758 21.156 0.621 1 95.25 51 GLN B N 1
ATOM 2577 C CA . GLN B 1 51 ? 8.672 22.609 0.425 1 95.25 51 GLN B CA 1
ATOM 2578 C C . GLN B 1 51 ? 8.75 23.344 1.758 1 95.25 51 GLN B C 1
ATOM 2580 O O . GLN B 1 51 ? 9.414 24.375 1.861 1 95.25 51 GLN B O 1
ATOM 2585 N N . PHE B 1 52 ? 8.07 22.844 2.807 1 97.75 52 PHE B N 1
ATOM 2586 C CA . PHE B 1 52 ? 8.141 23.469 4.121 1 97.75 52 PHE B CA 1
ATOM 2587 C C . PHE B 1 52 ? 9.562 23.453 4.66 1 97.75 52 PHE B C 1
ATOM 2589 O O . PHE B 1 52 ? 10.055 24.438 5.195 1 97.75 52 PHE B O 1
ATOM 2596 N N . LEU B 1 53 ? 10.227 22.328 4.465 1 96.62 53 LEU B N 1
ATOM 2597 C CA . LEU B 1 53 ? 11.609 22.203 4.906 1 96.62 53 LEU B CA 1
ATOM 2598 C C . LEU B 1 53 ? 12.5 23.203 4.168 1 96.62 53 LEU B C 1
ATOM 2600 O O . LEU B 1 53 ? 13.336 23.859 4.785 1 96.62 53 LEU B O 1
ATOM 2604 N N . LYS B 1 54 ? 12.328 23.312 2.918 1 93.19 54 LYS B N 1
ATOM 2605 C CA . LYS B 1 54 ? 13.094 24.234 2.094 1 93.19 54 LYS B CA 1
ATOM 2606 C C . LYS B 1 54 ? 12.898 25.672 2.555 1 93.19 54 LYS B C 1
ATOM 2608 O O . LYS B 1 54 ? 13.805 26.5 2.436 1 93.19 54 LYS B O 1
ATOM 2613 N N . ARG B 1 55 ? 11.797 25.922 3.133 1 95.5 55 ARG B N 1
ATOM 2614 C CA . ARG B 1 55 ? 11.461 27.281 3.547 1 95.5 55 ARG B CA 1
ATOM 2615 C C . ARG B 1 55 ? 11.797 27.5 5.02 1 95.5 55 ARG B C 1
ATOM 2617 O O . ARG B 1 55 ? 11.383 28.5 5.609 1 95.5 55 ARG B O 1
ATOM 2624 N N . GLY B 1 56 ? 12.422 26.547 5.656 1 94.69 56 GLY B N 1
ATOM 2625 C CA . GLY B 1 56 ? 12.992 26.766 6.973 1 94.69 56 GLY B CA 1
ATOM 2626 C C . GLY B 1 56 ? 12.117 26.25 8.102 1 94.69 56 GLY B C 1
ATOM 2627 O O . GLY B 1 56 ? 12.422 26.469 9.273 1 94.69 56 GLY B O 1
ATOM 2628 N N . TYR B 1 57 ? 11.031 25.578 7.766 1 97.69 57 TYR B N 1
ATOM 2629 C CA . TYR B 1 57 ? 10.18 24.984 8.797 1 97.69 57 TYR B CA 1
ATOM 2630 C C . TYR B 1 57 ? 10.812 23.734 9.367 1 97.69 57 TYR B C 1
ATOM 2632 O O . TYR B 1 57 ? 11.508 23 8.656 1 97.69 57 TYR B O 1
ATOM 2640 N N . ALA B 1 58 ? 10.633 23.5 10.648 1 98.06 58 ALA B N 1
ATOM 2641 C CA . ALA B 1 58 ? 10.641 22.125 11.148 1 98.06 58 ALA B CA 1
ATOM 2642 C C . ALA B 1 58 ? 9.305 21.438 10.867 1 98.06 58 ALA B C 1
ATOM 2644 O O . ALA B 1 58 ? 8.25 22.062 10.922 1 98.06 58 ALA B O 1
ATOM 2645 N N . VAL B 1 59 ? 9.383 20.141 10.523 1 98.31 59 VAL B N 1
ATOM 2646 C CA . VAL B 1 59 ? 8.156 19.516 10.055 1 98.31 59 VAL B CA 1
ATOM 2647 C C . VAL B 1 59 ? 7.902 18.219 10.828 1 98.31 59 VAL B C 1
ATOM 2649 O O . VAL B 1 59 ? 8.805 17.391 10.977 1 98.31 59 VAL B O 1
ATOM 2652 N N . VAL B 1 60 ? 6.711 18.094 11.414 1 98.38 60 VAL B N 1
ATOM 2653 C CA . VAL B 1 60 ? 6.168 16.797 11.828 1 98.38 60 VAL B CA 1
ATOM 2654 C C . VAL B 1 60 ? 5.355 16.203 10.688 1 98.38 60 VAL B C 1
ATOM 2656 O O . VAL B 1 60 ? 4.332 16.766 10.281 1 98.38 60 VAL B O 1
ATOM 2659 N N . HIS B 1 61 ? 5.844 15.133 10.203 1 97.94 61 HIS B N 1
ATOM 2660 C CA . HIS B 1 61 ? 5.18 14.438 9.109 1 97.94 61 HIS B CA 1
ATOM 2661 C C . HIS B 1 61 ? 4.395 13.234 9.617 1 97.94 61 HIS B C 1
ATOM 2663 O O . HIS B 1 61 ? 4.98 12.203 9.953 1 97.94 61 HIS B O 1
ATOM 2669 N N . LEU B 1 62 ? 3.109 13.398 9.758 1 98.5 62 LEU B N 1
ATOM 2670 C CA . LEU B 1 62 ? 2.197 12.312 10.094 1 98.5 62 LEU B CA 1
ATOM 2671 C C . LEU B 1 62 ? 1.721 11.594 8.836 1 98.5 62 LEU B C 1
ATOM 2673 O O . LEU B 1 62 ? 0.85 12.094 8.125 1 98.5 62 LEU B O 1
ATOM 2677 N N . MET B 1 63 ? 2.248 10.422 8.609 1 96.5 63 MET B N 1
ATOM 2678 C CA . MET B 1 63 ? 2.084 9.836 7.277 1 96.5 63 MET B CA 1
ATOM 2679 C C . MET B 1 63 ? 1.562 8.406 7.371 1 96.5 63 MET B C 1
ATOM 2681 O O . MET B 1 63 ? 1.863 7.691 8.328 1 96.5 63 MET B O 1
ATOM 2685 N N . ARG B 1 64 ? 0.745 8.031 6.344 1 95.94 64 ARG B N 1
ATOM 2686 C CA . ARG B 1 64 ? 0.279 6.656 6.195 1 95.94 64 ARG B CA 1
ATOM 2687 C C . ARG B 1 64 ? 1.437 5.715 5.875 1 95.94 64 ARG B C 1
ATOM 2689 O O . ARG B 1 64 ? 2.246 5.996 4.988 1 95.94 64 ARG B O 1
ATOM 2696 N N . GLU B 1 65 ? 1.462 4.641 6.574 1 89.81 65 GLU B N 1
ATOM 2697 C CA . GLU B 1 65 ? 2.436 3.598 6.254 1 89.81 65 GLU B CA 1
ATOM 2698 C C . GLU B 1 65 ? 2.328 3.172 4.793 1 89.81 65 GLU B C 1
ATOM 2700 O O . GLU B 1 65 ? 1.229 2.926 4.289 1 89.81 65 GLU B O 1
ATOM 2705 N N . GLY B 1 66 ? 3.498 3.184 4.125 1 82.25 66 GLY B N 1
ATOM 2706 C CA . GLY B 1 66 ? 3.543 2.713 2.75 1 82.25 66 GLY B CA 1
ATOM 2707 C C . GLY B 1 66 ? 3.275 3.809 1.735 1 82.25 66 GLY B C 1
ATOM 2708 O O . GLY B 1 66 ? 3.344 3.574 0.527 1 82.25 66 GLY B O 1
ATOM 2709 N N . SER B 1 67 ? 2.916 5.023 2.154 1 88.94 67 SER B N 1
ATOM 2710 C CA . SER B 1 67 ? 2.684 6.125 1.228 1 88.94 67 SER B CA 1
ATOM 2711 C C . SER B 1 67 ? 3.994 6.766 0.791 1 88.94 67 SER B C 1
ATOM 2713 O O . SER B 1 67 ? 5.062 6.426 1.306 1 88.94 67 SER B O 1
ATOM 2715 N N . VAL B 1 68 ? 3.941 7.656 -0.088 1 86.38 68 VAL B N 1
ATOM 2716 C CA . VAL B 1 68 ? 5.113 8.312 -0.65 1 86.38 68 VAL B CA 1
ATOM 2717 C C . VAL B 1 68 ? 5.824 9.125 0.435 1 86.38 68 VAL B C 1
ATOM 2719 O O . VAL B 1 68 ? 5.18 9.836 1.206 1 86.38 68 VAL B O 1
ATOM 2722 N N . SER B 1 69 ? 7.137 8.922 0.456 1 88.19 69 SER B N 1
ATOM 2723 C CA . SER B 1 69 ? 7.953 9.656 1.414 1 88.19 69 SER B CA 1
ATOM 2724 C C . SER B 1 69 ? 8.594 10.883 0.769 1 88.19 69 SER B C 1
ATOM 2726 O O . SER B 1 69 ? 8.875 10.883 -0.431 1 88.19 69 SER B O 1
ATOM 2728 N N . PRO B 1 70 ? 8.781 11.906 1.598 1 90.5 70 PRO B N 1
ATOM 2729 C CA . PRO B 1 70 ? 9.516 13.047 1.057 1 90.5 70 PRO B CA 1
ATOM 2730 C C . PRO B 1 70 ? 10.852 12.656 0.443 1 90.5 70 PRO B C 1
ATOM 2732 O O . PRO B 1 70 ? 11.547 11.781 0.975 1 90.5 70 PRO B O 1
ATOM 2735 N N . PHE B 1 71 ? 11.203 13.242 -0.685 1 83.69 71 PHE B N 1
ATOM 2736 C CA . PHE B 1 71 ? 12.453 13.102 -1.415 1 83.69 71 PHE B CA 1
ATOM 2737 C C . PHE B 1 71 ? 12.57 11.719 -2.031 1 83.69 71 PHE B C 1
ATOM 2739 O O . PHE B 1 71 ? 13.57 11.406 -2.686 1 83.69 71 PHE B O 1
ATOM 2746 N N . ALA B 1 72 ? 11.562 10.867 -1.779 1 77.25 72 ALA B N 1
ATOM 2747 C CA . ALA B 1 72 ? 11.617 9.516 -2.328 1 77.25 72 ALA B CA 1
ATOM 2748 C C . ALA B 1 72 ? 11.469 9.531 -3.848 1 77.25 72 ALA B C 1
ATOM 2750 O O . ALA B 1 72 ? 12.016 8.672 -4.543 1 77.25 72 ALA B O 1
ATOM 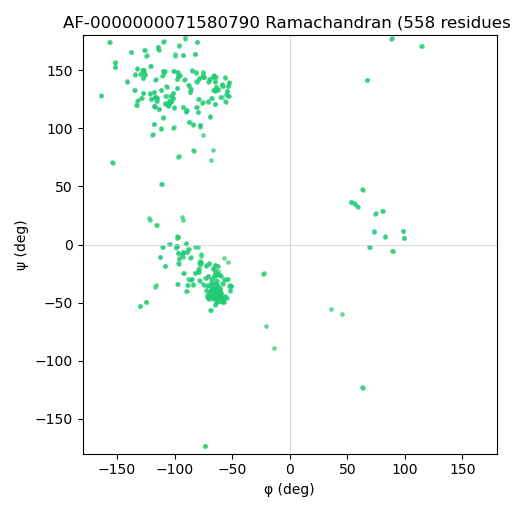2751 N N . ARG B 1 73 ? 10.703 10.469 -4.328 1 75.88 73 ARG B N 1
ATOM 2752 C CA . ARG B 1 73 ? 10.461 10.586 -5.766 1 75.88 73 ARG B CA 1
ATOM 2753 C C . ARG B 1 73 ? 11.773 10.758 -6.523 1 75.88 73 ARG B C 1
ATOM 2755 O O . ARG B 1 73 ? 11.906 10.297 -7.66 1 75.88 73 ARG B O 1
ATOM 2762 N N . VAL B 1 74 ? 12.656 11.422 -5.898 1 75.75 74 VAL B N 1
ATOM 2763 C CA . VAL B 1 74 ? 13.945 11.617 -6.535 1 75.75 74 VAL B CA 1
ATOM 2764 C C . VAL B 1 74 ? 14.625 10.273 -6.77 1 75.75 74 VAL B C 1
ATOM 2766 O O . VAL B 1 74 ? 15.133 10 -7.859 1 75.75 74 VAL B O 1
ATOM 2769 N N . LEU B 1 75 ? 14.586 9.523 -5.688 1 70.88 75 LEU B N 1
ATOM 2770 C CA . LEU B 1 75 ? 15.148 8.188 -5.816 1 70.88 75 LEU B CA 1
ATOM 2771 C C . LEU B 1 75 ? 14.375 7.359 -6.832 1 70.88 75 LEU B C 1
ATOM 2773 O O . LEU B 1 75 ? 14.969 6.633 -7.633 1 70.88 75 LEU B O 1
ATOM 2777 N N . GLU B 1 76 ? 13.055 7.477 -6.742 1 70.94 76 GLU B N 1
ATOM 2778 C CA . GLU B 1 76 ? 12.211 6.719 -7.656 1 70.94 76 GLU B CA 1
ATOM 2779 C C . GLU B 1 76 ? 12.484 7.098 -9.109 1 70.94 76 GLU B C 1
ATOM 2781 O O . GLU B 1 76 ? 12.492 6.234 -9.992 1 70.94 76 GLU B O 1
ATOM 2786 N N . ASP B 1 77 ? 12.68 8.305 -9.266 1 70.62 77 ASP B N 1
ATOM 2787 C CA . ASP B 1 77 ? 12.953 8.789 -10.617 1 70.62 77 ASP B CA 1
ATOM 2788 C C . ASP B 1 77 ? 14.32 8.312 -11.109 1 70.62 77 ASP B C 1
ATOM 2790 O O . ASP B 1 77 ? 14.438 7.824 -12.234 1 70.62 77 ASP B O 1
ATOM 2794 N N . VAL B 1 78 ? 15.25 8.414 -10.234 1 68.25 78 VAL B N 1
ATOM 2795 C CA . VAL B 1 78 ? 16.609 8.086 -10.641 1 68.25 78 VAL B CA 1
ATOM 2796 C C . VAL B 1 78 ? 16.781 6.57 -10.75 1 68.25 78 VAL B C 1
ATOM 2798 O O . VAL B 1 78 ? 17.5 6.078 -11.617 1 68.25 78 VAL B O 1
ATOM 2801 N N . LEU B 1 79 ? 16.062 5.91 -9.844 1 67.31 79 LEU B N 1
ATOM 2802 C CA . LEU B 1 79 ? 16.172 4.457 -9.836 1 67.31 79 LEU B CA 1
ATOM 2803 C C . LEU B 1 79 ? 15.148 3.822 -10.766 1 67.31 79 LEU B C 1
ATOM 2805 O O . LEU B 1 79 ? 15.148 2.607 -10.969 1 67.31 79 LEU B O 1
ATOM 2809 N N . ALA B 1 80 ? 14.234 4.688 -11.32 1 62.22 80 ALA B N 1
ATOM 2810 C CA . ALA B 1 80 ? 13.164 4.23 -12.203 1 62.22 80 ALA B CA 1
ATOM 2811 C C . ALA B 1 80 ? 12.305 3.176 -11.516 1 62.22 80 ALA B C 1
ATOM 2813 O O . ALA B 1 80 ? 11.984 2.141 -12.109 1 62.22 80 ALA B O 1
ATOM 2814 N N . VAL B 1 81 ? 12.133 3.316 -10.297 1 62.22 81 VAL B N 1
ATOM 2815 C CA . VAL B 1 81 ? 11.367 2.354 -9.508 1 62.22 81 VAL B CA 1
ATOM 2816 C C . VAL B 1 81 ? 10.062 2.986 -9.039 1 62.22 81 VAL B C 1
ATOM 2818 O O . VAL B 1 81 ? 9.688 2.865 -7.871 1 62.22 81 VAL B O 1
ATOM 2821 N N . ARG B 1 82 ? 9.289 3.549 -9.852 1 59.31 82 ARG B N 1
ATOM 2822 C CA . ARG B 1 82 ? 8.039 4.184 -9.445 1 59.31 82 ARG B CA 1
ATOM 2823 C C . ARG B 1 82 ? 7.148 3.203 -8.688 1 59.31 82 ARG B C 1
ATOM 2825 O O . ARG B 1 82 ? 6.91 2.086 -9.156 1 59.31 82 ARG B O 1
ATOM 2832 N N . GLY B 1 83 ? 6.766 3.48 -7.535 1 60.78 83 GLY B N 1
ATOM 2833 C CA . GLY B 1 83 ? 5.848 2.666 -6.754 1 60.78 83 GLY B CA 1
ATOM 2834 C C . GLY B 1 83 ? 6.551 1.756 -5.766 1 60.78 83 GLY B C 1
ATOM 2835 O O . GLY B 1 83 ? 5.973 0.771 -5.301 1 60.78 83 GLY B O 1
ATOM 2836 N N . GLY B 1 84 ? 7.773 1.899 -5.52 1 62.81 84 GLY B N 1
ATOM 2837 C CA . GLY B 1 84 ? 8.523 1.079 -4.578 1 62.81 84 GLY B CA 1
ATOM 2838 C C . GLY B 1 84 ? 9.594 0.237 -5.242 1 62.81 84 GLY B C 1
ATOM 2839 O O . GLY B 1 84 ? 9.695 0.212 -6.469 1 62.81 84 GLY B O 1
ATOM 2840 N N . MET B 1 85 ? 10.422 -0.382 -4.449 1 66.44 85 MET B N 1
ATOM 2841 C CA . MET B 1 85 ? 11.508 -1.211 -4.953 1 66.44 85 MET B CA 1
ATOM 2842 C C . MET B 1 85 ? 10.977 -2.504 -5.559 1 66.44 85 MET B C 1
ATOM 2844 O O . MET B 1 85 ? 10.062 -3.119 -5.008 1 66.44 85 MET B O 1
ATOM 2848 N N . THR B 1 86 ? 11.297 -2.713 -6.77 1 71.81 86 THR B N 1
ATOM 2849 C CA . THR B 1 86 ? 10.898 -3.918 -7.484 1 71.81 86 THR B CA 1
ATOM 2850 C C . THR B 1 86 ? 12.102 -4.82 -7.734 1 71.81 86 THR B C 1
ATOM 2852 O O . THR B 1 86 ? 13.234 -4.449 -7.434 1 71.81 86 THR B O 1
ATOM 2855 N N . PHE B 1 87 ? 11.766 -5.969 -8.297 1 72.31 87 PHE B N 1
ATOM 2856 C CA . PHE B 1 87 ? 12.812 -6.879 -8.734 1 72.31 87 PHE B CA 1
ATOM 2857 C C . PHE B 1 87 ? 13.805 -6.164 -9.641 1 72.31 87 PHE B C 1
ATOM 2859 O O . PHE B 1 87 ? 15.023 -6.316 -9.484 1 72.31 87 PHE B O 1
ATOM 2866 N N . GLU B 1 88 ? 13.273 -5.32 -10.375 1 74.5 88 GLU B N 1
ATOM 2867 C CA . GLU B 1 88 ? 14.086 -4.645 -11.375 1 74.5 88 GLU B CA 1
ATOM 2868 C C . GLU B 1 88 ? 14.953 -3.561 -10.75 1 74.5 88 GLU B C 1
ATOM 2870 O O . GLU B 1 88 ? 15.914 -3.094 -11.367 1 74.5 88 GLU B O 1
ATOM 2875 N N . SER B 1 89 ? 14.602 -3.209 -9.508 1 76.12 89 SER B N 1
ATOM 2876 C CA . SER B 1 89 ? 15.305 -2.113 -8.852 1 76.12 89 SER B CA 1
ATOM 2877 C C . SER B 1 89 ? 16.766 -2.469 -8.594 1 76.12 89 SER B C 1
ATOM 2879 O O . SER B 1 89 ? 17.625 -1.587 -8.562 1 76.12 89 SER B O 1
ATOM 2881 N N . LEU B 1 90 ? 17 -3.721 -8.461 1 73.56 90 LEU B N 1
ATOM 2882 C CA . LEU B 1 90 ? 18.375 -4.164 -8.188 1 73.56 90 LEU B CA 1
ATOM 2883 C C . LEU B 1 90 ? 19.312 -3.764 -9.312 1 73.56 90 LEU B C 1
ATOM 2885 O O . LEU B 1 90 ? 20.391 -3.23 -9.062 1 73.56 90 LEU B O 1
ATOM 2889 N N . GLY B 1 91 ? 18.875 -3.912 -10.492 1 74.88 91 GLY B N 1
ATOM 2890 C CA . GLY B 1 91 ? 19.719 -3.582 -11.641 1 74.88 91 GLY B CA 1
ATOM 2891 C C . GLY B 1 91 ? 19.797 -2.09 -11.906 1 74.88 91 GLY B C 1
ATOM 2892 O O . GLY B 1 91 ? 20.688 -1.631 -12.625 1 74.88 91 GLY B O 1
ATOM 2893 N N . GLU B 1 92 ? 18.922 -1.446 -11.289 1 77.12 92 GLU B N 1
ATOM 2894 C CA . GLU B 1 92 ? 18.906 0.001 -11.484 1 77.12 92 GLU B CA 1
ATOM 2895 C C . GLU B 1 92 ? 19.828 0.696 -10.492 1 77.12 92 GLU B C 1
ATOM 2897 O O . GLU B 1 92 ? 20.422 1.736 -10.812 1 77.12 92 GLU B O 1
ATOM 2902 N N . VAL B 1 93 ? 19.953 0.092 -9.375 1 77.19 93 VAL B N 1
ATOM 2903 C CA . VAL B 1 93 ? 20.734 0.708 -8.305 1 77.19 93 VAL B CA 1
ATOM 2904 C C . VAL B 1 93 ? 22.203 0.277 -8.414 1 77.19 93 VAL B C 1
ATOM 2906 O O . VAL B 1 93 ? 23.109 1.097 -8.25 1 77.19 93 VAL B O 1
ATOM 2909 N N . PHE B 1 94 ? 22.359 -0.94 -8.734 1 78.81 94 PHE B N 1
ATOM 2910 C CA . PHE B 1 94 ? 23.719 -1.484 -8.688 1 78.81 94 PHE B CA 1
ATOM 2911 C C . PHE B 1 94 ? 24.234 -1.749 -10.094 1 78.81 94 PHE B C 1
ATOM 2913 O O . PHE B 1 94 ? 23.469 -2.021 -11.016 1 78.81 94 PHE B O 1
ATOM 2920 N N . ASP B 1 95 ? 25.531 -1.59 -10.086 1 74.56 95 ASP B N 1
ATOM 2921 C CA . ASP B 1 95 ? 26.188 -2.008 -11.312 1 74.56 95 ASP B CA 1
ATOM 2922 C C . ASP B 1 95 ? 26.328 -3.527 -11.375 1 74.56 95 ASP B C 1
ATOM 2924 O O . ASP B 1 95 ? 27.141 -4.109 -10.664 1 74.56 95 ASP B O 1
ATOM 2928 N N . CYS B 1 96 ? 25.484 -4.176 -12.109 1 65 96 CYS B N 1
ATOM 2929 C CA . CYS B 1 96 ? 25.438 -5.629 -12.172 1 65 96 CYS B CA 1
ATOM 2930 C C . CYS B 1 96 ? 26.547 -6.168 -13.086 1 65 96 CYS B C 1
ATOM 2932 O O . CYS B 1 96 ? 26.828 -7.367 -13.078 1 65 96 CYS B O 1
ATOM 2934 N N . ASP B 1 97 ? 27.016 -5.414 -13.961 1 61.28 97 ASP B N 1
ATOM 2935 C CA . ASP B 1 97 ? 28.031 -5.906 -14.883 1 61.28 97 ASP B CA 1
ATOM 2936 C C . ASP B 1 97 ? 29.297 -6.316 -14.125 1 61.28 97 ASP B C 1
ATOM 2938 O O . ASP B 1 97 ? 30.031 -7.207 -14.562 1 61.28 97 ASP B O 1
ATOM 2942 N N . ASP B 1 98 ? 29.594 -5.602 -13.109 1 54.59 98 ASP B N 1
ATOM 2943 C CA . ASP B 1 98 ? 30.875 -5.883 -12.453 1 54.59 98 ASP B CA 1
ATOM 2944 C C . ASP B 1 98 ? 30.766 -7.113 -11.555 1 54.59 98 ASP B C 1
ATOM 2946 O O . ASP B 1 98 ? 31.781 -7.598 -11.047 1 54.59 98 ASP B O 1
ATOM 2950 N N . ALA B 1 99 ? 29.609 -7.566 -11.203 1 51.72 99 ALA B N 1
ATOM 2951 C CA . ALA B 1 99 ? 29.547 -8.758 -10.359 1 51.72 99 ALA B CA 1
ATOM 2952 C C . ALA B 1 99 ? 30.125 -9.969 -11.07 1 51.72 99 ALA B C 1
ATOM 2954 O O . ALA B 1 99 ? 30.359 -11.008 -10.445 1 51.72 99 ALA B O 1
ATOM 2955 N N . SER B 1 100 ? 29.984 -10 -12.398 1 45.53 100 SER B N 1
ATOM 2956 C CA . SER B 1 100 ? 30.547 -11.117 -13.148 1 45.53 100 SER B CA 1
ATOM 2957 C C . SER B 1 100 ? 32.062 -11.164 -13.016 1 45.53 100 SER B C 1
ATOM 2959 O O . SER B 1 100 ? 32.688 -12.148 -13.406 1 45.53 100 SER B O 1
ATOM 2961 N N . THR B 1 101 ? 32.594 -10.055 -12.938 1 44.16 101 THR B N 1
ATOM 2962 C CA . THR B 1 101 ? 34.031 -10.266 -13.117 1 44.16 101 THR B CA 1
ATOM 2963 C C . THR B 1 101 ? 34.625 -11 -11.922 1 44.16 101 THR B C 1
ATOM 2965 O O . THR B 1 101 ? 34.219 -10.766 -10.781 1 44.16 101 THR B O 1
ATOM 2968 N N . ASP B 1 102 ? 35.031 -12.258 -12.133 1 38.62 102 ASP B N 1
ATOM 2969 C CA . ASP B 1 102 ? 35.812 -13.234 -11.383 1 38.62 102 ASP B CA 1
ATOM 2970 C C . ASP B 1 102 ? 36.719 -12.555 -10.375 1 38.62 102 ASP B C 1
ATOM 2972 O O . ASP B 1 102 ? 37.625 -13.18 -9.828 1 38.62 102 ASP B O 1
ATOM 2976 N N . THR B 1 103 ? 37.094 -11.328 -10.602 1 39.25 103 THR B N 1
ATOM 2977 C CA . THR B 1 103 ? 38.188 -11.086 -9.688 1 39.25 103 THR B CA 1
ATOM 2978 C C . THR B 1 103 ? 37.719 -11.086 -8.242 1 39.25 103 THR B C 1
ATOM 2980 O O . THR B 1 103 ? 36.781 -10.359 -7.887 1 39.25 103 THR B O 1
ATOM 2983 N N . GLY B 1 104 ? 37.5 -12.055 -7.465 1 43.03 104 GLY B N 1
ATOM 2984 C CA . GLY B 1 104 ? 37.438 -12.438 -6.066 1 43.03 104 GLY B CA 1
ATOM 2985 C C . GLY B 1 104 ? 36.875 -11.344 -5.18 1 43.03 104 GLY B C 1
ATOM 2986 O O . GLY B 1 104 ? 36.281 -11.633 -4.129 1 43.03 104 GLY B O 1
ATOM 2987 N N . ARG B 1 105 ? 37.438 -10.188 -5.195 1 47.72 105 ARG B N 1
ATOM 2988 C CA . ARG B 1 105 ? 37.188 -9.141 -4.215 1 47.72 105 ARG B CA 1
ATOM 2989 C C . ARG B 1 105 ? 36.062 -8.203 -4.703 1 47.72 105 ARG B C 1
ATOM 2991 O O . ARG B 1 105 ? 36.125 -6.992 -4.477 1 47.72 105 ARG B O 1
ATOM 2998 N N . GLY B 1 106 ? 35.094 -8.344 -5.578 1 55.41 106 GLY B N 1
ATOM 2999 C CA . GLY B 1 106 ? 34.375 -7.391 -6.398 1 55.41 106 GLY B CA 1
ATOM 3000 C C . GLY B 1 106 ? 33.375 -6.582 -5.617 1 55.41 106 GLY B C 1
ATOM 3001 O O . GLY B 1 106 ? 32.406 -7.129 -5.09 1 55.41 106 GLY B O 1
ATOM 3002 N N . GLU B 1 107 ? 33.656 -5.562 -5.199 1 70.94 107 GLU B N 1
ATOM 3003 C CA . GLU B 1 107 ? 32.875 -4.555 -4.496 1 70.94 107 GLU B CA 1
ATOM 3004 C C . GLU B 1 107 ? 31.688 -4.082 -5.344 1 70.94 107 GLU B C 1
ATOM 3006 O O . GLU B 1 107 ? 31.797 -3.957 -6.562 1 70.94 107 GLU B O 1
ATOM 3011 N N . LEU B 1 108 ? 30.531 -4.172 -4.719 1 78.31 108 LEU B N 1
ATOM 3012 C CA . LEU B 1 108 ? 29.344 -3.645 -5.371 1 78.31 108 LEU B CA 1
ATOM 3013 C C . LEU B 1 108 ? 29.469 -2.143 -5.605 1 78.31 108 LEU B C 1
ATOM 3015 O O . LEU B 1 108 ? 30.016 -1.423 -4.762 1 78.31 108 LEU B O 1
ATOM 3019 N N . SER B 1 109 ? 29.125 -1.801 -6.789 1 80.12 109 SER B N 1
ATOM 3020 C CA . SER B 1 109 ? 29.172 -0.377 -7.109 1 80.12 109 SER B CA 1
ATOM 3021 C C . SER B 1 109 ? 27.812 0.132 -7.555 1 80.12 109 SER B C 1
ATOM 3023 O O . SER B 1 109 ? 26.969 -0.648 -7.996 1 80.12 109 SER B O 1
ATOM 3025 N N . LEU B 1 110 ? 27.688 1.373 -7.316 1 80.5 110 LEU B N 1
ATOM 3026 C CA . LEU B 1 110 ? 26.484 2.043 -7.785 1 80.5 110 LEU B CA 1
ATOM 3027 C C . LEU B 1 110 ? 26.422 2.062 -9.312 1 80.5 110 LEU B C 1
ATOM 3029 O O . LEU B 1 110 ? 27.469 2.193 -9.969 1 80.5 110 LEU B O 1
ATOM 3033 N N . ASN B 1 111 ? 25.219 1.954 -9.781 1 78.56 111 ASN B N 1
ATOM 3034 C CA . ASN B 1 111 ? 25.047 2.213 -11.203 1 78.56 111 ASN B CA 1
ATOM 3035 C C . ASN B 1 111 ? 25.625 3.564 -11.602 1 78.56 111 ASN B C 1
ATOM 3037 O O . ASN B 1 111 ? 25.375 4.574 -10.945 1 78.56 111 ASN B O 1
ATOM 3041 N N . PRO B 1 112 ? 26.453 3.551 -12.594 1 76.81 112 PRO B N 1
ATOM 3042 C CA . PRO B 1 112 ? 27.125 4.789 -12.992 1 76.81 112 PRO B CA 1
ATOM 3043 C C . PRO B 1 112 ? 26.156 5.949 -13.195 1 76.81 112 PRO B C 1
ATOM 3045 O O . PRO B 1 112 ? 26.5 7.105 -12.945 1 76.81 112 PRO B O 1
ATOM 3048 N N . ARG B 1 113 ? 25.016 5.664 -13.688 1 78.31 113 ARG B N 1
ATOM 3049 C CA . ARG B 1 113 ? 24 6.695 -13.891 1 78.31 113 ARG B CA 1
ATOM 3050 C C . ARG B 1 113 ? 23.688 7.418 -12.586 1 78.31 113 ARG B C 1
ATOM 3052 O O . ARG B 1 113 ? 23.344 8.602 -12.586 1 78.31 113 ARG B O 1
ATOM 3059 N N . LEU B 1 114 ? 23.812 6.738 -11.523 1 78.31 114 LEU B N 1
ATOM 3060 C CA . LEU B 1 114 ? 23.484 7.297 -10.211 1 78.31 114 LEU B CA 1
ATOM 3061 C C . LEU B 1 114 ? 24.688 8.062 -9.648 1 78.31 114 LEU B C 1
ATOM 3063 O O . LEU B 1 114 ? 24.5 9.078 -8.969 1 78.31 114 LEU B O 1
ATOM 3067 N N . CYS B 1 115 ? 25.844 7.645 -10.008 1 76.44 115 CYS B N 1
ATOM 3068 C CA . CYS B 1 115 ? 27.062 8.227 -9.469 1 76.44 115 CYS B CA 1
ATOM 3069 C C . CYS B 1 115 ? 27.188 9.695 -9.875 1 76.44 115 CYS B C 1
ATOM 3071 O O . CYS B 1 115 ? 27.734 10.5 -9.125 1 76.44 115 CYS B O 1
ATOM 3073 N N . HIS B 1 116 ? 26.562 10.039 -11.008 1 78.62 116 HIS B N 1
ATOM 3074 C CA . HIS B 1 116 ? 26.781 11.375 -11.539 1 78.62 116 HIS B CA 1
ATOM 3075 C C . HIS B 1 116 ? 25.5 12.195 -11.523 1 78.62 116 HIS B C 1
ATOM 3077 O O . HIS B 1 116 ? 25.422 13.242 -12.164 1 78.62 116 HIS B O 1
ATOM 3083 N N . SER B 1 117 ? 24.594 11.75 -10.789 1 81.25 117 SER B N 1
ATOM 3084 C CA . SER B 1 117 ? 23.312 12.453 -10.758 1 81.25 117 SER B CA 1
ATOM 3085 C C . SER B 1 117 ? 23.375 13.688 -9.867 1 81.25 117 SER B C 1
ATOM 3087 O O . SER B 1 117 ? 23.484 13.578 -8.641 1 81.25 117 SER B O 1
ATOM 3089 N N . HIS B 1 118 ? 23.234 14.867 -10.531 1 83.19 118 HIS B N 1
ATOM 3090 C CA . HIS B 1 118 ? 23.281 16.125 -9.797 1 83.19 118 HIS B CA 1
ATOM 3091 C C . HIS B 1 118 ? 22.062 16.281 -8.883 1 83.19 118 HIS B C 1
ATOM 3093 O O . HIS B 1 118 ? 22.188 16.797 -7.773 1 83.19 118 HIS B O 1
ATOM 3099 N N . VAL B 1 119 ? 21.016 15.805 -9.375 1 82.19 119 VAL B N 1
ATOM 3100 C CA . VAL B 1 119 ? 19.781 15.898 -8.594 1 82.19 119 VAL B CA 1
ATOM 3101 C C . VAL B 1 119 ? 19.906 15.055 -7.328 1 82.19 119 VAL B C 1
ATOM 3103 O O . VAL B 1 119 ? 19.5 15.484 -6.246 1 82.19 119 VAL B O 1
ATOM 3106 N N . LEU B 1 120 ? 20.516 13.953 -7.473 1 82.12 120 LEU B N 1
ATOM 3107 C CA . LEU B 1 120 ? 20.703 13.086 -6.316 1 82.12 120 LEU B CA 1
ATOM 3108 C C . LEU B 1 120 ? 21.688 13.695 -5.324 1 82.12 120 LEU B C 1
ATOM 3110 O O . LEU B 1 120 ? 21.469 13.625 -4.113 1 82.12 120 LEU B O 1
ATOM 3114 N N . GLN B 1 121 ? 22.656 14.25 -5.859 1 82.56 121 GLN B N 1
ATOM 3115 C CA . GLN B 1 121 ? 23.656 14.891 -5.004 1 82.56 121 GLN B CA 1
ATOM 3116 C C . GLN B 1 121 ? 23.031 16.016 -4.188 1 82.56 121 GLN B C 1
ATOM 3118 O O . GLN B 1 121 ? 23.234 16.109 -2.975 1 82.56 121 GLN B O 1
ATOM 3123 N N . SER B 1 122 ? 22.297 16.828 -4.879 1 84.56 122 SER B N 1
ATOM 3124 C CA . SER B 1 122 ? 21.641 17.938 -4.211 1 84.56 122 SER B CA 1
ATOM 3125 C C . SER B 1 122 ? 20.641 17.453 -3.168 1 84.56 122 SER B C 1
ATOM 3127 O O . SER B 1 122 ? 20.547 18.016 -2.078 1 84.56 122 SER B O 1
ATOM 3129 N N . THR B 1 123 ? 19.984 16.453 -3.48 1 84.38 123 THR B N 1
ATOM 3130 C CA . THR B 1 123 ? 18.984 15.883 -2.568 1 84.38 123 THR B CA 1
ATOM 3131 C C . THR B 1 123 ? 19.672 15.305 -1.327 1 84.38 123 THR B C 1
ATOM 3133 O O . THR B 1 123 ? 19.172 15.469 -0.21 1 84.38 123 THR B O 1
ATOM 3136 N N . LEU B 1 124 ? 20.781 14.695 -1.528 1 82.44 124 LEU B N 1
ATOM 3137 C CA . LEU B 1 124 ? 21.5 14.109 -0.409 1 82.44 124 LEU B CA 1
ATOM 3138 C C . LEU B 1 124 ? 22.031 15.188 0.522 1 82.44 124 LEU B C 1
ATOM 3140 O O . LEU B 1 124 ? 22.047 15.016 1.743 1 82.44 124 LEU B O 1
ATOM 3144 N N . ARG B 1 125 ? 22.469 16.234 -0.051 1 84.81 125 ARG B N 1
ATOM 3145 C CA . ARG B 1 125 ? 22.922 17.359 0.762 1 84.81 125 ARG B CA 1
ATOM 3146 C C . ARG B 1 125 ? 21.797 17.922 1.612 1 84.81 125 ARG B C 1
ATOM 3148 O O . ARG B 1 125 ? 21.969 18.172 2.807 1 84.81 125 ARG B O 1
ATOM 3155 N N . THR B 1 126 ? 20.719 18.094 0.931 1 86.81 126 THR B N 1
ATOM 3156 C CA . THR B 1 126 ? 19.531 18.578 1.642 1 86.81 126 THR B CA 1
ATOM 3157 C C . THR B 1 126 ? 19.125 17.609 2.74 1 86.81 126 THR B C 1
ATOM 3159 O O . THR B 1 126 ? 18.812 18.016 3.859 1 86.81 126 THR B O 1
ATOM 3162 N N . TYR B 1 127 ? 19.156 16.422 2.441 1 84.06 127 TYR B N 1
ATOM 3163 C CA . TYR B 1 127 ? 18.844 15.375 3.396 1 84.06 127 TYR B CA 1
ATOM 3164 C C . TYR B 1 127 ? 19.734 15.453 4.621 1 84.06 127 TYR B C 1
ATOM 3166 O O . TYR B 1 127 ? 19.266 15.406 5.758 1 84.06 127 TYR B O 1
ATOM 3174 N N . LYS B 1 128 ? 20.984 15.547 4.387 1 84.56 128 LYS B N 1
ATOM 3175 C CA . LYS B 1 128 ? 21.938 15.609 5.484 1 84.56 128 LYS B CA 1
ATOM 3176 C C . LYS B 1 128 ? 21.672 16.812 6.379 1 84.56 128 LYS B C 1
ATOM 3178 O O . LYS B 1 128 ? 21.734 16.719 7.605 1 84.56 128 LYS B O 1
ATOM 3183 N N . GLN B 1 129 ? 21.391 17.844 5.746 1 90.19 129 GLN B N 1
ATOM 3184 C CA . GLN B 1 129 ? 21.094 19.062 6.5 1 90.19 129 GLN B CA 1
ATOM 3185 C C . GLN B 1 129 ? 19.859 18.875 7.383 1 90.19 129 GLN B C 1
ATOM 3187 O O . GLN B 1 129 ? 19.859 19.281 8.547 1 90.19 129 GLN B O 1
ATOM 3192 N N . ILE B 1 130 ? 18.891 18.281 6.859 1 92.94 130 ILE B N 1
ATOM 3193 C CA . ILE B 1 130 ? 17.641 18.047 7.578 1 92.94 130 ILE B CA 1
ATOM 3194 C C . ILE B 1 130 ? 17.875 17.141 8.773 1 92.94 130 ILE B C 1
ATOM 3196 O O . ILE B 1 130 ? 17.391 17.391 9.867 1 92.94 130 ILE B O 1
ATOM 3200 N N . ILE B 1 131 ? 18.688 16.156 8.562 1 87.75 131 ILE B N 1
ATOM 3201 C CA . ILE B 1 131 ? 18.984 15.195 9.617 1 87.75 131 ILE B CA 1
ATOM 3202 C C . ILE B 1 131 ? 19.844 15.859 10.695 1 87.75 131 ILE B C 1
ATOM 3204 O O . ILE B 1 131 ? 19.547 15.727 11.883 1 87.75 131 ILE B O 1
ATOM 3208 N N . ASP B 1 132 ? 20.828 16.547 10.258 1 90.56 132 ASP B N 1
ATOM 3209 C CA . ASP B 1 132 ? 21.75 17.188 11.188 1 90.56 132 ASP B CA 1
ATOM 3210 C C . ASP B 1 132 ? 21.031 18.203 12.07 1 90.56 132 ASP B C 1
ATOM 3212 O O . ASP B 1 132 ? 21.328 18.328 13.266 1 90.56 132 ASP B O 1
ATOM 3216 N N . GLN B 1 133 ? 20.125 18.859 11.516 1 94.62 133 GLN B N 1
ATOM 3217 C CA . GLN B 1 133 ? 19.422 19.922 12.234 1 94.62 133 GLN B CA 1
ATOM 3218 C C . GLN B 1 133 ? 18.156 19.406 12.898 1 94.62 133 GLN B C 1
ATOM 3220 O O . GLN B 1 133 ? 17.484 20.125 13.641 1 94.62 133 GLN B O 1
ATOM 3225 N N . GLY B 1 134 ? 17.797 18.203 12.656 1 94.75 134 GLY B N 1
ATOM 3226 C CA . GLY B 1 134 ? 16.625 17.594 13.25 1 94.75 134 GLY B CA 1
ATOM 3227 C C . GLY B 1 134 ? 15.328 18.281 12.852 1 94.75 134 GLY B C 1
ATOM 3228 O O . GLY B 1 134 ? 14.492 18.578 13.703 1 94.75 134 GLY B O 1
ATOM 3229 N N . LEU B 1 135 ? 15.18 18.516 11.562 1 97 135 LEU B N 1
ATOM 3230 C CA . LEU B 1 135 ? 14.102 19.391 11.086 1 97 135 LEU B CA 1
ATOM 3231 C C . LEU B 1 135 ? 12.867 18.562 10.727 1 97 135 LEU B C 1
ATOM 3233 O O . LEU B 1 135 ? 11.789 19.125 10.508 1 97 135 LEU B O 1
ATOM 3237 N N . LEU B 1 136 ? 13.039 17.234 10.75 1 96.69 136 LEU B N 1
ATOM 3238 C CA . LEU B 1 136 ? 11.93 16.406 10.32 1 96.69 136 LEU B CA 1
ATOM 3239 C C . LEU B 1 136 ? 11.672 15.281 11.32 1 96.69 136 LEU B C 1
ATOM 3241 O O . LEU B 1 136 ? 12.594 14.562 11.703 1 96.69 136 LEU B O 1
ATOM 3245 N N . LEU B 1 137 ? 10.523 15.172 11.82 1 96.31 137 LEU B N 1
ATOM 3246 C CA . LEU B 1 137 ? 10.047 14.047 12.617 1 96.31 137 LEU B CA 1
ATOM 3247 C C . LEU B 1 137 ? 8.891 13.336 11.922 1 96.31 137 LEU B C 1
ATOM 3249 O O . LEU B 1 137 ? 7.855 13.945 11.648 1 96.31 137 LEU B O 1
ATOM 3253 N N . THR B 1 138 ? 9.086 12.094 11.617 1 94.94 138 THR B N 1
ATOM 3254 C CA . THR B 1 138 ? 8.062 11.328 10.922 1 94.94 138 THR B CA 1
ATOM 3255 C C . THR B 1 138 ? 7.336 10.398 11.883 1 94.94 138 THR B C 1
ATOM 3257 O O . THR B 1 138 ? 7.973 9.688 12.664 1 94.94 138 THR B O 1
ATOM 3260 N N . ILE B 1 139 ? 6.09 10.469 11.883 1 96.38 139 ILE B N 1
ATOM 3261 C CA . ILE B 1 139 ? 5.215 9.586 12.648 1 96.38 139 ILE B CA 1
ATOM 3262 C C . ILE B 1 139 ? 4.266 8.852 11.711 1 96.38 139 ILE B C 1
ATOM 3264 O O . ILE B 1 139 ? 3.602 9.469 10.875 1 96.38 139 ILE B O 1
ATOM 3268 N N . ALA B 1 140 ? 4.184 7.578 11.859 1 94.44 140 ALA B N 1
ATOM 3269 C CA . ALA B 1 140 ? 3.391 6.777 10.93 1 94.44 140 ALA B CA 1
ATOM 3270 C C . ALA B 1 140 ? 2.037 6.418 11.531 1 94.44 140 ALA B C 1
ATOM 3272 O O . ALA B 1 140 ? 1.906 6.289 12.75 1 94.44 140 ALA B O 1
ATOM 3273 N N . PHE B 1 141 ? 1.054 6.281 10.664 1 97.06 141 PHE B N 1
ATOM 3274 C CA . PHE B 1 141 ? -0.247 5.727 11.023 1 97.06 141 PHE B CA 1
ATOM 3275 C C . PHE B 1 141 ? -0.743 4.77 9.945 1 97.06 141 PHE B C 1
ATOM 3277 O O . PHE B 1 141 ? -0.201 4.738 8.836 1 97.06 141 PHE B O 1
ATOM 3284 N N . ARG B 1 142 ? -1.75 4.004 10.297 1 95.06 142 ARG B N 1
ATOM 3285 C CA . ARG B 1 142 ? -2.381 3.152 9.289 1 95.06 142 ARG B CA 1
ATOM 3286 C C . ARG B 1 142 ? -3.896 3.326 9.297 1 95.06 142 ARG B C 1
ATOM 3288 O O . ARG B 1 142 ? -4.5 3.621 8.266 1 95.06 142 ARG B O 1
ATOM 3295 N N . THR B 1 143 ? -4.492 3.168 10.484 1 96.94 143 THR B N 1
ATOM 3296 C CA . THR B 1 143 ? -5.949 3.186 10.57 1 96.94 143 THR B CA 1
ATOM 3297 C C . THR B 1 143 ? -6.457 4.594 10.867 1 96.94 143 THR B C 1
ATOM 3299 O O . THR B 1 143 ? -5.703 5.445 11.336 1 96.94 143 THR B O 1
ATOM 3302 N N . VAL B 1 144 ? -7.734 4.773 10.625 1 97.31 144 VAL B N 1
ATOM 3303 C CA . VAL B 1 144 ? -8.352 6.059 10.922 1 97.31 144 VAL B CA 1
ATOM 3304 C C . VAL B 1 144 ? -8.336 6.309 12.43 1 97.31 144 VAL B C 1
ATOM 3306 O O . VAL B 1 144 ? -8.117 7.441 12.875 1 97.31 144 VAL B O 1
ATOM 3309 N N . ASP B 1 145 ? -8.445 5.258 13.242 1 96.06 145 ASP B N 1
ATOM 3310 C CA . ASP B 1 145 ? -8.352 5.387 14.695 1 96.06 145 ASP B CA 1
ATOM 3311 C C . ASP B 1 145 ? -6.973 5.879 15.117 1 96.06 145 ASP B C 1
ATOM 3313 O O . ASP B 1 145 ? -6.859 6.824 15.906 1 96.06 145 ASP B O 1
ATOM 3317 N N . ASP B 1 146 ? -6.039 5.23 14.586 1 97.31 146 ASP B N 1
ATOM 3318 C CA . ASP B 1 146 ? -4.648 5.586 14.852 1 97.31 146 ASP B CA 1
ATOM 3319 C C . ASP B 1 146 ? -4.352 7.02 14.422 1 97.31 146 ASP B C 1
ATOM 3321 O O . ASP B 1 146 ? -3.732 7.781 15.172 1 97.31 146 ASP B O 1
ATOM 3325 N N . TYR B 1 147 ? -4.812 7.344 13.305 1 98.31 147 TYR B N 1
ATOM 3326 C CA . TYR B 1 147 ? -4.621 8.68 12.75 1 98.31 147 TYR B CA 1
ATOM 3327 C C . TYR B 1 147 ? -5.211 9.742 13.672 1 98.31 147 TYR B C 1
ATOM 3329 O O . TYR B 1 147 ? -4.551 10.742 13.977 1 98.31 147 TYR B O 1
ATOM 3337 N N . LEU B 1 148 ? -6.422 9.57 14.117 1 98 148 LEU B N 1
ATOM 3338 C CA . LEU B 1 148 ? -7.121 10.57 14.914 1 98 148 LEU B CA 1
ATOM 3339 C C . LEU B 1 148 ? -6.406 10.812 16.234 1 98 148 LEU B C 1
ATOM 3341 O O . LEU B 1 148 ? -6.238 11.961 16.656 1 98 148 LEU B O 1
ATOM 3345 N N . VAL B 1 149 ? -5.953 9.766 16.859 1 98 149 VAL B N 1
ATOM 3346 C CA . VAL B 1 149 ? -5.254 9.883 18.141 1 98 149 VAL B CA 1
ATOM 3347 C C . VAL B 1 149 ? -3.928 10.609 17.938 1 98 149 VAL B C 1
ATOM 3349 O O . VAL B 1 149 ? -3.604 11.539 18.688 1 98 149 VAL B O 1
ATOM 3352 N N . LYS B 1 150 ? -3.236 10.242 16.953 1 98.69 150 LYS B N 1
ATOM 3353 C CA . LYS B 1 150 ? -1.92 10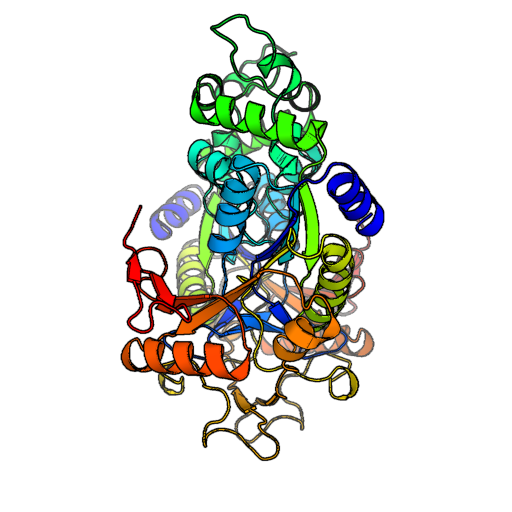.828 16.703 1 98.69 150 LYS B CA 1
ATOM 3354 C C . LYS B 1 150 ? -2.037 12.266 16.219 1 98.69 150 LYS B C 1
ATOM 3356 O O . LYS B 1 150 ? -1.183 13.102 16.531 1 98.69 150 LYS B O 1
ATOM 3361 N N . LEU B 1 151 ? -3.074 12.5 15.453 1 98.69 151 LEU B N 1
ATOM 3362 C CA . LEU B 1 151 ? -3.309 13.867 15.023 1 98.69 151 LEU B CA 1
ATOM 3363 C C . LEU B 1 151 ? -3.508 14.789 16.219 1 98.69 151 LEU B C 1
ATOM 3365 O O . LEU B 1 151 ? -2.924 15.875 16.281 1 98.69 151 LEU B O 1
ATOM 3369 N N . GLN B 1 152 ? -4.285 14.375 17.172 1 98.5 152 GLN B N 1
ATOM 3370 C CA . GLN B 1 152 ? -4.516 15.172 18.375 1 98.5 152 GLN B CA 1
ATOM 3371 C C . GLN B 1 152 ? -3.211 15.445 19.109 1 98.5 152 GLN B C 1
ATOM 3373 O O . GLN B 1 152 ? -2.924 16.578 19.484 1 98.5 152 GLN B O 1
ATOM 3378 N N . LEU B 1 153 ? -2.467 14.398 19.281 1 98.38 153 LEU B N 1
ATOM 3379 C CA . LEU B 1 153 ? -1.196 14.523 20 1 98.38 153 LEU B CA 1
ATOM 3380 C C . LEU B 1 153 ? -0.268 15.5 19.266 1 98.38 153 LEU B C 1
ATOM 3382 O O . LEU B 1 153 ? 0.369 16.344 19.906 1 98.38 153 LEU B O 1
ATOM 3386 N N . CYS B 1 154 ? -0.225 15.367 17.984 1 98.56 154 CYS B N 1
ATOM 3387 C CA . CYS B 1 154 ? 0.64 16.234 17.188 1 98.56 154 CYS B CA 1
ATOM 3388 C C . CYS B 1 154 ? 0.174 17.688 17.266 1 98.56 154 CYS B C 1
ATOM 3390 O O . CYS B 1 154 ? 0.988 18.594 17.422 1 98.56 154 CYS B O 1
ATOM 3392 N N . CYS B 1 155 ? -1.115 17.906 17.141 1 98.31 155 CYS B N 1
ATOM 3393 C CA . CYS B 1 155 ? -1.671 19.25 17.188 1 98.31 155 CYS B CA 1
ATOM 3394 C C . CYS B 1 155 ? -1.402 19.906 18.547 1 98.31 155 CYS B C 1
ATOM 3396 O O . CYS B 1 155 ? -1.016 21.078 18.609 1 98.31 155 CYS B O 1
ATOM 3398 N N . GLU B 1 156 ? -1.581 19.141 19.562 1 97.38 156 GLU B N 1
ATOM 3399 C CA . GLU B 1 156 ? -1.331 19.656 20.906 1 97.38 156 GLU B CA 1
ATOM 3400 C C . GLU B 1 156 ? 0.137 20.031 21.094 1 97.38 156 GLU B C 1
ATOM 3402 O O . GLU B 1 156 ? 0.452 21.016 21.75 1 97.38 156 GLU B O 1
ATOM 3407 N N . ALA B 1 157 ? 0.956 19.25 20.531 1 96.81 157 ALA B N 1
ATOM 3408 C CA . ALA B 1 157 ? 2.381 19.562 20.594 1 96.81 157 ALA B CA 1
ATOM 3409 C C . ALA B 1 157 ? 2.691 20.828 19.797 1 96.81 157 ALA B C 1
ATOM 3411 O O . ALA B 1 157 ? 3.475 21.672 20.25 1 96.81 157 ALA B O 1
ATOM 3412 N N . VAL B 1 158 ? 2.104 20.984 18.672 1 95.94 158 VAL B N 1
ATOM 3413 C CA . VAL B 1 158 ? 2.322 22.125 17.781 1 95.94 158 VAL B CA 1
ATOM 3414 C C . VAL B 1 158 ? 1.756 23.391 18.438 1 95.94 158 VAL B C 1
ATOM 3416 O O . VAL B 1 158 ? 2.227 24.5 18.156 1 95.94 158 VAL B O 1
ATOM 3419 N N . ASN B 1 159 ? 0.759 23.188 19.219 1 95.25 159 ASN B N 1
ATOM 3420 C CA . ASN B 1 159 ? 0.114 24.312 19.891 1 95.25 159 ASN B CA 1
ATOM 3421 C C . ASN B 1 159 ? 1.119 25.141 20.672 1 95.25 159 ASN B C 1
ATOM 3423 O O . ASN B 1 159 ? 0.945 26.359 20.812 1 95.25 159 ASN B O 1
ATOM 3427 N N . ALA B 1 160 ? 2.129 24.562 21.141 1 91.5 160 ALA B N 1
ATOM 3428 C CA . ALA B 1 160 ? 3.145 25.25 21.938 1 91.5 160 ALA B CA 1
ATOM 3429 C C . ALA B 1 160 ? 3.834 26.344 21.125 1 91.5 160 ALA B C 1
ATOM 3431 O O . ALA B 1 160 ? 4.387 27.297 21.672 1 91.5 160 ALA B O 1
ATOM 3432 N N . CYS B 1 161 ? 3.727 26.266 19.875 1 92.81 161 CYS B N 1
ATOM 3433 C CA . CYS B 1 161 ? 4.406 27.219 19.016 1 92.81 161 CYS B CA 1
ATOM 3434 C C . CYS B 1 161 ? 3.496 28.391 18.672 1 92.81 161 CYS B C 1
ATOM 3436 O O . CYS B 1 161 ? 3.926 29.359 18.016 1 92.81 161 CYS B O 1
ATOM 3438 N N . GLY B 1 162 ? 2.25 28.281 19.016 1 93 162 GLY B N 1
ATOM 3439 C CA . GLY B 1 162 ? 1.309 29.359 18.797 1 93 162 GLY B CA 1
ATOM 3440 C C . GLY B 1 162 ? 1.125 29.703 17.328 1 93 162 GLY B C 1
ATOM 3441 O O . GLY B 1 162 ? 0.854 28.812 16.516 1 93 162 GLY B O 1
ATOM 3442 N N . ALA B 1 163 ? 1.395 30.969 17.016 1 94.25 163 ALA B N 1
ATOM 3443 C CA . ALA B 1 163 ? 1.12 31.484 15.672 1 94.25 163 ALA B CA 1
ATOM 3444 C C . ALA B 1 163 ? 2.182 31.016 14.68 1 94.25 163 ALA B C 1
ATOM 3446 O O . ALA B 1 163 ? 2.006 31.141 13.469 1 94.25 163 ALA B O 1
ATOM 3447 N N . LEU B 1 164 ? 3.209 30.438 15.172 1 96.31 164 LEU B N 1
ATOM 3448 C CA . LEU B 1 164 ? 4.258 29.906 14.305 1 96.31 164 LEU B CA 1
ATOM 3449 C C . LEU B 1 164 ? 3.949 28.484 13.867 1 96.31 164 LEU B C 1
ATOM 3451 O O . LEU B 1 164 ? 4.676 27.906 13.055 1 96.31 164 LEU B O 1
ATOM 3455 N N . GLY B 1 165 ? 2.854 27.969 14.391 1 97.38 165 GLY B N 1
ATOM 3456 C CA . GLY B 1 165 ? 2.412 26.641 14.016 1 97.38 165 GLY B CA 1
ATOM 3457 C C . GLY B 1 165 ? 1.515 26.625 12.789 1 97.38 165 GLY B C 1
ATOM 3458 O O . GLY B 1 165 ? 0.671 27.516 12.625 1 97.38 165 GLY B O 1
ATOM 3459 N N . LEU B 1 166 ? 1.753 25.688 11.922 1 98.38 166 LEU B N 1
ATOM 3460 C CA . LEU B 1 166 ? 0.942 25.453 10.734 1 98.38 166 LEU B CA 1
ATOM 3461 C C . LEU B 1 166 ? 0.496 24 10.648 1 98.38 166 LEU B C 1
ATOM 3463 O O . LEU B 1 166 ? 1.291 23.078 10.891 1 98.38 166 LEU B O 1
ATOM 3467 N N . VAL B 1 167 ? -0.776 23.797 10.438 1 98.62 167 VAL B N 1
ATOM 3468 C CA . VAL B 1 167 ? -1.338 22.453 10.289 1 98.62 167 VAL B CA 1
ATOM 3469 C C . VAL B 1 167 ? -1.856 22.266 8.867 1 98.62 167 VAL B C 1
ATOM 3471 O O . VAL B 1 167 ? -2.746 23 8.422 1 98.62 167 VAL B O 1
ATOM 3474 N N . TYR B 1 168 ? -1.234 21.328 8.148 1 98.75 168 TYR B N 1
ATOM 3475 C CA . TYR B 1 168 ? -1.496 21 6.754 1 98.75 168 TYR B CA 1
ATOM 3476 C C . TYR B 1 168 ? -2.125 19.609 6.625 1 98.75 168 TYR B C 1
ATOM 3478 O O . TYR B 1 168 ? -1.422 18.609 6.648 1 98.75 168 TYR B O 1
ATOM 3486 N N . LEU B 1 169 ? -3.443 19.547 6.465 1 98.38 169 LEU B N 1
ATOM 3487 C CA . LEU B 1 169 ? -4.207 18.312 6.578 1 98.38 169 LEU B CA 1
ATOM 3488 C C . LEU B 1 169 ? -4.445 17.703 5.207 1 98.38 169 LEU B C 1
ATOM 3490 O O . LEU B 1 169 ? -5.586 17.625 4.738 1 98.38 169 LEU B O 1
ATOM 3494 N N . ALA B 1 170 ? -3.412 17.078 4.629 1 97.12 170 ALA B N 1
ATOM 3495 C CA . ALA B 1 170 ? -3.482 16.562 3.262 1 97.12 170 ALA B CA 1
ATOM 3496 C C . ALA B 1 170 ? -3.795 15.078 3.25 1 97.12 170 ALA B C 1
ATOM 3498 O O . ALA B 1 170 ? -3.914 14.469 2.184 1 97.12 170 ALA B O 1
ATOM 3499 N N . ALA B 1 171 ? -3.945 14.414 4.383 1 97.69 171 ALA B N 1
ATOM 3500 C CA . ALA B 1 171 ? -4.289 13 4.418 1 97.69 171 ALA B CA 1
ATOM 3501 C C . ALA B 1 171 ? -5.723 12.773 3.953 1 97.69 171 ALA B C 1
ATOM 3503 O O . ALA B 1 171 ? -6.613 13.578 4.238 1 97.69 171 ALA B O 1
ATOM 3504 N N . ALA B 1 172 ? -5.906 11.703 3.252 1 96.31 172 ALA B N 1
ATOM 3505 C CA . ALA B 1 172 ? -7.254 11.25 2.914 1 96.31 172 ALA B CA 1
ATOM 3506 C C . ALA B 1 172 ? -7.852 10.422 4.051 1 96.31 172 ALA B C 1
ATOM 3508 O O . ALA B 1 172 ? -7.562 9.234 4.18 1 96.31 172 ALA B O 1
ATOM 3509 N N . VAL B 1 173 ? -8.734 11.07 4.777 1 96.19 173 VAL B N 1
ATOM 3510 C CA . VAL B 1 173 ? -9.273 10.438 5.98 1 96.19 173 VAL B CA 1
ATOM 3511 C C . VAL B 1 173 ? -10.633 9.812 5.668 1 96.19 173 VAL B C 1
ATOM 3513 O O . VAL B 1 173 ? -11.492 10.445 5.055 1 96.19 173 VAL B O 1
ATOM 3516 N N . SER B 1 174 ? -10.766 8.617 6.141 1 94.31 174 SER B N 1
ATOM 3517 C CA . SER B 1 174 ? -12.023 7.914 5.922 1 94.31 174 SER B CA 1
ATOM 3518 C C . SER B 1 174 ? -13.203 8.695 6.504 1 94.31 174 SER B C 1
ATOM 3520 O O . SER B 1 174 ? -13.109 9.227 7.613 1 94.31 174 SER B O 1
ATOM 3522 N N . ASP B 1 175 ? -14.289 8.711 5.727 1 91.5 175 ASP B N 1
ATOM 3523 C CA . ASP B 1 175 ? -15.508 9.344 6.211 1 91.5 175 ASP B CA 1
ATOM 3524 C C . ASP B 1 175 ? -16.297 8.391 7.105 1 91.5 175 ASP B C 1
ATOM 3526 O O . ASP B 1 175 ? -17.094 8.836 7.938 1 91.5 175 ASP B O 1
ATOM 3530 N N . PHE B 1 176 ? -16.078 7.078 6.895 1 93.31 176 PHE B N 1
ATOM 3531 C CA . PHE B 1 176 ? -16.828 6.059 7.605 1 93.31 176 PHE B CA 1
ATOM 3532 C C . PHE B 1 176 ? -15.906 4.98 8.164 1 93.31 176 PHE B C 1
ATOM 3534 O O . PHE B 1 176 ? -14.82 4.754 7.629 1 93.31 176 PHE B O 1
ATOM 3541 N N . TYR B 1 177 ? -16.312 4.406 9.195 1 94.56 177 TYR B N 1
ATOM 3542 C CA . TYR B 1 177 ? -15.602 3.277 9.781 1 94.56 177 TYR B CA 1
ATOM 3543 C C . TYR B 1 177 ? -16.531 2.424 10.625 1 94.56 177 TYR B C 1
ATOM 3545 O O . TYR B 1 177 ? -17.734 2.693 10.703 1 94.56 177 TYR B O 1
ATOM 3553 N N . ILE B 1 178 ? -16.094 1.338 11.125 1 93.56 178 ILE B N 1
ATOM 3554 C CA . ILE B 1 178 ? -16.812 0.548 12.125 1 93.56 178 ILE B CA 1
ATOM 3555 C C . ILE B 1 178 ? -16.141 0.722 13.492 1 93.56 178 ILE B C 1
ATOM 3557 O O . ILE B 1 178 ? -14.984 0.361 13.672 1 93.56 178 ILE B O 1
ATOM 3561 N N . PRO B 1 179 ? -16.938 1.226 14.422 1 93.62 179 PRO B N 1
ATOM 3562 C CA . PRO B 1 179 ? -16.375 1.329 15.766 1 93.62 179 PRO B CA 1
ATOM 3563 C C . PRO B 1 179 ? -15.875 -0.014 16.297 1 93.62 179 PRO B C 1
ATOM 3565 O O . PRO B 1 179 ? -16.5 -1.049 16.047 1 93.62 179 PRO B O 1
ATOM 3568 N N . THR B 1 180 ? -14.781 0.071 17.031 1 91.5 180 THR B N 1
ATOM 3569 C CA . THR B 1 180 ? -14.094 -1.129 17.484 1 91.5 180 THR B CA 1
ATOM 3570 C C . THR B 1 180 ? -15.07 -2.072 18.188 1 91.5 180 THR B C 1
ATOM 3572 O O . THR B 1 180 ? -15.016 -3.287 17.984 1 91.5 180 THR B O 1
ATOM 3575 N N . GLU B 1 181 ? -15.992 -1.527 18.984 1 92.44 181 GLU B N 1
ATOM 3576 C CA . GLU B 1 181 ? -16.922 -2.326 19.781 1 92.44 181 GLU B CA 1
ATOM 3577 C C . GLU B 1 181 ? -17.938 -3.033 18.891 1 92.44 181 GLU B C 1
ATOM 3579 O O . GLU B 1 181 ? -18.609 -3.971 19.328 1 92.44 181 GLU B O 1
ATOM 3584 N N . LYS B 1 182 ? -18.094 -2.619 17.656 1 91.62 182 LYS B N 1
ATOM 3585 C CA . LYS B 1 182 ? -19.078 -3.199 16.734 1 91.62 182 LYS B CA 1
ATOM 3586 C C . LYS B 1 182 ? -18.406 -4.109 15.711 1 91.62 182 LYS B C 1
ATOM 3588 O O . LYS B 1 182 ? -19.078 -4.688 14.852 1 91.62 182 LYS B O 1
ATOM 3593 N N . ARG B 1 183 ? -17.141 -4.227 15.812 1 90.12 183 ARG B N 1
ATOM 3594 C CA . ARG B 1 183 ? -16.406 -5.059 14.867 1 90.12 183 ARG B CA 1
ATOM 3595 C C . ARG B 1 183 ? -16.484 -6.531 15.258 1 90.12 183 ARG B C 1
ATOM 3597 O O . ARG B 1 183 ? -16.406 -6.867 16.438 1 90.12 183 ARG B O 1
ATOM 3604 N N . ALA B 1 184 ? -16.625 -7.359 14.195 1 86.31 184 ALA B N 1
ATOM 3605 C CA . ALA B 1 184 ? -16.5 -8.797 14.438 1 86.31 184 ALA B CA 1
ATOM 3606 C C . ALA B 1 184 ? -15.078 -9.148 14.875 1 86.31 184 ALA B C 1
ATOM 3608 O O . ALA B 1 184 ? -14.109 -8.523 14.43 1 86.31 184 ALA B O 1
ATOM 3609 N N . LEU B 1 185 ? -14.992 -10.094 15.75 1 86.44 185 LEU B N 1
ATOM 3610 C CA . LEU B 1 185 ? -13.688 -10.484 16.266 1 86.44 185 LEU B CA 1
ATOM 3611 C C . LEU B 1 185 ? -12.844 -11.117 15.164 1 86.44 185 LEU B C 1
ATOM 3613 O O . LEU B 1 185 ? -11.664 -10.797 15.016 1 86.44 185 LEU B O 1
ATOM 3617 N N . HIS B 1 186 ? -13.492 -12.008 14.461 1 84 186 HIS B N 1
ATOM 3618 C CA . HIS B 1 186 ? -12.789 -12.758 13.43 1 84 186 HIS B CA 1
ATOM 3619 C C . HIS B 1 186 ? -13.32 -12.414 12.039 1 84 186 HIS B C 1
ATOM 3621 O O . HIS B 1 186 ? -14.312 -11.695 11.914 1 84 186 HIS B O 1
ATOM 3627 N N . LYS B 1 187 ? -12.562 -12.906 11.07 1 80.88 187 LYS B N 1
ATOM 3628 C CA . LYS B 1 187 ? -12.906 -12.648 9.672 1 80.88 187 LYS B CA 1
ATOM 3629 C C . LYS B 1 187 ? -14.344 -13.07 9.375 1 80.88 187 LYS B C 1
ATOM 3631 O O . LYS B 1 187 ? -14.789 -14.125 9.82 1 80.88 187 LYS B O 1
ATOM 3636 N N . ILE B 1 188 ? -15.07 -12.188 8.727 1 77.31 188 ILE B N 1
ATOM 3637 C CA . ILE B 1 188 ? -16.422 -12.492 8.289 1 77.31 188 ILE B CA 1
ATOM 3638 C C . ILE B 1 188 ? -16.391 -13.609 7.25 1 77.31 188 ILE B C 1
ATOM 3640 O O . ILE B 1 188 ? -15.68 -13.523 6.25 1 77.31 188 ILE B O 1
ATOM 3644 N N . GLN B 1 189 ? -17.062 -14.695 7.543 1 78 189 GLN B N 1
ATOM 3645 C CA . GLN B 1 189 ? -17 -15.891 6.703 1 78 189 GLN B CA 1
ATOM 3646 C C . GLN B 1 189 ? -18 -15.805 5.547 1 78 189 GLN B C 1
ATOM 3648 O O . GLN B 1 189 ? -19.062 -15.195 5.684 1 78 189 GLN B O 1
ATOM 3653 N N . LYS B 1 190 ? -17.484 -16.5 4.52 1 72.75 190 LYS B N 1
ATOM 3654 C CA . LYS B 1 190 ? -18.422 -16.719 3.424 1 72.75 190 LYS B CA 1
ATOM 3655 C C . LYS B 1 190 ? -19.453 -17.781 3.789 1 72.75 190 LYS B C 1
ATOM 3657 O O . LYS B 1 190 ? -19.172 -18.688 4.578 1 72.75 190 LYS B O 1
ATOM 3662 N N . ASN B 1 191 ? -20.656 -17.672 3.387 1 64.19 191 ASN B N 1
ATOM 3663 C CA . ASN B 1 191 ? -21.703 -18.688 3.492 1 64.19 191 ASN B CA 1
ATOM 3664 C C . ASN B 1 191 ? -22.219 -18.812 4.922 1 64.19 191 ASN B C 1
ATOM 3666 O O . ASN B 1 191 ? -22.359 -19.922 5.441 1 64.19 191 ASN B O 1
ATOM 3670 N N . THR B 1 192 ? -22.109 -17.859 5.578 1 65.12 192 THR B N 1
ATOM 3671 C CA . THR B 1 192 ? -22.656 -17.906 6.926 1 65.12 192 THR B CA 1
ATOM 3672 C C . THR B 1 192 ? -24.016 -17.219 6.973 1 65.12 192 THR B C 1
ATOM 3674 O O . THR B 1 192 ? -24.422 -16.547 6.016 1 65.12 192 THR B O 1
ATOM 3677 N N . ALA B 1 193 ? -24.641 -17.547 8.07 1 54.31 193 ALA B N 1
ATOM 3678 C CA . ALA B 1 193 ? -25.969 -17 8.359 1 54.31 193 ALA B CA 1
ATOM 3679 C C . ALA B 1 193 ? -25.953 -15.477 8.359 1 54.31 193 ALA B C 1
ATOM 3681 O O . ALA B 1 193 ? -27 -14.836 8.258 1 54.31 193 ALA B O 1
ATOM 3682 N N . GLN B 1 194 ? -24.734 -14.969 8.344 1 66.38 194 GLN B N 1
ATOM 3683 C CA . GLN B 1 194 ? -24.609 -13.516 8.375 1 66.38 194 GLN B CA 1
ATOM 3684 C C . GLN B 1 194 ? -24.781 -12.914 6.984 1 66.38 194 GLN B C 1
ATOM 3686 O O . GLN B 1 194 ? -24.938 -11.703 6.84 1 66.38 194 GLN B O 1
ATOM 3691 N N . LEU B 1 195 ? -24.953 -13.828 6.109 1 71.12 195 LEU B N 1
ATOM 3692 C CA . LEU B 1 195 ? -25.078 -13.367 4.73 1 71.12 195 LEU B CA 1
ATOM 3693 C C . LEU B 1 195 ? -26.547 -13.266 4.312 1 71.12 195 LEU B C 1
ATOM 3695 O O . LEU B 1 195 ? -27.391 -13.953 4.867 1 71.12 195 LEU B O 1
ATOM 3699 N N . GLY B 1 196 ? -26.75 -12.211 3.521 1 72.25 196 GLY B N 1
ATOM 3700 C CA . GLY B 1 196 ? -28.078 -12.008 2.986 1 72.25 196 GLY B CA 1
ATOM 3701 C C . GLY B 1 196 ? -28.438 -12.992 1.887 1 72.25 196 GLY B C 1
ATOM 3702 O O . GLY B 1 196 ? -27.75 -13.992 1.698 1 72.25 196 GLY B O 1
ATOM 3703 N N . SER B 1 197 ? -29.641 -12.609 1.379 1 76.25 197 SER B N 1
ATOM 3704 C CA . SER B 1 197 ? -30.078 -13.375 0.224 1 76.25 197 SER B CA 1
ATOM 3705 C C . SER B 1 197 ? -29.016 -13.398 -0.871 1 76.25 197 SER B C 1
ATOM 3707 O O . SER B 1 197 ? -28.297 -12.422 -1.062 1 76.25 197 SER B O 1
ATOM 3709 N N . ASN B 1 198 ? -28.703 -14.5 -1.541 1 80.62 198 ASN B N 1
ATOM 3710 C CA . ASN B 1 198 ? -27.781 -14.68 -2.648 1 80.62 198 ASN B CA 1
ATOM 3711 C C . ASN B 1 198 ? -26.328 -14.594 -2.18 1 80.62 198 ASN B C 1
ATOM 3713 O O . ASN B 1 198 ? -25.453 -14.117 -2.912 1 80.62 198 ASN B O 1
ATOM 3717 N N . ASN B 1 199 ? -26.125 -14.602 -0.86 1 86.31 199 ASN B N 1
ATOM 3718 C CA . ASN B 1 199 ? -24.812 -14.68 -0.251 1 86.31 199 ASN B CA 1
ATOM 3719 C C . ASN B 1 199 ? -24.125 -13.32 -0.229 1 86.31 199 ASN B C 1
ATOM 3721 O O . ASN B 1 199 ? -22.906 -13.234 -0.356 1 86.31 199 ASN B O 1
ATOM 3725 N N . THR B 1 200 ? -25.047 -12.305 -0.163 1 90.19 200 THR B N 1
ATOM 3726 C CA . THR B 1 200 ? -24.516 -10.945 -0.095 1 90.19 200 THR B CA 1
ATOM 3727 C C . THR B 1 200 ? -24.109 -10.594 1.332 1 90.19 200 THR B C 1
ATOM 3729 O O . THR B 1 200 ? -24.656 -11.141 2.293 1 90.19 200 THR B O 1
ATOM 3732 N N . LEU B 1 201 ? -23.094 -9.758 1.42 1 89.12 201 LEU B N 1
ATOM 3733 C CA . LEU B 1 201 ? -22.656 -9.219 2.705 1 89.12 201 LEU B CA 1
ATOM 3734 C C . LEU B 1 201 ? -23.109 -7.766 2.854 1 89.12 201 LEU B C 1
ATOM 3736 O O . LEU B 1 201 ? -22.844 -6.938 1.979 1 89.12 201 LEU B O 1
ATOM 3740 N N . THR B 1 202 ? -23.844 -7.531 3.912 1 89.56 202 THR B N 1
ATOM 3741 C CA . THR B 1 202 ? -24.25 -6.16 4.207 1 89.56 202 THR B CA 1
ATOM 3742 C C . THR B 1 202 ? -23.406 -5.582 5.344 1 89.56 202 THR B C 1
ATOM 3744 O O . THR B 1 202 ? -23.359 -6.152 6.434 1 89.56 202 THR B O 1
ATOM 3747 N N . LEU B 1 203 ? -22.766 -4.48 5.02 1 89.69 203 LEU B N 1
ATOM 3748 C CA . LEU B 1 203 ? -21.953 -3.789 6.008 1 89.69 203 LEU B CA 1
ATOM 3749 C C . LEU B 1 203 ? -22.562 -2.449 6.391 1 89.69 203 LEU B C 1
ATOM 3751 O O . LEU B 1 203 ? -23.047 -1.714 5.527 1 89.69 203 LEU B O 1
ATOM 3755 N N . THR B 1 204 ? -22.594 -2.268 7.668 1 91.25 204 THR B N 1
ATOM 3756 C CA . THR B 1 204 ? -23 -0.956 8.164 1 91.25 204 THR B CA 1
ATOM 3757 C C . THR B 1 204 ? -21.781 -0.18 8.68 1 91.25 204 THR B C 1
ATOM 3759 O O . THR B 1 204 ? -21.094 -0.63 9.602 1 91.25 204 THR B O 1
ATOM 3762 N N . LEU B 1 205 ? -21.578 0.964 8.078 1 93.06 205 LEU B N 1
ATOM 3763 C CA . LEU B 1 205 ? -20.469 1.826 8.453 1 93.06 205 LEU B CA 1
ATOM 3764 C C . LEU B 1 205 ? -20.969 3.084 9.156 1 93.06 205 LEU B C 1
ATOM 3766 O O . LEU B 1 205 ? -22.031 3.611 8.82 1 93.06 205 LEU B O 1
ATOM 3770 N N . TYR B 1 206 ? -20.188 3.549 10.102 1 94.44 206 TYR B N 1
ATOM 3771 C CA . TYR B 1 206 ? -20.547 4.703 10.922 1 94.44 206 TYR B CA 1
ATOM 3772 C C . TYR B 1 206 ? -19.672 5.902 10.578 1 94.44 206 TYR B C 1
ATOM 3774 O O . TYR B 1 206 ? -18.531 5.742 10.141 1 94.44 206 TYR B O 1
ATOM 3782 N N . PRO B 1 207 ? -20.219 7.082 10.727 1 94 207 PRO B N 1
ATOM 3783 C CA . PRO B 1 207 ? -19.422 8.266 10.406 1 94 207 PRO B CA 1
ATOM 3784 C C . PRO B 1 207 ? -18.219 8.43 11.312 1 94 207 PRO B C 1
ATOM 3786 O O . PRO B 1 207 ? -18.312 8.227 12.531 1 94 207 PRO B O 1
ATOM 3789 N N . VAL B 1 208 ? -17.094 8.734 10.734 1 94.75 208 VAL B N 1
ATOM 3790 C CA . VAL B 1 208 ? -15.898 9.07 11.508 1 94.75 208 VAL B CA 1
ATOM 3791 C C . VAL B 1 208 ? -16.094 10.43 12.18 1 94.75 208 VAL B C 1
ATOM 3793 O O . VAL B 1 208 ? -16.625 11.359 11.57 1 94.75 208 VAL B O 1
ATOM 3796 N N . PRO B 1 209 ? -15.633 10.594 13.422 1 93.38 209 PRO B N 1
ATOM 3797 C CA . PRO B 1 209 ? -15.766 11.883 14.109 1 93.38 209 PRO B CA 1
ATOM 3798 C C . PRO B 1 209 ? -15.07 13.023 13.352 1 93.38 209 PRO B C 1
ATOM 3800 O O . PRO B 1 209 ? -13.977 12.836 12.82 1 93.38 209 PRO B O 1
ATOM 3803 N N . LYS B 1 210 ? -15.75 14.117 13.289 1 90.38 210 LYS B N 1
ATOM 3804 C CA . LYS B 1 210 ? -15.156 15.312 12.703 1 90.38 210 LYS B CA 1
ATOM 3805 C C . LYS B 1 210 ? -14.258 16.031 13.703 1 90.38 210 LYS B C 1
ATOM 3807 O O . LYS B 1 210 ? -14.742 16.562 14.703 1 90.38 210 LYS B O 1
ATOM 3812 N N . VAL B 1 211 ? -13.047 16.125 13.383 1 95.38 211 VAL B N 1
ATOM 3813 C CA . VAL B 1 211 ? -12.141 16.578 14.422 1 95.38 211 VAL B CA 1
ATOM 3814 C C . VAL B 1 211 ? -11.586 17.953 14.055 1 95.38 211 VAL B C 1
ATOM 3816 O O . VAL B 1 211 ? -11.008 18.641 14.898 1 95.38 211 VAL B O 1
ATOM 3819 N N . ILE B 1 212 ? -11.781 18.453 12.844 1 96.88 212 ILE B N 1
ATOM 3820 C CA . ILE B 1 212 ? -11.156 19.703 12.414 1 96.88 212 ILE B CA 1
ATOM 3821 C C . ILE B 1 212 ? -11.695 20.859 13.242 1 96.88 212 ILE B C 1
ATOM 3823 O O . ILE B 1 212 ? -10.93 21.703 13.703 1 96.88 212 ILE B O 1
ATOM 3827 N N . PRO B 1 213 ? -12.992 20.906 13.562 1 96.31 213 PRO B N 1
ATOM 3828 C CA . PRO B 1 213 ? -13.461 21.984 14.43 1 96.31 213 PRO B CA 1
ATOM 3829 C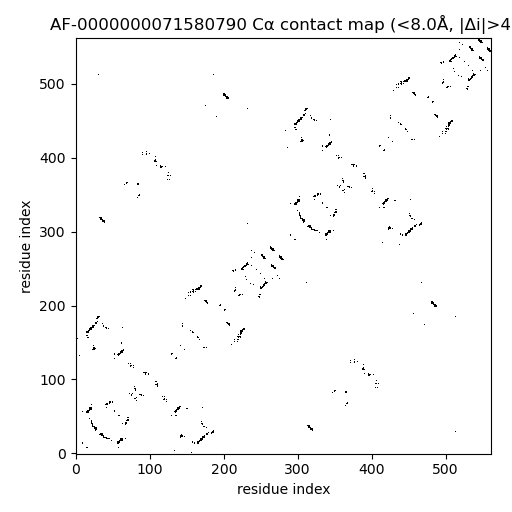 C . PRO B 1 213 ? -12.82 21.953 15.82 1 96.31 213 PRO B C 1
ATOM 3831 O O . PRO B 1 213 ? -12.445 22.984 16.359 1 96.31 213 PRO B O 1
ATOM 3834 N N . LYS B 1 214 ? -12.672 20.781 16.359 1 96.56 214 LYS B N 1
ATOM 3835 C CA . LYS B 1 214 ? -12.023 20.625 17.656 1 96.56 214 LYS B CA 1
ATOM 3836 C C . LYS B 1 214 ? -10.555 21.047 17.594 1 96.56 214 LYS B C 1
ATOM 3838 O O . LYS B 1 214 ? -10.031 21.656 18.531 1 96.56 214 LYS B O 1
ATOM 3843 N N . LEU B 1 215 ? -9.961 20.703 16.5 1 97.94 215 LEU B N 1
ATOM 3844 C CA . LEU B 1 215 ? -8.586 21.109 16.25 1 97.94 215 LEU B CA 1
ATOM 3845 C C . LEU B 1 215 ? -8.453 22.625 16.297 1 97.94 215 LEU B C 1
ATOM 3847 O O . LEU B 1 215 ? -7.57 23.156 16.984 1 97.94 215 LEU B O 1
ATOM 3851 N N . ARG B 1 216 ? -9.312 23.359 15.688 1 97 216 ARG B N 1
ATOM 3852 C CA . ARG B 1 216 ? -9.289 24.812 15.562 1 97 216 ARG B CA 1
ATOM 385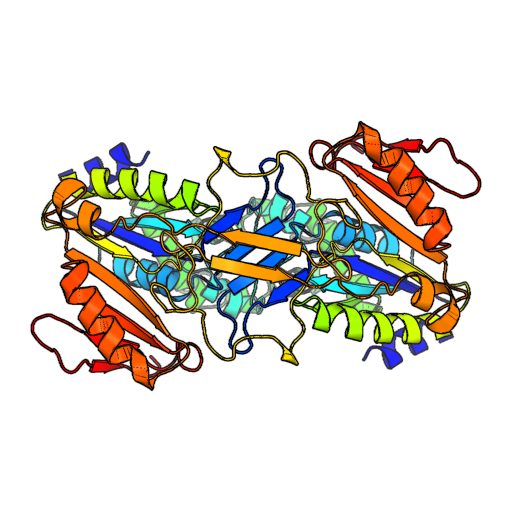3 C C . ARG B 1 216 ? -9.633 25.484 16.891 1 97 216 ARG B C 1
ATOM 3855 O O . ARG B 1 216 ? -9.102 26.547 17.203 1 97 216 ARG B O 1
ATOM 3862 N N . GLU B 1 217 ? -10.422 24.797 17.688 1 96.5 217 GLU B N 1
ATOM 3863 C CA . GLU B 1 217 ? -10.945 25.438 18.891 1 96.5 217 GLU B CA 1
ATOM 3864 C C . GLU B 1 217 ? -10.117 25.062 20.125 1 96.5 217 GLU B C 1
ATOM 3866 O O . GLU B 1 217 ? -9.914 25.891 21.016 1 96.5 217 GLU B O 1
ATOM 3871 N N . GLU B 1 218 ? -9.617 23.812 20.109 1 97.31 218 GLU B N 1
ATOM 3872 C CA . GLU B 1 218 ? -9.07 23.297 21.359 1 97.31 218 GLU B CA 1
ATOM 3873 C C . GLU B 1 218 ? -7.629 22.828 21.172 1 97.31 218 GLU B C 1
ATOM 3875 O O . GLU B 1 218 ? -6.746 23.188 21.953 1 97.31 218 GLU B O 1
ATOM 3880 N N . TRP B 1 219 ? -7.328 22.031 20.188 1 97.88 219 TRP B N 1
ATOM 3881 C CA . TRP B 1 219 ? -6.043 21.359 20.094 1 97.88 219 TRP B CA 1
ATOM 3882 C C . TRP B 1 219 ? -4.93 22.344 19.75 1 97.88 219 TRP B C 1
ATOM 3884 O O . TRP B 1 219 ? -3.857 22.312 20.359 1 97.88 219 TRP B O 1
ATOM 3894 N N . CYS B 1 220 ? -5.164 23.25 18.75 1 96.94 220 CYS B N 1
ATOM 3895 C CA . CYS B 1 220 ? -4.188 24.266 18.344 1 96.94 220 CYS B CA 1
ATOM 3896 C C . CYS B 1 220 ? -4.871 25.469 17.734 1 96.94 220 CYS B C 1
ATOM 3898 O O . CYS B 1 220 ? -4.695 25.766 16.547 1 96.94 220 CYS B O 1
ATOM 3900 N N . PRO B 1 221 ? -5.547 26.234 18.516 1 96.88 221 PRO B N 1
ATOM 3901 C CA . PRO B 1 221 ? -6.398 27.328 18.047 1 96.88 221 PRO B CA 1
ATOM 3902 C C . PRO B 1 221 ? -5.605 28.438 17.359 1 96.88 221 PRO B C 1
ATOM 3904 O O . PRO B 1 221 ? -6.152 29.172 16.547 1 96.88 221 PRO B O 1
ATOM 3907 N N . ASN B 1 222 ? -4.344 28.594 17.625 1 96.75 222 ASN B N 1
ATOM 3908 C CA . ASN B 1 222 ? -3.578 29.719 17.109 1 96.75 222 ASN B CA 1
ATOM 3909 C C . ASN B 1 222 ? -2.814 29.328 15.844 1 96.75 222 ASN B C 1
ATOM 3911 O O . ASN B 1 222 ? -2.219 30.188 15.188 1 96.75 222 ASN B O 1
ATOM 3915 N N . ALA B 1 223 ? -2.824 28.047 15.492 1 97.38 223 ALA B N 1
ATOM 3916 C CA . ALA B 1 223 ? -2.107 27.578 14.305 1 97.38 223 ALA B CA 1
ATOM 3917 C C . ALA B 1 223 ? -2.854 27.953 13.031 1 97.38 223 ALA B C 1
ATOM 3919 O O . ALA B 1 223 ? -4.082 28.094 13.039 1 97.38 223 ALA B O 1
ATOM 3920 N N . PHE B 1 224 ? -2.076 28.203 11.953 1 97.5 224 PHE B N 1
ATOM 3921 C CA . PHE B 1 224 ? -2.656 28.328 10.625 1 97.5 224 PHE B CA 1
ATOM 3922 C C . PHE B 1 224 ? -3.045 26.969 10.05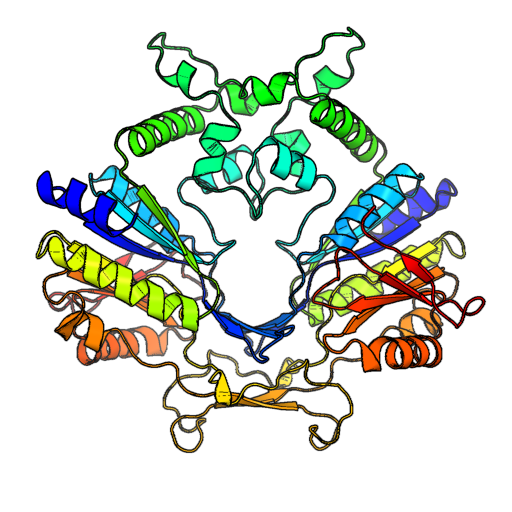5 1 97.5 224 PHE B C 1
ATOM 3924 O O . PHE B 1 224 ? -2.201 26.078 9.938 1 97.5 224 PHE B O 1
ATOM 3931 N N . VAL B 1 225 ? -4.32 26.797 9.703 1 97.81 225 VAL B N 1
ATOM 3932 C CA . VAL B 1 225 ? -4.809 25.469 9.359 1 97.81 225 VAL B CA 1
ATOM 3933 C C . VAL B 1 225 ? -5.273 25.438 7.906 1 97.81 225 VAL B C 1
ATOM 3935 O O . VAL B 1 225 ? -6.066 26.297 7.492 1 97.81 225 VAL B O 1
ATOM 3938 N N . ILE B 1 226 ? -4.73 24.469 7.152 1 97.12 226 ILE B N 1
ATOM 3939 C CA . ILE B 1 226 ? -5.082 24.219 5.758 1 97.12 226 ILE B CA 1
ATOM 3940 C C . ILE B 1 226 ? -5.727 22.844 5.625 1 97.12 226 ILE B C 1
ATOM 3942 O O . ILE B 1 226 ? -5.164 21.844 6.074 1 97.12 226 ILE B O 1
ATOM 3946 N N . SER B 1 227 ? -6.914 22.781 5.098 1 96.81 227 SER B N 1
ATOM 3947 C CA . SER B 1 227 ? -7.586 21.516 4.852 1 96.81 227 SER B CA 1
ATOM 3948 C C . SER B 1 227 ? -7.766 21.266 3.357 1 96.81 227 SER B C 1
ATOM 3950 O O . SER B 1 227 ? -7.496 22.141 2.539 1 96.81 227 SER B O 1
ATOM 3952 N N . PHE B 1 228 ? -8.125 20.031 3.051 1 94.44 228 PHE B N 1
ATOM 3953 C CA . PHE B 1 228 ? -8.219 19.609 1.661 1 94.44 228 PHE B CA 1
ATOM 3954 C C . PHE B 1 228 ? -9.586 18.984 1.381 1 94.44 228 PHE B C 1
ATOM 3956 O O . PHE B 1 228 ? -10.234 18.469 2.289 1 94.44 228 PHE B O 1
ATOM 3963 N N . LYS B 1 229 ? -10.031 19.141 0.118 1 90.94 229 LYS B N 1
ATOM 3964 C CA . LYS B 1 229 ? -11.234 18.5 -0.381 1 90.94 229 LYS B CA 1
ATOM 3965 C C . LYS B 1 229 ? -10.992 17.844 -1.738 1 90.94 229 LYS B C 1
ATOM 3967 O O . LYS B 1 229 ? -10.5 18.5 -2.664 1 90.94 229 LYS B O 1
ATOM 3972 N N . LEU B 1 230 ? -11.195 16.578 -1.771 1 89.25 230 LEU B N 1
ATOM 3973 C CA . LEU B 1 230 ? -11.125 15.852 -3.035 1 89.25 230 LEU B CA 1
ATOM 3974 C C . LEU B 1 230 ? -12.516 15.445 -3.506 1 89.25 230 LEU B C 1
ATOM 3976 O O . LEU B 1 230 ? -13.305 14.906 -2.729 1 89.25 230 LEU B O 1
ATOM 3980 N N . GLU B 1 231 ? -12.789 15.781 -4.707 1 87.25 231 GLU B N 1
ATOM 3981 C CA . GLU B 1 231 ? -14.062 15.391 -5.297 1 87.25 231 GLU B CA 1
ATOM 3982 C C . GLU B 1 231 ? -13.859 14.703 -6.641 1 87.25 231 GLU B C 1
ATOM 3984 O O . GLU B 1 231 ? -12.836 14.898 -7.297 1 87.25 231 GLU B O 1
ATOM 3989 N N . THR B 1 232 ? -14.773 13.812 -6.953 1 87.06 232 THR B N 1
ATOM 3990 C CA . THR B 1 232 ? -14.75 13.148 -8.258 1 87.06 232 THR B CA 1
ATOM 3991 C C . THR B 1 232 ? -15.68 13.859 -9.234 1 87.06 232 THR B C 1
ATOM 3993 O O . THR B 1 232 ? -15.609 13.625 -10.445 1 87.06 232 THR B O 1
ATOM 3996 N N . ASP B 1 233 ? -16.562 14.664 -8.75 1 84.31 233 ASP B N 1
ATOM 3997 C CA . ASP B 1 233 ? -17.453 15.531 -9.508 1 84.31 233 ASP B CA 1
ATOM 3998 C C . ASP B 1 233 ? -17.078 17 -9.344 1 84.31 233 ASP B C 1
ATOM 4000 O O . ASP B 1 233 ? -17.344 17.594 -8.297 1 84.31 233 ASP B O 1
ATOM 4004 N N . SER B 1 234 ? -16.562 17.547 -10.391 1 82.25 234 SER B N 1
ATOM 4005 C CA . SER B 1 234 ? -16.031 18.906 -10.336 1 82.25 234 SER B CA 1
ATOM 4006 C C . SER B 1 234 ? -17.141 19.922 -10.094 1 82.25 234 SER B C 1
ATOM 4008 O O . SER B 1 234 ? -16.891 21.016 -9.586 1 82.25 234 SER B O 1
ATOM 4010 N N . THR B 1 235 ? -18.312 19.531 -10.391 1 85.38 235 THR B N 1
ATOM 4011 C CA . THR B 1 235 ? -19.406 20.484 -10.32 1 85.38 235 THR B CA 1
ATOM 4012 C C . THR B 1 235 ? -19.766 20.812 -8.875 1 85.38 235 THR B C 1
ATOM 4014 O O . THR B 1 235 ? -20.375 21.844 -8.586 1 85.38 235 THR B O 1
ATOM 4017 N N . ILE B 1 236 ? -19.312 19.953 -7.988 1 87.44 236 ILE B N 1
ATOM 4018 C CA . ILE B 1 236 ? -19.703 20.188 -6.602 1 87.44 236 ILE B CA 1
ATOM 4019 C C . ILE B 1 236 ? -18.484 20.609 -5.785 1 87.44 236 ILE B C 1
ATOM 4021 O O . ILE B 1 236 ? -18.594 20.906 -4.594 1 87.44 236 ILE B O 1
ATOM 4025 N N . LEU B 1 237 ? -17.344 20.656 -6.383 1 86.25 237 LEU B N 1
ATOM 4026 C CA . LEU B 1 237 ? -16.094 20.859 -5.66 1 86.25 237 LEU B CA 1
ATOM 4027 C C . LEU B 1 237 ? -16.094 22.219 -4.973 1 86.25 237 LEU B C 1
ATOM 4029 O O . LEU B 1 237 ? -15.781 22.312 -3.783 1 86.25 237 LEU B O 1
ATOM 4033 N N . CYS B 1 238 ? -16.438 23.266 -5.652 1 85.31 238 CYS B N 1
ATOM 4034 C CA . CYS B 1 238 ? -16.406 24.609 -5.109 1 85.31 238 CYS B CA 1
ATOM 4035 C C . CYS B 1 238 ? -17.359 24.75 -3.93 1 85.31 238 CYS B C 1
ATOM 4037 O O . CYS B 1 238 ? -16.984 25.281 -2.879 1 85.31 238 CYS B O 1
ATOM 4039 N N . GLN B 1 239 ? -18.484 24.266 -4.121 1 86.62 239 GLN B N 1
ATOM 4040 C CA . GLN B 1 239 ? -19.484 24.328 -3.066 1 86.62 239 GLN B CA 1
ATOM 4041 C C . GLN B 1 239 ? -19.031 23.578 -1.82 1 86.62 239 GLN B C 1
ATOM 4043 O O . GLN B 1 239 ? -19.203 24.062 -0.699 1 86.62 239 GLN B O 1
ATOM 4048 N N . LYS B 1 240 ? -18.469 22.469 -2.018 1 88.56 240 LYS B N 1
ATOM 4049 C CA . LYS B 1 240 ? -18 21.672 -0.897 1 88.56 240 LYS B CA 1
ATOM 4050 C C . LYS B 1 240 ? -16.844 22.359 -0.18 1 88.56 240 LYS B C 1
ATOM 4052 O O . LYS B 1 240 ? -16.734 22.281 1.046 1 88.56 240 LYS B O 1
ATOM 4057 N N . ALA B 1 241 ? -16.047 22.969 -0.993 1 88.88 241 ALA B N 1
ATOM 4058 C CA . ALA B 1 241 ? -14.914 23.688 -0.407 1 88.88 241 ALA B CA 1
ATOM 4059 C C . ALA B 1 241 ? -15.398 24.844 0.458 1 88.88 241 ALA B C 1
ATOM 4061 O O . ALA B 1 241 ? -14.891 25.062 1.562 1 88.88 241 ALA B O 1
ATOM 4062 N N . VAL B 1 242 ? -16.344 25.531 0.032 1 88.5 242 VAL B N 1
ATOM 4063 C CA . VAL B 1 242 ? -16.891 26.656 0.772 1 88.5 242 VAL B CA 1
ATOM 4064 C C . VAL B 1 242 ? -17.531 26.156 2.066 1 88.5 242 VAL B C 1
ATOM 4066 O O . VAL B 1 242 ? -17.312 26.719 3.139 1 88.5 242 VAL B O 1
ATOM 4069 N N . MET B 1 243 ? -18.25 25.078 1.955 1 87.94 243 MET B N 1
ATOM 4070 C CA . MET B 1 243 ? -18.906 24.5 3.129 1 87.94 243 MET B CA 1
ATOM 4071 C C . MET B 1 243 ? -17.859 24.047 4.152 1 87.94 243 MET B C 1
ATOM 4073 O O . MET B 1 243 ? -18.062 24.234 5.359 1 87.94 243 MET B O 1
ATOM 4077 N N . ALA B 1 244 ? -16.844 23.516 3.623 1 88.88 244 ALA B N 1
ATOM 4078 C CA . ALA B 1 244 ? -15.781 23.062 4.508 1 88.88 244 ALA B CA 1
ATOM 4079 C C . ALA B 1 244 ? -15.141 24.234 5.242 1 88.88 244 ALA B C 1
ATOM 4081 O O . ALA B 1 244 ? -14.836 24.141 6.434 1 88.88 244 ALA B O 1
ATOM 4082 N N . MET B 1 245 ? -14.93 25.281 4.535 1 90.69 245 MET B N 1
ATOM 4083 C CA . MET B 1 245 ? -14.328 26.469 5.133 1 90.69 245 MET B CA 1
ATOM 4084 C C . MET B 1 245 ? -15.195 27 6.266 1 90.69 245 MET B C 1
ATOM 4086 O O . MET B 1 245 ? -14.695 27.328 7.344 1 90.69 245 MET B O 1
ATOM 4090 N N . GLU B 1 246 ? -16.438 27.047 6.047 1 89.06 246 GLU B N 1
ATOM 4091 C CA . GLU B 1 246 ? -17.375 27.594 7.02 1 89.06 246 GLU B CA 1
ATOM 4092 C C . GLU B 1 246 ? -17.531 26.672 8.227 1 89.06 246 GLU B C 1
ATOM 4094 O O . GLU B 1 246 ? -17.484 27.125 9.367 1 89.06 246 GLU B O 1
ATOM 4099 N N . ARG B 1 247 ? -17.656 25.438 7.953 1 90.19 247 ARG B N 1
ATOM 4100 C CA . ARG B 1 247 ? -17.922 24.469 9.008 1 90.19 247 ARG B CA 1
ATOM 4101 C C . ARG B 1 247 ? -16.672 24.25 9.867 1 90.19 247 ARG B C 1
ATOM 4103 O O . ARG B 1 247 ? -16.781 24.141 11.094 1 90.19 247 ARG B O 1
ATOM 4110 N N . ASN B 1 248 ? -15.539 24.219 9.211 1 93.25 248 ASN B N 1
ATOM 4111 C CA . ASN B 1 248 ? -14.312 23.844 9.898 1 93.25 248 ASN B CA 1
ATOM 4112 C C . ASN B 1 248 ? -13.539 25.062 10.367 1 93.25 248 ASN B C 1
ATOM 4114 O O . ASN B 1 248 ? -12.594 24.938 11.156 1 93.25 248 ASN B O 1
ATOM 4118 N N . LYS B 1 249 ? -13.906 26.25 9.922 1 93.56 249 LYS B N 1
ATOM 4119 C CA . LYS B 1 249 ? -13.273 27.516 10.273 1 93.56 249 LYS B CA 1
ATOM 4120 C C . LYS B 1 249 ? -11.766 27.469 10.031 1 93.56 249 LYS B C 1
ATOM 4122 O O . LYS B 1 249 ? -10.977 27.906 10.867 1 93.56 249 LYS B O 1
ATOM 4127 N N . VAL B 1 250 ? -11.414 26.781 8.969 1 95.56 250 VAL B N 1
ATOM 4128 C CA . VAL B 1 250 ? -10 26.688 8.609 1 95.56 250 VAL B CA 1
ATOM 4129 C C . VAL B 1 250 ? -9.594 27.938 7.832 1 95.56 250 VAL B C 1
ATOM 4131 O O . VAL B 1 250 ? -10.445 28.734 7.418 1 95.56 250 VAL B O 1
ATOM 4134 N N . HIS B 1 251 ? -8.312 28.156 7.727 1 95.12 251 HIS B N 1
ATOM 4135 C CA . HIS B 1 251 ? -7.793 29.375 7.121 1 95.12 251 HIS B CA 1
ATOM 4136 C C . HIS B 1 251 ? -7.73 29.25 5.602 1 95.12 251 HIS B C 1
ATOM 4138 O O . HIS B 1 251 ? -7.891 30.234 4.891 1 95.12 251 HIS B O 1
ATOM 4144 N N . LEU B 1 252 ? -7.434 28.047 5.105 1 95.25 252 LEU B N 1
ATOM 4145 C CA . LEU B 1 252 ? -7.371 27.75 3.678 1 95.25 252 LEU B CA 1
ATOM 4146 C C . LEU B 1 252 ? -7.949 26.375 3.381 1 95.25 252 LEU B C 1
ATOM 4148 O O . LEU B 1 252 ? -7.742 25.422 4.148 1 95.25 252 LEU B O 1
ATOM 4152 N N . VAL B 1 253 ? -8.695 26.297 2.242 1 94.88 253 VAL B N 1
ATOM 4153 C CA . VAL B 1 253 ? -9.156 25.016 1.729 1 94.88 253 VAL B CA 1
ATOM 4154 C C . VAL B 1 253 ? -8.617 24.797 0.317 1 94.88 253 VAL B C 1
ATOM 4156 O O . VAL B 1 253 ? -8.758 25.656 -0.548 1 94.88 253 VAL B O 1
ATOM 4159 N N . ILE B 1 254 ? -7.965 23.672 0.172 1 93.31 254 ILE B N 1
ATOM 4160 C CA . ILE B 1 254 ? -7.473 23.297 -1.149 1 93.31 254 ILE B CA 1
ATOM 4161 C C . ILE B 1 254 ? -8.344 22.188 -1.725 1 93.31 254 ILE B C 1
ATOM 4163 O O . ILE B 1 254 ? -8.492 21.125 -1.111 1 93.31 254 ILE B O 1
ATOM 4167 N N . GLY B 1 255 ? -8.961 22.453 -2.861 1 90.25 255 GLY 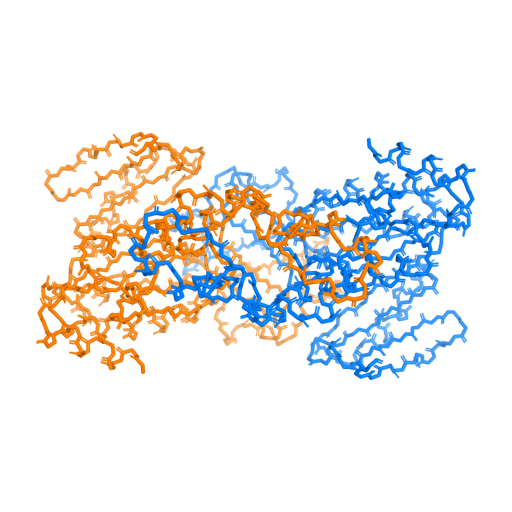B N 1
ATOM 4168 C CA . GLY B 1 255 ? -9.805 21.484 -3.541 1 90.25 255 GLY B CA 1
ATOM 4169 C C . GLY B 1 255 ? -9.164 20.906 -4.789 1 90.25 255 GLY B C 1
ATOM 4170 O O . GLY B 1 255 ? -8.5 21.625 -5.543 1 90.25 255 GLY B O 1
ATOM 4171 N N . ASN B 1 256 ? -9.32 19.531 -4.898 1 88.25 256 ASN B N 1
ATOM 4172 C CA . ASN B 1 256 ? -8.844 18.875 -6.109 1 88.25 256 ASN B CA 1
ATOM 4173 C C . ASN B 1 256 ? -9.883 17.891 -6.645 1 88.25 256 ASN B C 1
ATOM 4175 O O . ASN B 1 256 ? -10.672 17.328 -5.879 1 88.25 256 ASN B O 1
ATOM 4179 N N . GLU B 1 257 ? -9.836 17.859 -7.969 1 87.56 257 GLU B N 1
ATOM 4180 C CA . GLU B 1 257 ? -10.578 16.781 -8.617 1 87.56 257 GLU B CA 1
ATOM 4181 C C . GLU B 1 257 ? -9.695 15.562 -8.836 1 87.56 257 GLU B C 1
ATOM 4183 O O . GLU B 1 257 ? -8.531 15.688 -9.219 1 87.56 257 GLU B O 1
ATOM 4188 N N . LEU B 1 258 ? -10.352 14.445 -8.633 1 85.5 258 LEU B N 1
ATOM 4189 C CA . LEU B 1 258 ? -9.586 13.203 -8.695 1 85.5 258 LEU B CA 1
ATOM 4190 C C . LEU B 1 258 ? -8.867 13.07 -10.031 1 85.5 258 LEU B C 1
ATOM 4192 O O . LEU B 1 258 ? -7.672 12.758 -10.07 1 85.5 258 LEU B O 1
ATOM 4196 N N . ALA B 1 259 ? -9.492 13.336 -11.109 1 82.81 259 ALA B N 1
ATOM 4197 C CA . ALA B 1 259 ? -8.977 13.102 -12.453 1 82.81 259 ALA B CA 1
ATOM 4198 C C . ALA B 1 259 ? -7.848 14.07 -12.789 1 82.81 259 ALA B C 1
ATOM 4200 O O . ALA B 1 259 ? -6.941 13.734 -13.562 1 82.81 259 ALA B O 1
ATOM 4201 N N . THR B 1 260 ? -7.84 15.227 -12.188 1 83.06 260 THR B N 1
ATOM 4202 C CA . THR B 1 260 ? -6.883 16.266 -12.547 1 83.06 260 THR B CA 1
ATOM 4203 C C . THR B 1 260 ? -6.047 16.688 -11.344 1 83.06 260 THR B C 1
ATOM 4205 O O . THR B 1 260 ? -5.508 17.781 -11.297 1 83.06 260 THR B O 1
ATOM 4208 N N . ARG B 1 261 ? -5.953 15.852 -10.383 1 79.5 261 ARG B N 1
ATOM 4209 C CA . ARG B 1 261 ? -5.426 16.203 -9.062 1 79.5 261 ARG B CA 1
ATOM 4210 C C . ARG B 1 261 ? -3.953 16.578 -9.148 1 79.5 261 ARG B C 1
ATOM 4212 O O . ARG B 1 261 ? -3.432 17.266 -8.266 1 79.5 261 ARG B O 1
ATOM 4219 N N . TYR B 1 262 ? -3.293 16.219 -10.219 1 77.19 262 TYR B N 1
ATOM 4220 C CA . TYR B 1 262 ? -1.881 16.562 -10.336 1 77.19 262 TYR B CA 1
ATOM 4221 C C . TYR B 1 262 ? -1.694 17.812 -11.188 1 77.19 262 TYR B C 1
ATOM 4223 O O . TYR B 1 262 ? -0.59 18.359 -11.273 1 77.19 262 TYR B O 1
ATOM 4231 N N . GLU B 1 263 ? -2.793 18.297 -11.688 1 81.38 263 GLU B N 1
ATOM 4232 C CA . GLU B 1 263 ? -2.678 19.391 -12.664 1 81.38 263 GLU B CA 1
ATOM 4233 C C . GLU B 1 263 ? -3.32 20.672 -12.141 1 81.38 263 GLU B C 1
ATOM 4235 O O . GLU B 1 263 ? -2.859 21.766 -12.445 1 81.38 263 GLU B O 1
ATOM 4240 N N . LYS B 1 264 ? -4.395 20.391 -11.406 1 83 264 LYS B N 1
ATOM 4241 C CA . LYS B 1 264 ? -5.191 21.562 -11.016 1 83 264 LYS B CA 1
ATOM 4242 C C . LYS B 1 264 ? -5.59 21.484 -9.539 1 83 264 LYS B C 1
ATOM 4244 O O . LYS B 1 264 ? -5.941 20.406 -9.039 1 83 264 LYS B O 1
ATOM 4249 N N . VAL B 1 265 ? -5.375 22.641 -8.898 1 85.62 265 VAL B N 1
ATOM 4250 C CA . VAL B 1 265 ? -5.902 22.766 -7.543 1 85.62 265 VAL B CA 1
ATOM 4251 C C . VAL B 1 265 ? -6.75 24.031 -7.426 1 85.62 265 VAL B C 1
ATOM 4253 O O . VAL B 1 265 ? -6.492 25.016 -8.109 1 85.62 265 VAL B O 1
ATOM 4256 N N . PHE B 1 266 ? -7.809 23.922 -6.66 1 85.88 266 PHE B N 1
ATOM 4257 C CA . PHE B 1 266 ? -8.648 25.047 -6.262 1 85.88 266 PHE B CA 1
ATOM 4258 C C . PHE B 1 266 ? -8.312 25.5 -4.844 1 85.88 266 PHE B C 1
ATOM 4260 O O . PHE B 1 266 ? -8.375 24.703 -3.902 1 85.88 266 PHE B O 1
ATOM 4267 N N . ILE B 1 267 ? -7.852 26.781 -4.738 1 90.69 267 ILE B N 1
ATOM 4268 C CA . ILE B 1 267 ? -7.488 27.297 -3.424 1 90.69 267 ILE B CA 1
ATOM 4269 C C . ILE B 1 267 ? -8.523 28.328 -2.971 1 90.69 267 ILE B C 1
ATOM 4271 O O . ILE B 1 267 ? -8.742 29.328 -3.648 1 90.69 267 ILE B O 1
ATOM 4275 N N . LEU B 1 268 ? -9.141 28.062 -1.818 1 89.25 268 LEU B N 1
ATOM 4276 C CA . LEU B 1 268 ? -10.133 28.953 -1.232 1 89.25 268 LEU B CA 1
ATOM 4277 C C . LEU B 1 268 ? -9.641 29.516 0.093 1 89.25 268 LEU B C 1
ATOM 4279 O O . LEU B 1 268 ? -9.133 28.781 0.94 1 89.25 268 LEU B O 1
ATOM 4283 N N . SER B 1 269 ? -9.688 30.828 0.117 1 90 269 SER B N 1
ATOM 4284 C CA . SER B 1 269 ? -9.398 31.531 1.365 1 90 269 SER B CA 1
ATOM 4285 C C . SER B 1 269 ? -10.523 32.469 1.739 1 90 269 SER B C 1
ATOM 4287 O O . SER B 1 269 ? -11.461 32.688 0.96 1 90 269 SER B O 1
ATOM 4289 N N . HIS B 1 270 ? -10.5 32.969 2.973 1 83.5 270 HIS B N 1
ATOM 4290 C CA . HIS B 1 270 ? -11.508 33.938 3.396 1 83.5 270 HIS B CA 1
ATOM 4291 C C . HIS B 1 270 ? -11.438 35.188 2.561 1 83.5 270 HIS B C 1
ATOM 4293 O O . HIS B 1 270 ? -12.445 35.875 2.365 1 83.5 270 HIS B O 1
ATOM 4299 N N . LYS B 1 271 ? -10.227 35.438 1.998 1 78 271 LYS B N 1
ATOM 4300 C CA . LYS B 1 271 ? -10.016 36.656 1.201 1 78 271 LYS B CA 1
ATOM 4301 C C . LYS B 1 271 ? -10.375 36.406 -0.262 1 78 271 LYS B C 1
ATOM 4303 O O . LYS B 1 271 ? -10.828 37.312 -0.953 1 78 271 LYS B O 1
ATOM 4308 N N . GLU B 1 272 ? -10.164 35.281 -0.799 1 73.38 272 GLU B N 1
ATOM 4309 C CA . GLU B 1 272 ? -10.422 34.906 -2.184 1 73.38 272 GLU B CA 1
ATOM 4310 C C . GLU B 1 272 ? -11.43 33.75 -2.26 1 73.38 272 GLU B C 1
ATOM 4312 O O . GLU B 1 272 ? -11.047 32.594 -2.299 1 73.38 272 GLU B O 1
ATOM 4317 N N . ARG B 1 273 ? -12.672 34.188 -2.424 1 66.25 273 ARG B N 1
ATOM 4318 C CA . ARG B 1 273 ? -13.75 33.219 -2.324 1 66.25 273 ARG B CA 1
ATOM 4319 C C . ARG B 1 273 ? -13.992 32.531 -3.664 1 66.25 273 ARG B C 1
ATOM 4321 O O . ARG B 1 273 ? -14.625 31.469 -3.721 1 66.25 273 ARG B O 1
ATOM 4328 N N . ASP B 1 274 ? -13.344 33.125 -4.66 1 67.75 274 ASP B N 1
ATOM 4329 C CA . ASP B 1 274 ? -13.586 32.531 -5.969 1 67.75 274 ASP B CA 1
ATOM 4330 C C . ASP B 1 274 ? -12.562 31.438 -6.262 1 67.75 274 ASP B C 1
ATOM 4332 O O . ASP B 1 274 ? -12.719 30.672 -7.219 1 67.75 274 ASP B O 1
ATOM 4336 N N . GLY B 1 275 ? -11.727 31.141 -5.484 1 65.38 275 GLY B N 1
ATOM 4337 C CA . GLY B 1 275 ? -10.727 30.094 -5.656 1 65.38 275 GLY B CA 1
ATOM 4338 C C . GLY B 1 275 ? -9.727 30.406 -6.762 1 65.38 275 GLY B C 1
ATOM 4339 O O . GLY B 1 275 ? -10.008 31.219 -7.648 1 65.38 275 GLY B O 1
ATOM 4340 N N . ILE B 1 276 ? -8.484 30.078 -6.551 1 71.25 276 ILE B N 1
ATOM 4341 C CA . ILE B 1 276 ? -7.438 30.172 -7.562 1 71.25 276 ILE B CA 1
ATOM 4342 C C . ILE B 1 276 ? -7.086 28.766 -8.078 1 71.25 276 ILE B C 1
ATOM 4344 O O . ILE B 1 276 ? -6.938 27.828 -7.289 1 71.25 276 ILE B O 1
ATOM 4348 N N . VAL B 1 277 ? -7.211 28.594 -9.398 1 70 277 VAL B N 1
ATOM 4349 C CA . VAL B 1 277 ? -6.836 27.328 -10.016 1 70 277 VAL B CA 1
ATOM 4350 C C . VAL B 1 277 ? -5.363 27.375 -10.422 1 70 277 VAL B C 1
ATOM 4352 O O . VAL B 1 277 ? -4.93 28.297 -11.117 1 70 277 VAL B O 1
ATOM 4355 N N . LEU B 1 278 ? -4.598 26.453 -9.711 1 67.62 278 LEU B N 1
ATOM 4356 C CA . LEU B 1 278 ? -3.193 26.328 -10.086 1 67.62 278 LEU B CA 1
ATOM 4357 C C . LEU B 1 278 ? -2.969 25.094 -10.961 1 67.62 278 LEU B C 1
ATOM 4359 O O . LEU B 1 278 ? -3.57 24.047 -10.734 1 67.62 278 LEU B O 1
ATOM 4363 N N . ASN B 1 279 ? -2.387 25.188 -12.125 1 59.34 279 ASN B N 1
ATOM 4364 C CA . ASN B 1 279 ? -2.068 24.109 -13.055 1 59.34 279 ASN B CA 1
ATOM 4365 C C . ASN B 1 279 ? -0.665 23.547 -12.812 1 59.34 279 ASN B C 1
ATOM 4367 O O . ASN B 1 279 ? 0.121 24.141 -12.07 1 59.34 279 ASN B O 1
ATOM 4371 N N . LYS B 1 280 ? -0.282 22.516 -13.602 1 53.81 280 LYS B N 1
ATOM 4372 C CA . LYS B 1 280 ? 0.833 21.578 -13.508 1 53.81 280 LYS B CA 1
ATOM 4373 C C . LYS B 1 280 ? 1.867 22.047 -12.492 1 53.81 280 LYS B C 1
ATOM 4375 O O . LYS B 1 280 ? 2.404 21.234 -11.727 1 53.81 280 LYS B O 1
ATOM 4380 N N . GLN B 1 281 ? 2.904 22.766 -12.484 1 36.97 281 GLN B N 1
ATOM 4381 C CA . GLN B 1 281 ? 4.066 22.938 -11.625 1 36.97 281 GLN B CA 1
ATOM 4382 C C . GLN B 1 281 ? 3.723 23.781 -10.398 1 36.97 281 GLN B C 1
ATOM 4384 O O . GLN B 1 281 ? 3.068 24.828 -10.516 1 36.97 281 GLN B O 1
#

pLDDT: mean 86.41, std 12.81, range [36.5, 98.81]

Radius of gyration: 25.39 Å; Cα contacts (8 Å, |Δi|>4): 1192; chains: 2; bounding box: 69×75×49 Å